Protein AF-A0A5J4UDX6-F1 (afdb_monomer_lite)

Structure (mmCIF, N/CA/C/O backbone):
data_AF-A0A5J4UDX6-F1
#
_entry.id   AF-A0A5J4UDX6-F1
#
loop_
_atom_site.group_PDB
_atom_site.id
_atom_site.type_symbol
_atom_site.label_atom_id
_atom_site.label_alt_id
_atom_site.label_comp_id
_atom_site.label_asym_id
_atom_site.label_entity_id
_atom_site.label_seq_id
_atom_site.pdbx_PDB_ins_code
_atom_site.Cartn_x
_atom_site.Cartn_y
_atom_site.Cartn_z
_atom_site.occupancy
_atom_site.B_iso_or_equiv
_atom_site.auth_seq_id
_atom_site.auth_comp_id
_atom_site.auth_asym_id
_atom_site.auth_atom_id
_atom_site.pdbx_PDB_model_num
ATOM 1 N N . SER A 1 1 ? 0.722 13.253 57.649 1.00 30.95 1 SER A N 1
ATOM 2 C CA . SER A 1 1 ? 0.733 14.591 57.036 1.00 30.95 1 SER A CA 1
ATOM 3 C C . SER A 1 1 ? 1.938 14.651 56.117 1.00 30.95 1 SER A C 1
ATOM 5 O O . SER A 1 1 ? 3.048 14.552 56.618 1.00 30.95 1 SER A O 1
ATOM 7 N N . ASP A 1 2 ? 1.862 14.641 54.793 1.00 27.86 2 ASP A N 1
ATOM 8 C CA . ASP A 1 2 ? 0.784 14.858 53.820 1.00 27.86 2 ASP A CA 1
ATOM 9 C C . ASP A 1 2 ? 1.162 14.003 52.591 1.00 27.86 2 ASP A C 1
ATOM 11 O O . ASP A 1 2 ? 2.300 14.060 52.141 1.00 27.86 2 ASP A O 1
ATOM 15 N N . ILE A 1 3 ? 0.403 12.975 52.206 1.00 35.31 3 ILE A N 1
ATOM 16 C CA . ILE A 1 3 ? -0.616 12.990 51.138 1.00 35.31 3 ILE A CA 1
ATOM 17 C C . ILE A 1 3 ? -0.289 13.964 49.989 1.00 35.31 3 ILE A C 1
ATOM 19 O O . ILE A 1 3 ? -0.804 15.075 49.951 1.00 35.31 3 ILE A O 1
ATOM 23 N N . ASN A 1 4 ? 0.556 13.529 49.049 1.00 35.53 4 ASN A N 1
ATOM 24 C CA . ASN A 1 4 ? 0.612 14.047 47.673 1.00 35.53 4 ASN A CA 1
ATOM 25 C C . ASN A 1 4 ? 1.270 13.020 46.721 1.00 35.53 4 ASN A C 1
ATOM 27 O O . ASN A 1 4 ? 2.147 13.346 45.925 1.00 35.53 4 ASN A O 1
ATOM 31 N N . ASP A 1 5 ? 0.825 11.762 46.780 1.00 40.34 5 ASP A N 1
ATOM 32 C CA . ASP A 1 5 ? 1.154 10.743 45.774 1.00 40.34 5 ASP A CA 1
ATOM 33 C C . ASP A 1 5 ? 0.172 10.848 44.598 1.00 40.34 5 ASP A C 1
ATOM 35 O O . ASP A 1 5 ? -0.843 10.158 44.574 1.00 40.34 5 ASP A O 1
ATOM 39 N N . ASN A 1 6 ? 0.427 11.780 43.668 1.00 40.16 6 ASN A N 1
ATOM 40 C CA . ASN A 1 6 ? -0.018 11.695 42.259 1.00 40.16 6 ASN A CA 1
ATOM 41 C C . ASN A 1 6 ? 0.480 12.843 41.353 1.00 40.16 6 ASN A C 1
ATOM 43 O O . ASN A 1 6 ? -0.152 13.178 40.349 1.00 40.16 6 ASN A O 1
ATOM 47 N N . GLN A 1 7 ? 1.632 13.456 41.640 1.00 36.44 7 GLN A N 1
ATOM 48 C CA . GLN A 1 7 ? 2.321 14.217 40.597 1.00 36.44 7 GLN A CA 1
ATOM 49 C C . GLN A 1 7 ? 3.174 13.245 39.790 1.00 36.44 7 GLN A C 1
ATOM 51 O O . GLN A 1 7 ? 4.202 12.776 40.269 1.00 36.44 7 GLN A O 1
ATOM 56 N N . ALA A 1 8 ? 2.757 12.944 38.558 1.00 36.88 8 ALA A N 1
ATOM 57 C CA . ALA A 1 8 ? 3.660 12.367 37.572 1.00 36.88 8 ALA A CA 1
ATOM 58 C C . ALA A 1 8 ? 4.901 13.274 37.497 1.00 36.88 8 ALA A C 1
ATOM 60 O O . ALA A 1 8 ? 4.829 14.400 37.001 1.00 36.88 8 ALA A O 1
ATOM 61 N N . ILE A 1 9 ? 6.023 12.819 38.061 1.00 34.59 9 ILE A N 1
ATOM 62 C CA . ILE A 1 9 ? 7.297 13.528 37.983 1.00 34.59 9 ILE A CA 1
ATOM 63 C C . ILE A 1 9 ? 7.759 13.394 36.535 1.00 34.59 9 ILE A C 1
ATOM 65 O O . ILE A 1 9 ? 8.355 12.398 36.128 1.00 34.59 9 ILE A O 1
ATOM 69 N N . TYR A 1 10 ? 7.439 14.395 35.721 1.00 35.41 10 TYR A N 1
ATOM 70 C CA . TYR A 1 10 ? 7.990 14.500 34.381 1.00 35.41 10 TYR A CA 1
ATOM 71 C C . TYR A 1 10 ? 9.465 14.874 34.511 1.00 35.41 10 TYR A C 1
ATOM 73 O O . TYR A 1 10 ? 9.818 16.035 34.722 1.00 35.41 10 TYR A O 1
ATOM 81 N N . HIS A 1 11 ? 10.345 13.886 34.373 1.00 37.16 11 HIS A N 1
ATOM 82 C CA . HIS A 1 11 ? 11.764 14.139 34.166 1.00 37.16 11 HIS A CA 1
ATOM 83 C C . HIS A 1 11 ? 11.954 14.733 32.767 1.00 37.16 11 HIS A C 1
ATOM 85 O O . HIS A 1 11 ? 12.168 14.026 31.784 1.00 37.16 11 HIS A O 1
ATOM 91 N N . VAL A 1 12 ? 11.843 16.058 32.660 1.00 35.66 12 VAL A N 1
ATOM 92 C CA . VAL A 1 12 ? 12.173 16.773 31.427 1.00 35.66 12 VAL A CA 1
ATOM 93 C C . VAL A 1 12 ? 13.693 16.845 31.325 1.00 35.66 12 VAL A C 1
ATOM 95 O O . VAL A 1 12 ? 14.338 17.748 31.858 1.00 35.66 12 VAL A O 1
ATOM 98 N N . PHE A 1 13 ? 14.285 15.870 30.638 1.00 46.19 13 PHE A N 1
ATOM 99 C CA . PHE A 1 13 ? 15.690 15.933 30.257 1.00 46.19 13 PHE A CA 1
ATOM 100 C C . PHE A 1 13 ? 15.874 17.025 29.202 1.00 46.19 13 PHE A C 1
ATOM 102 O O . PHE A 1 13 ? 15.577 16.845 28.021 1.00 46.19 13 PHE A O 1
ATOM 109 N N . ARG A 1 14 ? 16.388 18.183 29.622 1.00 48.28 14 ARG A N 1
ATOM 110 C CA . ARG A 1 14 ? 16.876 19.197 28.688 1.00 48.28 14 ARG A CA 1
ATOM 111 C C . ARG A 1 14 ? 18.218 18.732 28.135 1.00 48.28 14 ARG A C 1
ATOM 113 O O . ARG A 1 14 ? 19.246 18.862 28.793 1.00 48.28 14 ARG A O 1
ATOM 120 N N . VAL A 1 15 ? 18.214 18.216 26.911 1.00 62.53 15 VAL A N 1
ATOM 121 C CA . VAL A 1 15 ? 19.449 17.907 26.182 1.00 62.53 15 VAL A CA 1
ATOM 122 C C . VAL A 1 15 ? 20.157 19.226 25.857 1.00 62.53 15 VAL A C 1
ATOM 124 O O . VAL A 1 15 ? 19.723 19.979 24.990 1.00 62.53 15 VAL A O 1
ATOM 127 N N . THR A 1 16 ? 21.226 19.543 26.590 1.00 73.69 16 THR A N 1
ATOM 128 C CA . THR A 1 16 ? 22.029 20.767 26.391 1.00 73.69 16 THR A CA 1
ATOM 129 C C . THR A 1 16 ? 23.062 20.618 25.278 1.00 73.69 16 THR A C 1
ATOM 131 O O . THR A 1 16 ? 23.489 21.615 24.702 1.00 73.69 16 THR A O 1
ATOM 134 N N . ASN A 1 17 ? 23.441 19.380 24.961 1.00 78.50 17 ASN A N 1
ATOM 135 C CA . ASN A 1 17 ? 24.375 19.042 23.898 1.00 78.50 17 ASN A CA 1
ATOM 136 C C . ASN A 1 17 ? 23.808 17.898 23.047 1.00 78.50 17 ASN A C 1
ATOM 138 O O . ASN A 1 17 ? 24.145 16.728 23.235 1.00 78.50 17 ASN A O 1
ATOM 142 N N . THR A 1 18 ? 22.909 18.245 22.125 1.00 76.19 18 THR A N 1
ATOM 143 C CA . THR A 1 18 ? 22.302 17.312 21.164 1.00 76.19 18 THR A CA 1
ATOM 144 C C . THR A 1 18 ? 23.355 16.627 20.301 1.00 76.19 18 THR A C 1
ATOM 146 O O . THR A 1 18 ? 23.240 15.425 20.053 1.00 76.19 18 THR A O 1
ATOM 149 N N . ASP A 1 19 ? 24.409 17.352 19.917 1.00 81.62 19 ASP A N 1
ATOM 150 C CA . ASP A 1 19 ? 25.507 16.797 19.126 1.00 81.62 19 ASP A CA 1
ATOM 151 C C . ASP A 1 19 ? 26.238 15.685 19.893 1.00 81.62 19 ASP A C 1
ATOM 153 O O . ASP A 1 19 ? 26.459 14.590 19.379 1.00 81.62 19 ASP A O 1
ATOM 157 N N . GLY A 1 20 ? 26.573 15.941 21.160 1.00 78.00 20 GLY A N 1
ATOM 158 C CA . GLY A 1 20 ? 27.258 14.981 22.026 1.00 78.00 20 GLY A CA 1
ATOM 159 C C . GLY A 1 20 ? 26.408 13.753 22.353 1.00 78.00 20 GLY A C 1
ATOM 160 O O . GLY A 1 20 ? 26.927 12.638 22.356 1.00 78.00 20 GLY A O 1
ATOM 161 N N . LEU A 1 21 ? 25.104 13.943 22.583 1.00 79.69 21 LEU A N 1
ATOM 162 C CA . LEU A 1 21 ? 24.178 12.850 22.891 1.00 79.69 21 LEU A CA 1
ATOM 163 C C . LEU A 1 21 ? 24.000 11.899 21.704 1.00 79.69 21 LEU A C 1
ATOM 165 O O . LEU A 1 21 ? 24.041 10.682 21.855 1.00 79.69 21 LEU A O 1
ATOM 169 N N . THR A 1 22 ? 23.794 12.463 20.518 1.00 81.25 22 THR A N 1
ATOM 170 C CA . THR A 1 22 ? 23.487 11.689 19.306 1.00 81.25 22 THR A CA 1
ATOM 171 C C . THR A 1 22 ? 24.738 11.252 18.551 1.00 81.25 22 THR A C 1
ATOM 173 O O . THR A 1 22 ? 24.652 10.398 17.672 1.00 81.25 22 THR A O 1
ATOM 176 N N . ARG A 1 23 ? 25.899 11.837 18.883 1.00 84.19 23 ARG A N 1
ATOM 177 C CA . ARG A 1 23 ? 27.160 11.735 18.130 1.00 84.19 23 ARG A CA 1
ATOM 178 C C . ARG A 1 23 ? 27.035 12.199 16.676 1.00 84.19 23 ARG A C 1
ATOM 180 O O . ARG A 1 23 ? 27.852 11.826 15.843 1.00 84.19 23 ARG A O 1
ATOM 187 N N . GLN A 1 24 ? 26.024 13.010 16.383 1.00 89.75 24 GLN A N 1
ATOM 188 C CA . GLN A 1 24 ? 25.759 13.593 15.074 1.00 89.75 24 GLN A CA 1
ATOM 189 C C . GLN A 1 24 ? 25.969 15.105 15.151 1.00 89.75 24 GLN A C 1
ATOM 191 O O . GLN A 1 24 ? 25.684 15.711 16.177 1.00 89.75 24 GLN A O 1
ATOM 196 N N . LYS A 1 25 ? 26.434 15.749 14.081 1.00 88.56 25 LYS A N 1
ATOM 197 C CA . LYS A 1 25 ? 26.529 17.211 14.020 1.00 88.56 25 LYS A CA 1
ATOM 198 C C . LYS A 1 25 ? 25.251 17.795 13.430 1.00 88.56 25 LYS A C 1
ATOM 200 O O . LYS A 1 25 ? 24.944 17.525 12.270 1.00 88.56 25 LYS A O 1
ATOM 205 N N . TYR A 1 26 ? 24.531 18.622 14.181 1.00 86.62 26 TYR A N 1
ATOM 206 C CA . TYR A 1 26 ? 23.338 19.296 13.661 1.00 86.62 26 TYR A CA 1
ATOM 207 C C . TYR A 1 26 ? 23.670 20.630 12.987 1.00 86.62 26 TYR A C 1
ATOM 209 O O . TYR A 1 26 ? 24.561 21.369 13.410 1.00 86.62 26 TYR A O 1
ATOM 217 N N . CYS A 1 27 ? 22.918 20.966 11.936 1.00 84.69 27 CYS A N 1
ATOM 218 C CA . CYS A 1 27 ? 22.984 22.286 11.316 1.00 84.69 27 CYS A CA 1
ATOM 219 C C . CYS A 1 27 ? 22.536 23.375 12.316 1.00 84.69 27 CYS A C 1
ATOM 221 O O . CYS A 1 27 ? 21.414 23.298 12.823 1.00 84.69 27 CYS A O 1
ATOM 223 N N . PRO A 1 28 ? 23.325 24.445 12.536 1.00 87.38 28 PRO A N 1
ATOM 224 C CA . PRO A 1 28 ? 23.003 25.498 13.501 1.00 87.38 28 PRO A CA 1
ATOM 225 C C . PRO A 1 28 ? 21.911 26.470 13.026 1.00 87.38 28 PRO A C 1
ATOM 227 O O . PRO A 1 28 ? 21.557 27.386 13.758 1.00 87.38 28 PRO A O 1
ATOM 230 N N . HIS A 1 29 ? 21.413 26.329 11.793 1.00 84.81 29 HIS A N 1
ATOM 231 C CA . HIS A 1 29 ? 20.400 27.224 11.226 1.00 84.81 29 HIS A CA 1
ATOM 232 C C . HIS A 1 29 ? 19.005 26.596 11.206 1.00 84.81 29 HIS A C 1
ATOM 234 O O . HIS A 1 29 ? 18.047 27.263 11.582 1.00 84.81 29 HIS A O 1
ATOM 240 N N . CYS A 1 30 ? 18.875 25.332 10.785 1.00 80.12 30 CYS A N 1
ATOM 241 C CA . CYS A 1 30 ? 17.579 24.642 10.783 1.00 80.12 30 CYS A CA 1
ATOM 242 C C . CYS A 1 30 ? 17.349 23.755 12.012 1.00 80.12 30 CYS A C 1
ATOM 244 O O . CYS A 1 30 ? 16.201 23.421 12.286 1.00 80.12 30 CYS A O 1
ATOM 246 N N . TYR A 1 31 ? 18.410 23.330 12.714 1.00 79.69 31 TYR A N 1
ATOM 247 C CA . TYR A 1 31 ? 18.368 22.366 13.828 1.00 79.69 31 TYR A CA 1
ATOM 248 C C . TYR A 1 31 ? 17.662 21.030 13.518 1.00 79.69 31 TYR A C 1
ATOM 250 O O . TYR A 1 31 ? 17.345 20.268 14.425 1.00 79.69 31 TYR A O 1
ATOM 258 N N . GLN A 1 32 ? 17.418 20.736 12.241 1.00 73.56 32 GLN A N 1
ATOM 259 C CA . GLN A 1 32 ? 16.635 19.587 11.779 1.00 73.56 32 GLN A CA 1
ATOM 260 C C . GLN A 1 32 ? 17.472 18.588 10.974 1.00 73.56 32 GLN A C 1
ATOM 262 O O . GLN A 1 32 ? 17.182 17.397 11.000 1.00 73.56 32 GLN A O 1
ATOM 267 N N . GLN A 1 33 ? 18.512 19.051 10.274 1.00 81.38 33 GLN A N 1
ATOM 268 C CA . GLN A 1 33 ? 19.434 18.184 9.544 1.00 81.38 33 GLN A CA 1
ATOM 269 C C . GLN A 1 33 ? 20.644 17.844 10.416 1.00 81.38 33 GLN A C 1
ATOM 271 O O . GLN A 1 33 ? 21.310 18.750 10.929 1.00 81.38 33 GLN A O 1
ATOM 276 N N . SER A 1 34 ? 20.946 16.553 10.524 1.00 86.50 34 SER A N 1
ATOM 277 C CA . SER A 1 34 ? 22.150 16.028 11.159 1.00 86.50 34 SER A CA 1
ATOM 278 C C . SER A 1 34 ? 23.101 15.400 10.137 1.00 86.50 34 SER A C 1
ATOM 280 O O . SER A 1 34 ? 22.696 15.046 9.025 1.00 86.50 34 SER A O 1
ATOM 282 N N . PHE A 1 35 ? 24.373 15.305 10.516 1.00 87.94 35 PHE A N 1
ATOM 283 C CA . PHE A 1 35 ? 25.453 14.731 9.721 1.00 87.94 35 PHE A CA 1
ATOM 284 C C . PHE A 1 35 ? 26.328 13.857 10.614 1.00 87.94 35 PHE A C 1
ATOM 286 O O . PHE A 1 35 ? 26.687 14.287 11.713 1.00 87.94 35 PHE A O 1
ATOM 293 N N . ASP A 1 36 ? 26.705 12.671 10.140 1.00 89.00 36 ASP A N 1
ATOM 294 C CA . ASP A 1 36 ? 27.589 11.779 10.887 1.00 89.00 36 ASP A CA 1
ATOM 295 C C . ASP A 1 36 ? 29.038 12.259 10.727 1.00 89.00 36 ASP A C 1
ATOM 297 O O . ASP A 1 36 ? 29.551 12.240 9.607 1.00 89.00 36 ASP A O 1
ATOM 301 N N . PRO A 1 37 ? 29.733 12.674 11.803 1.00 87.25 37 PRO A N 1
ATOM 302 C CA . PRO A 1 37 ? 31.130 13.091 11.719 1.00 87.25 37 PRO A CA 1
ATOM 303 C C . PRO A 1 37 ? 32.092 11.992 11.244 1.00 87.25 37 PRO A C 1
ATOM 305 O O . PRO A 1 37 ? 33.249 12.299 10.966 1.00 87.25 37 PRO A O 1
ATOM 308 N N . LYS A 1 38 ? 31.653 10.725 11.189 1.00 86.62 38 LYS A N 1
ATOM 309 C CA . LYS A 1 38 ? 32.435 9.590 10.675 1.00 86.62 38 LYS A CA 1
ATOM 310 C C . LYS A 1 38 ? 32.331 9.392 9.162 1.00 86.62 38 LYS A C 1
ATOM 312 O O . LYS A 1 38 ? 33.071 8.568 8.636 1.00 86.62 38 LYS A O 1
ATOM 317 N N . ASP A 1 39 ? 31.417 10.079 8.480 1.00 86.75 39 ASP A N 1
ATOM 318 C CA . ASP A 1 39 ? 31.270 9.977 7.026 1.00 86.75 39 ASP A CA 1
ATOM 319 C C . ASP A 1 39 ? 32.481 10.614 6.315 1.00 86.75 39 ASP A C 1
ATOM 321 O O . ASP A 1 39 ? 32.880 11.737 6.637 1.00 86.75 39 ASP A O 1
ATOM 325 N N . ASP A 1 40 ? 33.048 9.930 5.316 1.00 88.62 40 ASP A N 1
ATOM 326 C CA . ASP A 1 40 ? 34.195 10.411 4.526 1.00 88.62 40 ASP A CA 1
ATOM 327 C C . ASP A 1 40 ? 33.913 11.753 3.818 1.00 88.62 40 ASP A C 1
ATOM 329 O O . ASP A 1 40 ? 34.823 12.521 3.487 1.00 88.62 40 ASP A O 1
ATOM 333 N N . HIS A 1 41 ? 32.639 12.059 3.577 1.00 90.00 41 HIS A N 1
ATOM 334 C CA . HIS A 1 41 ? 32.155 13.280 2.948 1.00 90.00 41 HIS A CA 1
ATOM 335 C C . HIS A 1 41 ? 31.533 14.281 3.929 1.00 90.00 41 HIS A C 1
ATOM 337 O O . HIS A 1 41 ? 31.139 15.372 3.499 1.00 90.00 41 HIS A O 1
ATOM 343 N N . TYR A 1 42 ? 31.524 13.974 5.234 1.00 88.44 42 TYR A N 1
ATOM 344 C CA . TYR A 1 42 ? 30.929 14.783 6.304 1.00 88.44 42 TYR A CA 1
ATOM 345 C C . TYR A 1 42 ? 31.191 16.280 6.138 1.00 88.44 42 TYR A C 1
ATOM 347 O O . TYR A 1 42 ? 30.261 17.079 6.078 1.00 88.44 42 TYR A O 1
ATOM 355 N N . LYS A 1 43 ? 32.468 16.666 6.041 1.00 87.50 43 LYS A N 1
ATOM 356 C CA . LYS A 1 43 ? 32.870 18.076 6.058 1.00 87.50 43 LYS A CA 1
ATOM 357 C C . LYS A 1 43 ? 32.310 18.841 4.858 1.00 87.50 43 LYS A C 1
ATOM 359 O O . LYS A 1 43 ? 31.749 19.917 5.024 1.00 87.50 43 LYS A O 1
ATOM 364 N N . ARG A 1 44 ? 32.404 18.250 3.661 1.00 93.62 44 ARG A N 1
ATOM 365 C CA . ARG A 1 44 ? 31.867 18.827 2.419 1.00 93.62 44 ARG A CA 1
ATOM 366 C C . ARG A 1 44 ? 30.354 19.012 2.518 1.00 93.62 44 ARG A C 1
ATOM 368 O O . ARG A 1 44 ? 29.847 20.085 2.195 1.00 93.62 44 ARG A O 1
ATOM 375 N N . ASP A 1 45 ? 29.650 17.970 2.948 1.00 87.06 45 ASP A N 1
ATOM 376 C CA . ASP A 1 45 ? 28.188 17.942 2.934 1.00 87.06 45 ASP A CA 1
ATOM 377 C C . ASP A 1 45 ? 27.600 18.832 4.039 1.00 87.06 45 ASP A C 1
ATOM 379 O O . ASP A 1 45 ? 26.657 19.588 3.780 1.00 87.06 45 ASP A O 1
ATOM 383 N N . TYR A 1 46 ? 28.217 18.833 5.226 1.00 90.81 46 TYR A N 1
ATOM 384 C CA . TYR A 1 46 ? 27.890 19.738 6.326 1.00 90.81 46 TYR A CA 1
ATOM 385 C C . TYR A 1 46 ? 28.106 21.202 5.924 1.00 90.81 46 TYR A C 1
ATOM 387 O O . TYR A 1 46 ? 27.165 21.993 5.990 1.00 90.81 46 TYR A O 1
ATOM 395 N N . ASP A 1 47 ? 29.297 21.571 5.437 1.00 91.56 47 ASP A N 1
ATOM 396 C CA . ASP A 1 47 ? 29.610 22.961 5.077 1.00 91.56 47 ASP A CA 1
ATOM 397 C C . ASP A 1 47 ? 28.714 23.462 3.931 1.00 91.56 47 ASP A C 1
ATOM 399 O O . ASP A 1 47 ? 28.184 24.580 3.985 1.00 91.56 47 ASP A O 1
ATOM 403 N N . SER A 1 48 ? 28.473 22.617 2.919 1.00 88.88 48 SER A N 1
ATOM 404 C CA . SER A 1 48 ? 27.562 22.924 1.811 1.00 88.88 48 SER A CA 1
ATOM 405 C C . SER A 1 48 ? 26.134 23.160 2.306 1.00 88.88 48 SER A C 1
ATOM 407 O O . SER A 1 48 ? 25.484 24.130 1.900 1.00 88.88 48 SER A O 1
ATOM 409 N N . HIS A 1 49 ? 25.628 22.296 3.189 1.00 86.31 49 HIS A N 1
ATOM 410 C CA . HIS A 1 49 ? 24.295 22.452 3.755 1.00 86.31 49 HIS A CA 1
ATOM 411 C C . HIS A 1 49 ? 24.191 23.701 4.628 1.00 86.31 49 HIS A C 1
ATOM 413 O O . HIS A 1 49 ? 23.258 24.476 4.443 1.00 86.31 49 HIS A O 1
ATOM 419 N N . VAL A 1 50 ? 25.124 23.929 5.558 1.00 88.69 50 VAL A N 1
ATOM 420 C CA . VAL A 1 50 ? 25.101 25.084 6.471 1.00 88.69 50 VAL A CA 1
ATOM 421 C C . VAL A 1 50 ? 25.122 26.393 5.689 1.00 88.69 50 VAL A C 1
ATOM 423 O O . VAL A 1 50 ? 24.309 27.276 5.963 1.00 88.69 50 VAL A O 1
ATOM 426 N N . SER A 1 51 ? 25.975 26.493 4.668 1.00 88.62 51 SER A N 1
ATOM 427 C CA . SER A 1 51 ? 26.059 27.669 3.795 1.00 88.62 51 SER A CA 1
ATOM 428 C C . SER A 1 51 ? 24.730 27.947 3.093 1.00 88.62 51 SER A C 1
ATOM 430 O O . SER A 1 51 ? 24.222 29.069 3.125 1.00 88.62 51 SER A O 1
ATOM 432 N N . GLN A 1 52 ? 24.120 26.910 2.510 1.00 82.25 52 GLN A N 1
ATOM 433 C CA . GLN A 1 52 ? 22.825 27.030 1.845 1.00 82.25 52 GLN A CA 1
ATOM 434 C C . GLN A 1 52 ? 21.699 27.343 2.844 1.00 82.25 52 GLN A C 1
ATOM 436 O O . GLN A 1 52 ? 20.878 28.219 2.597 1.00 82.25 52 GLN A O 1
ATOM 441 N N . CYS A 1 53 ? 21.678 26.678 3.996 1.00 81.94 53 CYS A N 1
ATOM 442 C CA . CYS A 1 53 ? 20.664 26.852 5.030 1.00 81.94 53 CYS A CA 1
ATOM 443 C C . CYS A 1 53 ? 20.717 28.251 5.665 1.00 81.94 53 CYS A C 1
ATOM 445 O O . CYS A 1 53 ? 19.674 28.803 6.017 1.00 81.94 53 CYS A O 1
ATOM 447 N N . LYS A 1 54 ? 21.912 28.849 5.768 1.00 87.06 54 LYS A N 1
ATOM 448 C CA . LYS A 1 54 ? 22.110 30.234 6.212 1.00 87.06 54 LYS A CA 1
ATOM 449 C C . LYS A 1 54 ? 21.470 31.232 5.250 1.00 87.06 54 LYS A C 1
ATOM 451 O O . LYS A 1 54 ? 20.748 32.119 5.692 1.00 87.06 54 LYS A O 1
ATOM 456 N N . ILE A 1 55 ? 21.703 31.066 3.944 1.00 85.38 55 ILE A N 1
ATOM 457 C CA . ILE A 1 55 ? 21.107 31.914 2.893 1.00 85.38 55 ILE A CA 1
ATOM 458 C C . ILE A 1 55 ? 19.575 31.846 2.944 1.00 85.38 55 ILE A C 1
ATOM 460 O O . ILE A 1 55 ? 18.895 32.839 2.713 1.00 85.38 55 ILE A O 1
ATOM 464 N N . LEU A 1 56 ? 19.034 30.679 3.293 1.00 77.62 56 LEU A N 1
ATOM 465 C CA . LEU A 1 56 ? 17.599 30.419 3.383 1.00 77.62 56 LEU A CA 1
ATOM 466 C C . LEU A 1 56 ? 16.981 30.792 4.741 1.00 77.62 56 LEU A C 1
ATOM 468 O O . LEU A 1 56 ? 15.821 30.471 4.991 1.00 77.62 56 LEU A O 1
ATOM 472 N N . GLY A 1 57 ? 17.738 31.429 5.643 1.00 81.19 57 GLY A N 1
ATOM 473 C CA . GLY A 1 57 ? 17.236 31.850 6.954 1.00 81.19 57 GLY A CA 1
ATOM 474 C C . GLY A 1 57 ? 16.785 30.689 7.848 1.00 81.19 57 GLY A C 1
ATOM 475 O O . GLY A 1 57 ? 15.827 30.833 8.599 1.00 81.19 57 GLY A O 1
ATOM 476 N N . GLY A 1 58 ? 17.423 29.519 7.732 1.00 75.44 58 GLY A N 1
ATOM 477 C CA . GLY A 1 58 ? 17.044 28.316 8.481 1.00 75.44 58 GLY A CA 1
ATOM 478 C C . GLY A 1 58 ? 15.861 27.540 7.890 1.00 75.44 58 GLY A C 1
ATOM 479 O O . GLY A 1 58 ? 15.514 26.481 8.410 1.00 75.44 58 GLY A O 1
ATOM 480 N N . GLN A 1 59 ? 15.258 28.012 6.792 1.00 70.31 59 GLN A N 1
ATOM 481 C CA . GLN A 1 59 ? 14.165 27.301 6.133 1.00 70.31 59 GLN A CA 1
ATOM 482 C C . GLN A 1 59 ? 14.690 26.119 5.311 1.00 70.31 59 GLN A C 1
ATOM 484 O O . GLN A 1 59 ? 15.509 26.277 4.401 1.00 70.31 59 GLN A O 1
ATOM 489 N N . ILE A 1 60 ? 14.169 24.920 5.583 1.00 61.91 60 ILE A N 1
ATOM 490 C CA . ILE A 1 60 ? 14.422 23.755 4.735 1.00 61.91 60 ILE A CA 1
ATOM 491 C C . ILE A 1 60 ? 13.602 23.891 3.454 1.00 61.91 60 ILE A C 1
ATOM 493 O O . ILE A 1 60 ? 12.387 23.685 3.446 1.00 61.91 60 ILE A O 1
ATOM 497 N N . ILE A 1 61 ? 14.276 24.158 2.336 1.00 61.78 61 ILE A N 1
ATOM 498 C CA . ILE A 1 61 ? 13.678 23.930 1.022 1.00 61.78 61 ILE A CA 1
ATOM 499 C C . ILE A 1 61 ? 13.667 22.422 0.786 1.00 61.78 61 ILE A C 1
ATOM 501 O O . ILE A 1 61 ? 14.704 21.818 0.504 1.00 61.78 61 ILE A O 1
ATOM 505 N N . LYS A 1 62 ? 12.482 21.808 0.869 1.00 59.66 62 LYS A N 1
ATOM 506 C CA . LYS A 1 62 ? 12.270 20.443 0.376 1.00 59.66 62 LYS A CA 1
ATOM 507 C C . LYS A 1 62 ? 12.560 20.433 -1.126 1.00 59.66 62 LYS A C 1
ATOM 509 O O . LYS A 1 62 ? 11.745 20.893 -1.925 1.00 59.66 62 LYS A O 1
ATOM 514 N N . LYS A 1 63 ? 13.744 19.953 -1.512 1.00 63.25 63 LYS A N 1
ATOM 515 C CA . LYS A 1 63 ? 14.084 19.731 -2.919 1.00 63.25 63 LYS A CA 1
ATOM 516 C C . LYS A 1 63 ? 13.350 18.483 -3.387 1.00 63.25 63 LYS A C 1
ATOM 518 O O . LYS A 1 63 ? 13.355 17.458 -2.711 1.00 63.25 63 LYS A O 1
ATOM 523 N N . VAL A 1 64 ? 12.702 18.584 -4.537 1.00 69.06 64 VAL A N 1
ATOM 524 C CA . VAL A 1 64 ? 12.051 17.434 -5.156 1.00 69.06 64 VAL A CA 1
ATOM 525 C C . VAL A 1 64 ? 13.127 16.584 -5.813 1.00 69.06 64 VAL A C 1
ATOM 527 O O . VAL A 1 64 ? 13.943 17.099 -6.575 1.00 69.06 64 VAL A O 1
ATOM 530 N N . LYS A 1 65 ? 13.142 15.291 -5.488 1.00 77.00 65 LYS A N 1
ATOM 531 C CA . LYS A 1 65 ? 13.979 14.304 -6.164 1.00 77.00 65 LYS A CA 1
ATOM 532 C C . LYS A 1 65 ? 13.164 13.721 -7.311 1.00 77.00 65 LYS A C 1
ATOM 534 O O . LYS A 1 65 ? 12.138 13.094 -7.066 1.00 77.00 65 LYS A O 1
ATOM 539 N N . LEU A 1 66 ? 13.594 13.995 -8.535 1.00 80.31 66 LEU A N 1
ATOM 540 C CA . LEU A 1 66 ? 12.999 13.426 -9.739 1.00 80.31 66 LEU A CA 1
ATOM 541 C C . LEU A 1 66 ? 13.784 12.187 -10.169 1.00 80.31 66 LEU A C 1
ATOM 543 O O . LEU A 1 66 ? 14.944 12.023 -9.782 1.00 80.31 66 LEU A O 1
ATOM 547 N N . ASP A 1 67 ? 13.145 11.332 -10.963 1.00 78.88 67 ASP A N 1
ATOM 548 C CA . ASP A 1 67 ? 13.819 10.190 -11.573 1.00 78.88 67 ASP A CA 1
ATOM 549 C C . ASP A 1 67 ? 14.893 10.661 -12.563 1.00 78.88 67 ASP A C 1
ATOM 551 O O . ASP A 1 67 ? 14.795 11.739 -13.150 1.00 78.88 67 ASP A O 1
ATOM 555 N N . GLU A 1 68 ? 15.913 9.834 -12.792 1.00 77.94 68 GLU A N 1
ATOM 556 C CA . GLU A 1 68 ? 16.940 10.115 -13.806 1.00 77.94 68 GLU A CA 1
ATOM 557 C C . GLU A 1 68 ? 16.405 9.963 -15.237 1.00 77.94 68 GLU A C 1
ATOM 559 O O . GLU A 1 68 ? 16.897 10.602 -16.167 1.00 77.94 68 GLU A O 1
ATOM 564 N N . GLN A 1 69 ? 15.405 9.095 -15.429 1.00 77.81 69 GLN A N 1
ATOM 565 C CA . GLN A 1 69 ? 14.758 8.838 -16.715 1.00 77.81 69 GLN A CA 1
ATOM 566 C C . GLN A 1 69 ? 13.238 8.751 -16.550 1.00 77.81 69 GLN A C 1
ATOM 568 O O . GLN A 1 69 ? 12.783 8.283 -15.509 1.00 77.81 69 GLN A O 1
ATOM 573 N N . PRO A 1 70 ? 12.449 9.170 -17.557 1.00 79.56 70 PRO A N 1
ATOM 574 C CA . PRO A 1 70 ? 11.001 9.029 -17.505 1.00 79.56 70 PRO A CA 1
ATOM 575 C C . PRO A 1 70 ? 10.606 7.554 -17.425 1.00 79.56 70 PRO A C 1
ATOM 577 O O . PRO A 1 70 ? 11.027 6.746 -18.264 1.00 79.56 70 PRO A O 1
ATOM 580 N N . PHE A 1 71 ? 9.774 7.215 -16.444 1.00 83.38 71 PHE A N 1
ATOM 581 C CA . PHE A 1 71 ? 9.196 5.884 -16.292 1.00 83.38 71 PHE A CA 1
ATOM 582 C C . PHE A 1 71 ? 7.696 5.912 -16.582 1.00 83.38 71 PHE A C 1
ATOM 584 O O . PHE A 1 71 ? 7.032 6.881 -16.208 1.00 83.38 71 PHE A O 1
ATOM 591 N N . PRO A 1 72 ? 7.133 4.860 -17.208 1.00 87.00 72 PRO A N 1
ATOM 592 C CA . PRO A 1 72 ? 5.685 4.685 -17.280 1.00 87.00 72 PRO A CA 1
ATOM 593 C C . PRO A 1 72 ? 5.088 4.791 -15.887 1.00 87.00 72 PRO A C 1
ATOM 595 O O . PRO A 1 72 ? 5.637 4.211 -14.956 1.00 87.00 72 PRO A O 1
ATOM 598 N N . TYR A 1 73 ? 3.982 5.503 -15.728 1.00 84.50 73 TYR A N 1
ATOM 599 C CA . TYR A 1 73 ? 3.305 5.544 -14.439 1.00 84.50 73 TYR A CA 1
ATOM 600 C C . TYR A 1 73 ? 2.205 4.474 -14.402 1.00 84.50 73 TYR A C 1
ATOM 602 O O . TYR A 1 73 ? 1.105 4.696 -14.897 1.00 84.50 73 TYR A O 1
ATOM 610 N N . VAL A 1 74 ? 2.513 3.297 -13.844 1.00 87.06 74 VAL A N 1
ATOM 611 C CA . VAL A 1 74 ? 1.601 2.133 -13.754 1.00 87.06 74 VAL A CA 1
ATOM 612 C C . VAL A 1 74 ? 1.650 1.525 -12.351 1.00 87.06 74 VAL A C 1
ATOM 614 O O . VAL A 1 74 ? 2.261 0.475 -12.140 1.00 87.06 74 VAL A O 1
ATOM 617 N N . PRO A 1 75 ? 1.035 2.185 -11.353 1.00 86.00 75 PRO A N 1
ATOM 618 C CA . PRO A 1 75 ? 1.244 1.845 -9.948 1.00 86.00 75 PRO A CA 1
ATOM 619 C C . PRO A 1 75 ? 0.754 0.443 -9.568 1.00 86.00 75 PRO A C 1
ATOM 621 O O . PRO A 1 75 ? 1.400 -0.181 -8.734 1.00 86.00 75 PRO A O 1
ATOM 624 N N . HIS A 1 76 ? -0.308 -0.082 -10.194 1.00 85.94 76 HIS A N 1
ATOM 625 C CA . HIS A 1 76 ? -0.798 -1.441 -9.914 1.00 85.94 76 HIS A CA 1
ATOM 626 C C . HIS A 1 76 ? 0.226 -2.536 -10.275 1.00 85.94 76 HIS A C 1
ATOM 628 O O . HIS A 1 76 ? 0.230 -3.584 -9.645 1.00 85.94 76 HIS A O 1
ATOM 634 N N . ILE A 1 77 ? 1.138 -2.273 -11.224 1.00 92.00 77 ILE A N 1
ATOM 635 C CA . ILE A 1 77 ? 2.253 -3.172 -11.569 1.00 92.00 77 ILE A CA 1
ATOM 636 C C . ILE A 1 77 ? 3.511 -2.783 -10.787 1.00 92.00 77 ILE A C 1
ATOM 638 O O . ILE A 1 77 ? 4.135 -3.607 -10.134 1.00 92.00 77 ILE A O 1
ATOM 642 N N . GLN A 1 78 ? 3.901 -1.507 -10.818 1.00 89.12 78 GLN A N 1
ATOM 643 C CA . GLN A 1 78 ? 5.173 -1.045 -10.245 1.00 89.12 78 GLN A CA 1
ATOM 644 C C . GLN A 1 78 ? 5.252 -1.142 -8.724 1.00 89.12 78 GLN A C 1
ATOM 646 O O . GLN A 1 78 ? 6.349 -1.256 -8.184 1.00 89.12 78 GLN A O 1
ATOM 651 N N . ARG A 1 79 ? 4.114 -1.032 -8.032 1.00 87.94 79 ARG A N 1
ATOM 652 C CA . ARG A 1 79 ? 4.057 -1.050 -6.565 1.00 87.94 79 ARG A CA 1
ATOM 653 C C . ARG A 1 79 ? 3.604 -2.393 -6.005 1.00 87.94 79 ARG A C 1
ATOM 655 O O . ARG A 1 79 ? 3.474 -2.502 -4.795 1.00 87.94 79 ARG A O 1
ATOM 662 N N . ASN A 1 80 ? 3.353 -3.388 -6.853 1.00 91.75 80 ASN A N 1
ATOM 663 C CA . ASN A 1 80 ? 2.981 -4.732 -6.432 1.00 91.75 80 ASN A CA 1
ATOM 664 C C . ASN A 1 80 ? 3.929 -5.737 -7.097 1.00 91.75 80 ASN A C 1
ATOM 666 O O . ASN A 1 80 ? 3.741 -6.125 -8.250 1.00 91.75 80 ASN A O 1
ATOM 670 N N . GLU A 1 81 ? 4.980 -6.131 -6.372 1.00 92.69 81 GLU A N 1
ATOM 671 C CA . GLU A 1 81 ? 5.993 -7.057 -6.895 1.00 92.69 81 GLU A CA 1
ATOM 672 C C . GLU A 1 81 ? 5.406 -8.429 -7.250 1.00 92.69 81 GLU A C 1
ATOM 674 O O . GLU A 1 81 ? 5.823 -9.023 -8.243 1.00 92.69 81 GLU A O 1
ATOM 679 N N . THR A 1 82 ? 4.402 -8.891 -6.499 1.00 94.56 82 THR A N 1
ATOM 680 C CA . THR A 1 82 ? 3.673 -10.136 -6.757 1.00 94.56 82 THR A CA 1
ATOM 681 C C . THR A 1 82 ? 2.971 -10.065 -8.107 1.00 94.56 82 THR A C 1
ATOM 683 O O . THR A 1 82 ? 3.181 -10.919 -8.966 1.00 94.56 82 THR A O 1
ATOM 686 N N . TYR A 1 83 ? 2.187 -9.009 -8.338 1.00 94.50 83 TYR A N 1
ATOM 687 C CA . TYR A 1 83 ? 1.464 -8.835 -9.595 1.00 94.50 83 TYR A CA 1
ATOM 688 C C . TYR A 1 83 ? 2.418 -8.661 -10.783 1.00 94.50 83 TYR A C 1
ATOM 690 O O . TYR A 1 83 ? 2.222 -9.281 -11.827 1.00 94.50 83 TYR A O 1
ATOM 698 N N . ALA A 1 84 ? 3.495 -7.883 -10.623 1.00 95.00 84 ALA A N 1
ATOM 699 C CA . ALA A 1 84 ? 4.522 -7.738 -11.654 1.00 95.00 84 ALA A CA 1
ATOM 700 C C . ALA A 1 84 ? 5.193 -9.077 -11.997 1.00 95.00 84 ALA A C 1
ATOM 702 O O . ALA A 1 84 ? 5.391 -9.379 -13.173 1.00 95.00 84 ALA A O 1
ATOM 703 N N . TYR A 1 85 ? 5.515 -9.893 -10.991 1.00 95.88 85 TYR A N 1
ATOM 704 C CA . TYR A 1 85 ? 6.083 -11.223 -11.192 1.00 95.88 85 TYR A CA 1
ATOM 705 C C . TYR A 1 85 ? 5.116 -12.148 -11.938 1.00 95.88 85 TYR A C 1
ATOM 707 O O . TYR A 1 85 ? 5.506 -12.782 -12.920 1.00 95.88 85 TYR A O 1
ATOM 715 N N . LEU A 1 86 ? 3.851 -12.197 -11.516 1.00 96.06 86 LEU A N 1
ATOM 716 C CA . LEU A 1 86 ? 2.831 -13.025 -12.159 1.00 96.06 86 LEU A CA 1
ATOM 717 C C . LEU A 1 86 ? 2.585 -12.589 -13.608 1.00 96.06 86 LEU A C 1
ATOM 719 O O . LEU A 1 86 ? 2.553 -13.433 -14.501 1.00 96.06 86 LEU A O 1
ATOM 723 N N . LEU A 1 87 ? 2.500 -11.283 -13.871 1.00 95.81 87 LEU A N 1
ATOM 724 C CA . LEU A 1 87 ? 2.365 -10.741 -15.224 1.00 95.81 87 LEU A CA 1
ATOM 725 C C . LEU A 1 87 ? 3.568 -11.086 -16.104 1.00 95.81 87 LEU A C 1
ATOM 727 O O . LEU A 1 87 ? 3.396 -11.540 -17.233 1.00 95.81 87 LEU A O 1
ATOM 731 N N . ALA A 1 88 ? 4.785 -10.949 -15.578 1.00 96.00 88 ALA A N 1
ATOM 732 C CA . ALA A 1 88 ? 6.005 -11.325 -16.286 1.00 96.00 88 ALA A CA 1
ATOM 733 C C . ALA A 1 88 ? 6.076 -12.828 -16.625 1.00 96.00 88 ALA A C 1
ATOM 735 O O . ALA A 1 88 ? 6.751 -13.216 -17.579 1.00 96.00 88 ALA A O 1
ATOM 736 N N . ASN A 1 89 ? 5.381 -13.672 -15.858 1.00 95.75 89 ASN A N 1
ATOM 737 C CA . ASN A 1 89 ? 5.340 -15.121 -16.032 1.00 95.75 89 ASN A CA 1
ATOM 738 C C . ASN A 1 89 ? 4.079 -15.635 -16.752 1.00 95.75 89 ASN A C 1
ATOM 740 O O . ASN A 1 89 ? 3.905 -16.848 -16.823 1.00 95.75 89 ASN A O 1
ATOM 744 N N . ASN A 1 90 ? 3.225 -14.760 -17.307 1.00 95.00 90 ASN A N 1
ATOM 745 C CA . ASN A 1 90 ? 1.922 -15.142 -17.885 1.00 95.00 90 ASN A CA 1
ATOM 746 C C . ASN A 1 90 ? 1.045 -15.950 -16.894 1.00 95.00 90 ASN A C 1
ATOM 748 O O . ASN A 1 90 ? 0.398 -16.932 -17.258 1.00 95.00 90 ASN A O 1
ATOM 752 N N . ALA A 1 91 ? 1.065 -15.549 -15.622 1.00 95.44 91 ALA A N 1
ATOM 753 C CA . ALA A 1 91 ? 0.434 -16.242 -14.500 1.00 95.44 91 ALA A CA 1
ATOM 754 C C . ALA A 1 91 ? -0.524 -15.341 -13.692 1.00 95.44 91 ALA A C 1
ATOM 756 O O . ALA A 1 91 ? -0.798 -15.617 -12.525 1.00 95.44 91 ALA A O 1
ATOM 757 N N . THR A 1 92 ? -1.041 -14.254 -14.278 1.00 93.25 92 THR A N 1
ATOM 758 C CA . THR A 1 92 ? -1.925 -13.290 -13.587 1.00 93.25 92 THR A CA 1
ATOM 759 C C . THR A 1 92 ? -3.209 -13.911 -13.048 1.00 93.25 92 THR A C 1
ATOM 761 O O . THR A 1 92 ? -3.722 -13.441 -12.041 1.00 93.25 92 THR A O 1
ATOM 764 N N . GLN A 1 93 ? -3.687 -15.008 -13.636 1.00 93.38 93 GLN A N 1
ATOM 765 C CA . GLN A 1 93 ? -4.814 -15.799 -13.135 1.00 93.38 93 GLN A CA 1
ATOM 766 C C . GLN A 1 93 ? -4.594 -16.366 -11.724 1.00 93.38 93 GLN A C 1
ATOM 768 O O . GLN A 1 93 ? -5.553 -16.750 -11.064 1.00 93.38 93 GLN A O 1
ATOM 773 N N . GLN A 1 94 ? -3.343 -16.442 -11.258 1.00 94.69 94 GLN A N 1
ATOM 774 C CA . GLN A 1 94 ? -3.022 -16.876 -9.900 1.00 94.69 94 GLN A CA 1
ATOM 775 C C . GLN A 1 94 ? -3.115 -15.739 -8.879 1.00 94.69 94 GLN A C 1
ATOM 777 O O . GLN A 1 94 ? -3.038 -16.007 -7.684 1.00 94.69 94 GLN A O 1
ATOM 782 N N . PHE A 1 95 ? -3.252 -14.485 -9.322 1.00 94.69 95 PHE A N 1
ATOM 783 C CA . PHE A 1 95 ? -3.233 -13.322 -8.446 1.00 94.69 95 PHE A CA 1
ATOM 784 C C . PHE A 1 95 ? -4.398 -13.341 -7.450 1.00 94.69 95 PHE A C 1
ATOM 786 O O . PHE A 1 95 ? -5.568 -13.447 -7.821 1.00 94.69 95 PHE A O 1
ATOM 793 N N . LYS A 1 96 ? -4.047 -13.183 -6.177 1.00 93.44 96 LYS A N 1
ATOM 794 C CA . LYS A 1 96 ? -4.937 -13.059 -5.024 1.00 93.44 96 LYS A CA 1
ATOM 795 C C . LYS A 1 96 ? -4.597 -11.761 -4.282 1.00 93.44 96 LYS A C 1
ATOM 797 O O . LYS A 1 96 ? -3.406 -11.491 -4.082 1.00 93.44 96 LYS A O 1
ATOM 802 N N . PRO A 1 97 ? -5.599 -10.965 -3.876 1.00 94.31 97 PRO A N 1
ATOM 803 C CA . PRO A 1 97 ? -5.366 -9.769 -3.081 1.00 94.31 97 PRO A CA 1
ATOM 804 C C . PRO A 1 97 ? -5.081 -10.158 -1.626 1.00 94.31 97 PRO A C 1
ATOM 806 O O . PRO A 1 97 ? -5.513 -11.219 -1.166 1.00 94.31 97 PRO A O 1
ATOM 809 N N . THR A 1 98 ? -4.425 -9.278 -0.877 1.00 95.62 98 THR A N 1
ATOM 810 C CA . THR A 1 98 ? -4.377 -9.378 0.585 1.00 95.62 98 THR A CA 1
ATOM 811 C C . THR A 1 98 ? -5.789 -9.253 1.155 1.00 95.62 98 THR A C 1
ATOM 813 O O . THR A 1 98 ? -6.447 -8.230 0.968 1.00 95.62 98 THR A O 1
ATOM 816 N N . HIS A 1 99 ? -6.266 -10.292 1.844 1.00 95.62 99 HIS A N 1
ATOM 817 C CA . HIS A 1 99 ? -7.636 -10.346 2.381 1.00 95.62 99 HIS A CA 1
ATOM 818 C C . HIS A 1 99 ? -7.741 -10.968 3.779 1.00 95.62 99 HIS A C 1
ATOM 820 O O . HIS A 1 99 ? -8.844 -11.071 4.319 1.00 95.62 99 HIS A O 1
ATOM 826 N N . TYR A 1 100 ? -6.611 -11.335 4.387 1.00 98.12 100 TYR A N 1
ATOM 827 C CA . TYR A 1 100 ? -6.510 -11.624 5.817 1.00 98.12 100 TYR A CA 1
ATOM 828 C C . TYR A 1 100 ? -5.808 -10.465 6.524 1.00 98.12 100 TYR A C 1
ATOM 830 O O . TYR A 1 100 ? -4.763 -9.986 6.075 1.00 98.12 100 TYR A O 1
ATOM 838 N N . TYR A 1 101 ? -6.400 -9.990 7.614 1.00 98.50 101 TYR A N 1
ATOM 839 C CA . TYR A 1 101 ? -5.994 -8.788 8.343 1.00 98.50 101 TYR A CA 1
ATOM 840 C C . TYR A 1 101 ? -6.552 -8.830 9.770 1.00 98.50 101 TYR A C 1
ATOM 842 O O . TYR A 1 101 ? -7.329 -9.720 10.125 1.00 98.50 101 TYR A O 1
ATOM 850 N N . ILE A 1 102 ? -6.149 -7.866 10.594 1.00 98.75 102 ILE A N 1
ATOM 851 C CA . ILE A 1 102 ? -6.644 -7.700 11.963 1.00 98.75 102 ILE A CA 1
ATOM 852 C C . ILE A 1 102 ? -7.356 -6.359 12.036 1.00 98.75 102 ILE A C 1
ATOM 854 O O . ILE A 1 102 ? -6.792 -5.355 11.609 1.00 98.75 102 ILE A O 1
ATOM 858 N N . THR A 1 103 ? -8.572 -6.321 12.566 1.00 98.44 103 THR A N 1
ATOM 859 C CA . THR A 1 103 ? -9.254 -5.069 12.909 1.00 98.44 103 THR A CA 1
ATOM 860 C C . THR A 1 103 ? -9.129 -4.788 14.399 1.00 98.44 103 THR A C 1
ATOM 862 O O . THR A 1 103 ? -9.017 -5.729 15.180 1.00 98.44 103 THR A O 1
ATOM 865 N N . TYR A 1 104 ? -9.129 -3.521 14.811 1.00 98.12 104 TYR A N 1
ATOM 866 C CA . TYR A 1 104 ? -9.055 -3.150 16.225 1.00 98.12 104 TYR A CA 1
ATOM 867 C C . TYR A 1 104 ? -9.863 -1.894 16.538 1.00 98.12 104 TYR A C 1
ATOM 869 O O . TYR A 1 104 ? -10.113 -1.078 15.651 1.00 98.12 104 TYR A O 1
ATOM 877 N N . ASP A 1 105 ? -10.236 -1.752 17.805 1.00 96.56 105 ASP A N 1
ATOM 878 C CA . ASP A 1 105 ? -10.979 -0.607 18.322 1.00 96.56 105 ASP A CA 1
ATOM 879 C C . ASP A 1 105 ? -10.652 -0.395 19.807 1.00 96.56 105 ASP A C 1
ATOM 881 O O . ASP A 1 105 ? -10.511 -1.369 20.556 1.00 96.56 105 ASP A O 1
ATOM 885 N N . PHE A 1 106 ? -10.495 0.863 20.221 1.00 95.50 106 PHE A N 1
ATOM 886 C CA . PHE A 1 106 ? -10.203 1.243 21.604 1.00 95.50 106 PHE A CA 1
ATOM 887 C C . PHE A 1 106 ? -11.404 1.932 22.233 1.00 95.50 106 PHE A C 1
ATOM 889 O O . PHE A 1 106 ? -11.914 2.913 21.699 1.00 95.50 106 PHE A O 1
ATOM 896 N N . GLU A 1 107 ? -11.728 1.531 23.455 1.00 94.06 107 GLU A N 1
ATOM 897 C CA . GLU A 1 107 ? -12.645 2.290 24.294 1.00 94.06 107 GLU A CA 1
ATOM 898 C C . GLU A 1 107 ? -11.866 3.136 25.293 1.00 94.06 107 GLU A C 1
ATOM 900 O O . GLU A 1 107 ? -10.827 2.731 25.826 1.00 94.06 107 GLU A O 1
ATOM 905 N N . THR A 1 108 ? -12.344 4.357 25.529 1.00 92.50 108 THR A N 1
ATOM 906 C CA . THR A 1 108 ? -11.647 5.353 26.350 1.00 92.50 108 THR A CA 1
ATOM 907 C C . THR A 1 108 ? -12.599 6.043 27.311 1.00 92.50 108 THR A C 1
ATOM 909 O O . THR A 1 108 ? -13.803 6.118 27.077 1.00 92.50 108 THR A O 1
ATOM 912 N N . VAL A 1 109 ? -12.045 6.587 28.391 1.00 91.31 109 VAL A N 1
ATOM 913 C CA . VAL A 1 109 ? -12.776 7.434 29.337 1.00 91.31 109 VAL A CA 1
ATOM 914 C C . VAL A 1 109 ? -12.158 8.822 29.393 1.00 91.31 109 VAL A C 1
ATOM 916 O O . VAL A 1 109 ? -10.936 8.989 29.357 1.00 91.31 109 VAL A O 1
ATOM 919 N N . GLU A 1 110 ? -13.008 9.842 29.493 1.00 87.12 110 GLU A N 1
ATOM 920 C CA . GLU A 1 110 ? -12.545 11.219 29.626 1.00 87.12 110 GLU A CA 1
ATOM 921 C C . GLU A 1 110 ? -12.085 11.495 31.064 1.00 87.12 110 GLU A C 1
ATOM 923 O O . GLU A 1 110 ? -12.841 11.343 32.031 1.00 87.12 110 GLU A O 1
ATOM 928 N N . ARG A 1 111 ? -10.846 11.976 31.196 1.00 87.94 111 ARG A N 1
ATOM 929 C CA . ARG A 1 111 ? -10.311 12.578 32.415 1.00 87.94 111 ARG A CA 1
ATOM 930 C C . ARG A 1 111 ? -10.199 14.085 32.227 1.00 87.94 111 ARG A C 1
ATOM 932 O O . ARG A 1 111 ? -9.411 14.564 31.412 1.00 87.94 111 ARG A O 1
ATOM 939 N N . LYS A 1 112 ? -10.971 14.858 32.989 1.00 84.31 112 LYS A N 1
ATOM 940 C CA . LYS A 1 112 ? -10.909 16.328 32.952 1.00 84.31 112 LYS A CA 1
ATOM 941 C C . LYS A 1 112 ? -9.652 16.804 33.676 1.00 84.31 112 LYS A C 1
ATOM 943 O O . LYS A 1 112 ? -9.425 16.438 34.824 1.00 84.31 112 LYS A O 1
ATOM 948 N N . VAL A 1 113 ? -8.833 17.609 33.002 1.00 83.56 113 VAL A N 1
ATOM 949 C CA . VAL A 1 113 ? -7.539 18.088 33.523 1.00 83.56 113 VAL A CA 1
ATOM 950 C C . VAL A 1 113 ? -7.532 19.606 33.708 1.00 83.56 113 VAL A C 1
ATOM 952 O O . VAL A 1 113 ? -6.959 20.084 34.681 1.00 83.56 113 VAL A O 1
ATOM 955 N N . ASN A 1 114 ? -8.217 20.362 32.841 1.00 80.00 114 ASN A N 1
ATOM 956 C CA . ASN A 1 114 ? -8.381 21.820 32.933 1.00 80.00 114 ASN A CA 1
ATOM 957 C C . ASN A 1 114 ? -7.083 22.593 33.261 1.00 80.00 114 ASN A C 1
ATOM 959 O O . ASN A 1 114 ? -7.078 23.487 34.107 1.00 80.00 114 ASN A O 1
ATOM 963 N N . THR A 1 115 ? -5.977 22.267 32.591 1.00 79.69 115 THR A N 1
ATOM 964 C CA . THR A 1 115 ? -4.668 22.903 32.806 1.00 79.69 115 THR A CA 1
ATOM 965 C C . THR A 1 115 ? -4.383 23.982 31.769 1.00 79.69 115 THR A C 1
ATOM 967 O O . THR A 1 115 ? -4.641 23.812 30.582 1.00 79.69 115 THR A O 1
ATOM 970 N N . TYR A 1 116 ? -3.819 25.111 32.197 1.00 79.56 116 TYR A N 1
ATOM 971 C CA . TYR A 1 116 ? -3.390 26.181 31.294 1.00 79.56 116 TYR A CA 1
ATOM 972 C C . TYR A 1 116 ? -1.908 26.035 30.945 1.00 79.56 116 TYR A C 1
ATOM 974 O O . TYR A 1 116 ? -1.098 25.648 31.786 1.00 79.56 116 TYR A O 1
ATOM 982 N N . PHE A 1 117 ? -1.545 26.349 29.703 1.00 75.44 117 PHE A N 1
ATOM 983 C CA . PHE A 1 117 ? -0.162 26.325 29.233 1.00 75.44 117 PHE A CA 1
ATOM 984 C C . PHE A 1 117 ? 0.091 27.396 28.166 1.00 75.44 117 PHE A C 1
ATOM 986 O O . PHE A 1 117 ? -0.830 27.929 27.547 1.00 75.44 117 PHE A O 1
ATOM 993 N N . GLY A 1 118 ? 1.362 27.723 27.938 1.00 74.88 118 GLY A N 1
ATOM 994 C CA . GLY A 1 118 ? 1.766 28.744 26.973 1.00 74.88 118 GLY A CA 1
ATOM 995 C C . GLY A 1 118 ? 2.037 30.100 27.620 1.00 74.88 118 GLY A C 1
ATOM 996 O O . GLY A 1 118 ? 2.527 30.176 28.744 1.00 74.88 118 GLY A O 1
ATOM 997 N N . LYS A 1 119 ? 1.801 31.186 26.878 1.00 77.31 119 LYS A N 1
ATOM 998 C CA . LYS A 1 119 ? 2.103 32.537 27.366 1.00 77.31 119 LYS A CA 1
ATOM 999 C C . LYS A 1 119 ? 1.001 33.004 28.320 1.00 77.31 119 LYS A C 1
ATOM 1001 O O . LYS A 1 119 ? -0.168 32.907 27.940 1.00 77.31 119 LYS A O 1
ATOM 1006 N N . PRO A 1 120 ? 1.348 33.558 29.496 1.00 79.12 120 PRO A N 1
ATOM 1007 C CA . PRO A 1 120 ? 0.383 34.233 30.353 1.00 79.12 120 PRO A CA 1
ATOM 1008 C C . PRO A 1 120 ? -0.347 35.322 29.566 1.00 79.12 120 PRO A C 1
ATOM 1010 O O . PRO A 1 120 ? 0.285 36.083 28.829 1.00 79.12 120 PRO A O 1
ATOM 1013 N N . ILE A 1 121 ? -1.671 35.392 29.705 1.00 80.94 121 ILE A N 1
ATOM 1014 C CA . ILE A 1 121 ? -2.482 36.411 29.014 1.00 80.94 121 ILE A CA 1
ATOM 1015 C C . ILE A 1 121 ? -2.214 37.807 29.607 1.00 80.94 121 ILE A C 1
ATOM 1017 O O . ILE A 1 121 ? -2.324 38.817 28.916 1.00 80.94 121 ILE A O 1
ATOM 1021 N N . ALA A 1 122 ? -1.782 37.859 30.868 1.00 80.06 122 ALA A N 1
ATOM 1022 C CA . ALA A 1 122 ? -1.294 39.053 31.545 1.00 80.06 122 ALA A CA 1
ATOM 1023 C C . ALA A 1 122 ? -0.054 38.714 32.385 1.00 80.06 122 ALA A C 1
ATOM 1025 O O . ALA A 1 122 ? 0.143 37.551 32.754 1.00 80.06 122 ALA A O 1
ATOM 1026 N N . LYS A 1 123 ? 0.770 39.726 32.704 1.00 64.44 123 LYS A N 1
ATOM 1027 C CA . LYS A 1 123 ? 1.821 39.580 33.726 1.00 64.44 123 LYS A CA 1
ATOM 1028 C C . LYS A 1 123 ? 1.165 39.045 35.004 1.00 64.44 123 LYS A C 1
ATOM 1030 O O . LYS A 1 123 ? 0.148 39.581 35.429 1.00 64.44 123 LYS A O 1
ATOM 1035 N N . ASP A 1 124 ? 1.728 37.966 35.537 1.00 64.06 124 ASP A N 1
ATOM 1036 C CA . ASP A 1 124 ? 1.308 37.307 36.781 1.00 64.06 124 ASP A CA 1
ATOM 1037 C C . ASP A 1 124 ? -0.036 36.542 36.738 1.00 64.06 124 ASP A C 1
ATOM 1039 O O . ASP A 1 124 ? -0.565 36.161 37.780 1.00 64.06 124 ASP A O 1
ATOM 1043 N N . SER A 1 125 ? -0.583 36.243 35.549 1.00 69.44 125 SER A N 1
ATOM 1044 C CA . SER A 1 125 ? -1.772 35.379 35.423 1.00 69.44 125 SER A CA 1
ATOM 1045 C C . SER A 1 125 ? -1.424 33.885 35.369 1.00 69.44 125 SER A C 1
ATOM 1047 O O . SER A 1 125 ? -0.563 33.470 34.594 1.00 69.44 125 SER A O 1
ATOM 1049 N N . VAL A 1 126 ? -2.167 33.065 36.126 1.00 71.69 126 VAL A N 1
ATOM 1050 C CA . VAL A 1 126 ? -2.173 31.588 36.007 1.00 71.69 126 VAL A CA 1
ATOM 1051 C C . VAL A 1 126 ? -2.873 31.141 34.712 1.00 71.69 126 VAL A C 1
ATOM 1053 O O . VAL A 1 126 ? -2.661 30.031 34.230 1.00 71.69 126 VAL A O 1
ATOM 1056 N N . ILE A 1 127 ? -3.689 32.017 34.114 1.00 72.88 127 ILE A N 1
ATOM 1057 C CA . ILE A 1 127 ? -4.383 31.761 32.853 1.00 72.88 127 ILE A CA 1
ATOM 1058 C C . ILE A 1 127 ? -3.432 32.078 31.697 1.00 72.88 127 ILE A C 1
ATOM 1060 O O . ILE A 1 127 ? -2.988 33.215 31.491 1.00 72.88 127 ILE A O 1
ATOM 1064 N N . CYS A 1 128 ? -3.127 31.047 30.920 1.00 76.50 128 CYS A N 1
ATOM 1065 C CA . CYS A 1 128 ? -2.322 31.144 29.712 1.00 76.50 128 CYS A CA 1
ATOM 1066 C C . CYS A 1 128 ? -3.199 31.136 28.457 1.00 76.50 128 CYS A C 1
ATOM 1068 O O . CYS A 1 128 ? -4.371 30.769 28.489 1.00 76.50 128 CYS A O 1
ATOM 1070 N N . ASN A 1 129 ? -2.611 31.527 27.328 1.00 80.44 129 ASN A N 1
ATOM 1071 C CA . ASN A 1 129 ? -3.282 31.589 26.031 1.00 80.44 129 ASN A CA 1
ATOM 1072 C C . ASN A 1 129 ? -3.705 30.222 25.457 1.00 80.44 129 ASN A C 1
ATOM 1074 O O . ASN A 1 129 ? -4.341 30.192 24.407 1.00 80.44 129 ASN A O 1
ATOM 1078 N N . SER A 1 130 ? -3.329 29.113 26.099 1.00 73.50 130 SER A N 1
ATOM 1079 C CA . SER A 1 130 ? -3.760 27.764 25.732 1.00 73.50 130 SER A CA 1
ATOM 1080 C C . SER A 1 130 ? -4.285 27.026 26.961 1.00 73.50 130 SER A C 1
ATOM 1082 O O . SER A 1 130 ? -3.769 27.190 28.069 1.00 73.50 130 SER A O 1
ATOM 1084 N N . GLN A 1 131 ? -5.309 26.201 26.756 1.00 80.00 131 GLN A N 1
ATOM 1085 C CA . GLN A 1 131 ? -5.946 25.401 27.795 1.00 80.00 131 GLN A CA 1
ATOM 1086 C C . GLN A 1 131 ? -6.071 23.954 27.320 1.00 80.00 131 GLN A C 1
ATOM 1088 O O . GLN A 1 131 ? -6.507 23.686 26.202 1.00 80.00 131 GLN A O 1
ATOM 1093 N N . TRP A 1 132 ? -5.692 23.024 28.185 1.00 73.50 132 TRP A N 1
ATOM 1094 C CA . TRP A 1 132 ? -5.881 21.595 28.029 1.00 73.50 132 TRP A CA 1
ATOM 1095 C C . TRP A 1 132 ? -7.059 21.166 28.903 1.00 73.50 132 TRP A C 1
ATOM 1097 O O . TRP A 1 132 ? -6.985 21.180 30.129 1.00 73.50 132 TRP A O 1
ATOM 1107 N N . ILE A 1 133 ? -8.177 20.836 28.263 1.00 79.38 133 ILE A N 1
ATOM 1108 C CA . ILE A 1 133 ? -9.451 20.600 28.953 1.00 79.38 133 ILE A CA 1
ATOM 1109 C C . ILE A 1 133 ? -9.516 19.168 29.500 1.00 79.38 133 ILE A C 1
ATOM 1111 O O . ILE A 1 133 ? -9.818 18.971 30.678 1.00 79.38 133 ILE A O 1
ATOM 1115 N N . SER A 1 134 ? -9.166 18.173 28.686 1.00 81.25 134 SER A N 1
ATOM 1116 C CA . SER A 1 134 ? -9.256 16.763 29.062 1.00 81.25 134 SER A CA 1
ATOM 1117 C C . SER A 1 134 ? -8.240 15.867 28.355 1.00 81.25 134 SER A C 1
ATOM 1119 O O . SER A 1 134 ? -7.625 16.240 27.352 1.00 81.25 134 SER A O 1
ATOM 1121 N N . VAL A 1 135 ? -8.047 14.680 28.925 1.00 83.50 135 VAL A N 1
ATOM 1122 C CA . VAL A 1 135 ? -7.226 13.582 28.411 1.00 83.50 135 VAL A CA 1
ATOM 1123 C C . VAL A 1 135 ? -8.127 12.367 28.235 1.00 83.50 135 VAL A C 1
ATOM 1125 O O . VAL A 1 135 ? -8.952 12.089 29.103 1.00 83.50 135 VAL A O 1
ATOM 1128 N N . LEU A 1 136 ? -7.971 11.656 27.121 1.00 87.12 136 LEU A N 1
ATOM 1129 C CA . LEU A 1 136 ? -8.598 10.352 26.926 1.00 87.12 136 LEU A CA 1
ATOM 1130 C C . LEU A 1 136 ? -7.675 9.283 27.500 1.00 87.12 136 LEU A C 1
ATOM 1132 O O . LEU A 1 136 ? -6.524 9.170 27.077 1.00 87.12 136 LEU A O 1
ATOM 1136 N N . GLU A 1 137 ? -8.179 8.531 28.471 1.00 89.94 137 GLU A N 1
ATOM 1137 C CA . GLU A 1 137 ? -7.466 7.406 29.068 1.00 89.94 137 GLU A CA 1
ATOM 1138 C C . GLU A 1 137 ? -8.011 6.103 28.465 1.00 89.94 137 GLU A C 1
ATOM 1140 O O . GLU A 1 137 ? -9.232 5.920 28.424 1.00 89.94 137 GLU A O 1
ATOM 1145 N N . PRO A 1 138 ? -7.144 5.210 27.964 1.00 93.38 138 PRO A N 1
ATOM 1146 C CA . PRO A 1 138 ? -7.570 3.957 27.358 1.00 93.38 138 PRO A CA 1
ATOM 1147 C C . PRO A 1 138 ? -8.139 3.015 28.425 1.00 93.38 138 PRO A C 1
ATOM 1149 O O . PRO A 1 138 ? -7.506 2.769 29.452 1.00 93.38 138 PRO A O 1
ATOM 1152 N N . LEU A 1 139 ? -9.341 2.503 28.171 1.00 94.44 139 LEU A N 1
ATOM 1153 C CA . LEU A 1 139 ? -10.097 1.629 29.065 1.00 94.44 139 LEU A CA 1
ATOM 1154 C C . LEU A 1 139 ? -9.986 0.163 28.633 1.00 94.44 139 LEU A C 1
ATOM 1156 O O . LEU A 1 139 ? -9.714 -0.702 29.468 1.00 94.44 139 LEU A O 1
ATOM 1160 N N . SER A 1 140 ? -10.171 -0.098 27.339 1.00 96.19 140 SER A N 1
ATOM 1161 C CA . SER A 1 140 ? -10.046 -1.421 26.728 1.00 96.19 140 SER A CA 1
ATOM 1162 C C . SER A 1 140 ? -9.638 -1.332 25.261 1.00 96.19 140 SER A C 1
ATOM 1164 O O . SER A 1 140 ? -9.690 -0.267 24.644 1.00 96.19 140 SER A O 1
ATOM 1166 N N . VAL A 1 141 ? -9.218 -2.467 24.712 1.00 97.69 141 VAL A N 1
ATOM 1167 C CA . VAL A 1 141 ? -8.991 -2.672 23.285 1.00 97.69 141 VAL A CA 1
ATOM 1168 C C . VAL A 1 141 ? -9.484 -4.054 22.885 1.00 97.69 141 VAL A C 1
ATOM 1170 O O . VAL A 1 141 ? -9.130 -5.059 23.506 1.00 97.69 141 VAL A O 1
ATOM 1173 N N . ALA A 1 142 ? -10.260 -4.107 21.811 1.00 98.06 142 ALA A N 1
ATOM 1174 C CA . ALA A 1 142 ? -10.626 -5.345 21.148 1.00 98.06 142 ALA A CA 1
ATOM 1175 C C . ALA A 1 142 ? -9.892 -5.456 19.813 1.00 98.06 142 ALA A C 1
ATOM 1177 O O . ALA A 1 142 ? -9.506 -4.462 19.187 1.00 98.06 142 ALA A O 1
ATOM 1178 N N . SER A 1 143 ? -9.690 -6.681 19.343 1.00 98.62 143 SER A N 1
ATOM 1179 C CA . SER A 1 143 ? -9.270 -6.926 17.969 1.00 98.62 143 SER A CA 1
ATOM 1180 C C . SER A 1 143 ? -9.903 -8.184 17.409 1.00 98.62 143 SER A C 1
ATOM 1182 O O . SER A 1 143 ? -9.955 -9.209 18.086 1.00 98.62 143 SER A O 1
ATOM 1184 N N . THR A 1 144 ? -10.332 -8.122 16.151 1.00 98.50 144 THR A N 1
ATOM 1185 C CA . THR A 1 144 ? -10.824 -9.281 15.407 1.00 98.50 144 THR A CA 1
ATOM 1186 C C . THR A 1 144 ? -9.817 -9.655 14.328 1.00 98.50 144 THR A C 1
ATOM 1188 O O . THR A 1 144 ? -9.507 -8.881 13.426 1.00 98.50 144 THR A O 1
ATOM 1191 N N . ILE A 1 145 ? -9.294 -10.869 14.432 1.00 98.69 145 ILE A N 1
ATOM 1192 C CA . ILE A 1 145 ? -8.342 -11.471 13.512 1.00 98.69 145 ILE A CA 1
ATOM 1193 C C . ILE A 1 145 ? -9.136 -12.259 12.474 1.00 98.69 145 ILE A C 1
ATOM 1195 O O . ILE A 1 145 ? -9.856 -13.199 12.821 1.00 98.69 145 ILE A O 1
ATOM 1199 N N . LYS A 1 146 ? -8.979 -11.895 11.201 1.00 98.25 146 LYS A N 1
ATOM 1200 C CA . LYS A 1 146 ? -9.539 -12.637 10.073 1.00 98.25 146 LYS A CA 1
ATOM 1201 C C . LYS A 1 146 ? -8.492 -13.599 9.516 1.00 98.25 146 LYS A C 1
ATOM 1203 O O . LYS A 1 146 ? -7.428 -13.167 9.078 1.00 98.25 146 LYS A O 1
ATOM 1208 N N . LEU A 1 147 ? -8.811 -14.889 9.514 1.00 97.75 147 LEU A N 1
ATOM 1209 C CA . LEU A 1 147 ? -7.913 -15.990 9.160 1.00 97.75 147 LEU A CA 1
ATOM 1210 C C . LEU A 1 147 ? -8.532 -16.900 8.101 1.00 97.75 147 LEU A C 1
ATOM 1212 O O . LEU A 1 147 ? -9.752 -16.950 7.938 1.00 97.75 147 LEU A O 1
ATOM 1216 N N . LYS A 1 148 ? -7.691 -17.691 7.437 1.00 96.25 148 LYS A N 1
ATOM 1217 C CA . LYS A 1 148 ? -8.141 -18.774 6.560 1.00 96.25 148 LYS A CA 1
ATOM 1218 C C . LYS A 1 148 ? -8.786 -19.874 7.396 1.00 96.25 148 LYS A C 1
ATOM 1220 O O . LYS A 1 148 ? -8.206 -20.314 8.391 1.00 96.25 148 LYS A O 1
ATOM 1225 N N . TRP A 1 149 ? -9.958 -20.363 6.985 1.00 96.44 149 TRP A N 1
ATOM 1226 C CA . TRP A 1 149 ? -10.592 -21.484 7.681 1.00 96.44 149 TRP A CA 1
ATOM 1227 C C . TRP A 1 149 ? -9.727 -22.750 7.622 1.00 96.44 149 TRP A C 1
ATOM 1229 O O . TRP A 1 149 ? -9.163 -23.100 6.582 1.00 96.44 149 TRP A O 1
ATOM 1239 N N . ARG A 1 150 ? -9.656 -23.465 8.747 1.00 94.62 150 ARG A N 1
ATOM 1240 C CA . ARG A 1 150 ? -9.012 -24.774 8.884 1.00 94.62 150 ARG A CA 1
ATOM 1241 C C . ARG A 1 150 ? -9.945 -25.689 9.662 1.00 94.62 150 ARG A C 1
ATOM 1243 O O . ARG A 1 150 ? -10.529 -25.260 10.649 1.00 94.62 150 ARG A O 1
ATOM 1250 N N . GLU A 1 151 ? -10.020 -26.960 9.280 1.00 92.50 151 GLU A N 1
ATOM 1251 C CA . GLU A 1 151 ? -10.891 -27.940 9.953 1.00 92.50 151 GLU A CA 1
ATOM 1252 C C . GLU A 1 151 ? -10.581 -28.091 11.451 1.00 92.50 151 GLU A C 1
ATOM 1254 O O . GLU A 1 151 ? -11.482 -28.306 12.255 1.00 92.50 151 GLU A O 1
ATOM 1259 N N . GLN A 1 152 ? -9.328 -27.864 11.862 1.00 92.62 152 GLN A N 1
ATOM 1260 C CA . GLN A 1 152 ? -8.938 -27.857 13.277 1.00 92.62 152 GLN A CA 1
ATOM 1261 C C . GLN A 1 152 ? -9.665 -26.793 14.125 1.00 92.62 152 GLN A C 1
ATOM 1263 O O . GLN A 1 152 ? -9.685 -26.911 15.344 1.00 92.62 152 GLN A O 1
ATOM 1268 N N . TYR A 1 153 ? -10.251 -25.763 13.504 1.00 93.12 153 TYR A N 1
ATOM 1269 C CA . TYR A 1 153 ? -11.015 -24.720 14.194 1.00 93.12 153 TYR A CA 1
ATOM 1270 C C . TYR A 1 153 ? -12.469 -25.118 14.470 1.00 93.12 153 TYR A C 1
ATOM 1272 O O . TYR A 1 153 ? -13.148 -24.428 15.217 1.00 93.12 153 TYR A O 1
ATOM 1280 N N . GLN A 1 154 ? -12.967 -26.215 13.889 1.00 89.62 154 GLN A N 1
ATOM 1281 C CA . GLN A 1 154 ? -14.390 -26.563 13.932 1.00 89.62 154 GLN A CA 1
ATOM 1282 C C . GLN A 1 154 ? -14.953 -26.743 15.351 1.00 89.62 154 GLN A C 1
ATOM 1284 O O . GLN A 1 154 ? -16.121 -26.442 15.571 1.00 89.62 154 GLN A O 1
ATOM 1289 N N . ASN A 1 155 ? -14.131 -27.214 16.291 1.00 90.12 155 ASN A N 1
ATOM 1290 C CA . ASN A 1 155 ? -14.527 -27.484 17.678 1.00 90.12 155 ASN A CA 1
ATOM 1291 C C . ASN A 1 155 ? -13.822 -26.552 18.680 1.00 90.12 155 ASN A C 1
ATOM 1293 O O . ASN A 1 155 ? -13.676 -26.905 19.848 1.00 90.12 155 ASN A O 1
ATOM 1297 N N . ASP A 1 156 ? -13.309 -25.413 18.213 1.00 93.12 156 ASP A N 1
ATOM 1298 C CA . ASP A 1 156 ? -12.652 -24.419 19.054 1.00 93.12 156 ASP A CA 1
ATOM 1299 C C . ASP A 1 156 ? -13.504 -23.149 19.074 1.00 93.12 156 ASP A C 1
ATOM 1301 O O . ASP A 1 156 ? -13.523 -22.387 18.108 1.00 93.12 156 ASP A O 1
ATOM 1305 N N . ASP A 1 157 ? -14.195 -22.929 20.194 1.00 91.12 157 ASP A N 1
ATOM 1306 C CA . ASP A 1 157 ? -15.168 -21.844 20.387 1.00 91.12 157 ASP A CA 1
ATOM 1307 C C . ASP A 1 157 ? -14.567 -20.438 20.212 1.00 91.12 157 ASP A C 1
ATOM 1309 O O . ASP A 1 157 ? -15.295 -19.453 20.091 1.00 91.12 157 ASP A O 1
ATOM 1313 N N . ARG A 1 158 ? -13.232 -20.322 20.158 1.00 92.38 158 ARG A N 1
ATOM 1314 C CA . ARG A 1 158 ? -12.535 -19.064 19.853 1.00 92.38 158 ARG A CA 1
ATOM 1315 C C . ARG A 1 158 ? -12.651 -18.659 18.387 1.00 92.38 158 ARG A C 1
ATOM 1317 O O . ARG A 1 158 ? -12.351 -17.509 18.066 1.00 92.38 158 ARG A O 1
ATOM 1324 N N . TYR A 1 159 ? -13.015 -19.585 17.500 1.00 95.69 159 TYR A N 1
ATOM 1325 C CA . TYR A 1 159 ? -13.095 -19.351 16.065 1.00 95.69 159 TYR A CA 1
ATOM 1326 C C . TYR A 1 159 ? -14.539 -19.401 15.579 1.00 95.69 159 TYR A C 1
ATOM 1328 O O . TYR A 1 159 ? -15.231 -20.412 15.667 1.00 95.69 159 TYR A O 1
ATOM 1336 N N . LYS A 1 160 ? -14.976 -18.313 14.954 1.00 94.75 160 LYS A N 1
ATOM 1337 C CA . LYS A 1 160 ? -16.275 -18.209 14.296 1.00 94.75 160 LYS A CA 1
ATOM 1338 C C . LYS A 1 160 ? -16.104 -18.371 12.791 1.00 94.75 160 LYS A C 1
ATOM 1340 O O . LYS A 1 160 ? -15.429 -17.569 12.146 1.00 94.75 160 LYS A O 1
ATOM 1345 N N . LYS A 1 161 ? -16.738 -19.395 12.221 1.00 95.25 161 LYS A N 1
ATOM 1346 C CA . LYS A 1 161 ? -16.766 -19.624 10.770 1.00 95.25 161 LYS A CA 1
ATOM 1347 C C . LYS A 1 161 ? -17.623 -18.564 10.080 1.00 95.25 161 LYS A C 1
ATOM 1349 O O . LYS A 1 161 ? -18.768 -18.350 10.475 1.00 95.25 161 LYS A O 1
ATOM 1354 N N . ILE A 1 162 ? -17.096 -17.942 9.031 1.00 93.31 162 ILE A N 1
ATOM 1355 C CA . ILE A 1 162 ? -17.822 -16.979 8.196 1.00 93.31 162 ILE A CA 1
ATOM 1356 C C . ILE A 1 162 ? -17.630 -17.293 6.710 1.00 93.31 162 ILE A C 1
ATOM 1358 O O . ILE A 1 162 ? -16.701 -18.000 6.319 1.00 93.31 162 ILE A O 1
ATOM 1362 N N . THR A 1 163 ? -18.519 -16.761 5.874 1.00 92.12 163 THR A N 1
ATOM 1363 C CA . THR A 1 163 ? -18.362 -16.779 4.413 1.00 92.12 163 THR A CA 1
ATOM 1364 C C . THR A 1 163 ? -18.051 -15.368 3.938 1.00 92.12 163 THR A C 1
ATOM 1366 O O . THR A 1 163 ? -18.786 -14.437 4.266 1.00 92.12 163 THR A O 1
ATOM 1369 N N . SER A 1 164 ? -16.978 -15.222 3.169 1.00 91.56 164 SER A N 1
ATOM 1370 C CA . SER A 1 164 ? -16.562 -13.981 2.520 1.00 91.56 164 SER A CA 1
ATOM 1371 C C . SER A 1 164 ? -16.599 -14.145 0.993 1.00 91.56 164 SER A C 1
ATOM 1373 O O . SER A 1 164 ? -16.743 -15.267 0.493 1.00 91.56 164 SER A O 1
ATOM 1375 N N . PRO A 1 165 ? -16.427 -13.061 0.213 1.00 91.50 165 PRO A N 1
ATOM 1376 C CA . PRO A 1 165 ? -16.238 -13.155 -1.236 1.00 91.50 165 PRO A CA 1
ATOM 1377 C C . PRO A 1 165 ? -15.056 -14.046 -1.661 1.00 91.50 165 PRO A C 1
ATOM 1379 O O . PRO A 1 165 ? -15.015 -14.493 -2.804 1.00 91.50 165 PRO A O 1
ATOM 1382 N N . PHE A 1 166 ? -14.110 -14.318 -0.754 1.00 91.94 166 PHE A N 1
ATOM 1383 C CA . PHE A 1 166 ? -12.900 -15.107 -1.010 1.00 91.94 166 PHE A CA 1
ATOM 1384 C C . PHE A 1 166 ? -13.012 -16.569 -0.554 1.00 91.94 166 PHE A C 1
ATOM 1386 O O . PHE A 1 166 ? -12.083 -17.351 -0.756 1.00 91.94 166 PHE A O 1
ATOM 1393 N N . GLY A 1 167 ? -14.155 -16.963 0.017 1.00 92.06 167 GLY A N 1
ATOM 1394 C CA . GLY A 1 167 ? -14.430 -18.328 0.449 1.00 92.06 167 GLY A CA 1
ATOM 1395 C C . GLY A 1 167 ? -14.817 -18.410 1.921 1.00 92.06 167 GLY A C 1
ATOM 1396 O O . GLY A 1 167 ? -15.575 -17.594 2.437 1.00 92.06 167 GLY A O 1
ATOM 1397 N N . THR A 1 168 ? -14.358 -19.466 2.587 1.00 95.38 168 THR A N 1
ATOM 1398 C CA . THR A 1 168 ? -14.644 -19.699 4.005 1.00 95.38 168 THR A CA 1
ATOM 1399 C C . THR A 1 168 ? -13.486 -19.208 4.859 1.00 95.38 168 THR A C 1
ATOM 1401 O O . THR A 1 168 ? -12.365 -19.700 4.723 1.00 95.38 168 THR A O 1
ATOM 1404 N N . ASP A 1 169 ? -13.791 -18.311 5.789 1.00 96.25 169 ASP A N 1
ATOM 1405 C CA . ASP A 1 169 ? -12.819 -17.693 6.685 1.00 96.25 169 ASP A CA 1
ATOM 1406 C C . ASP A 1 169 ? -13.179 -17.972 8.155 1.00 96.25 169 ASP A C 1
ATOM 1408 O O . ASP A 1 169 ? -14.284 -18.420 8.483 1.00 96.25 169 ASP A O 1
ATOM 1412 N N . ALA A 1 170 ? -12.226 -17.728 9.049 1.00 97.31 170 ALA A N 1
ATOM 1413 C CA . ALA A 1 170 ? -12.394 -17.810 10.492 1.00 97.31 170 ALA A CA 1
ATOM 1414 C C . ALA A 1 170 ? -12.177 -16.431 11.122 1.00 97.31 170 ALA A C 1
ATOM 1416 O O . ALA A 1 170 ? -11.217 -15.738 10.787 1.00 97.31 170 ALA A O 1
ATOM 1417 N N . LEU A 1 171 ? -13.043 -16.053 12.059 1.00 97.44 171 LEU A N 1
ATOM 1418 C CA . LEU A 1 171 ? -12.845 -14.900 12.929 1.00 97.44 171 LEU A CA 1
ATOM 1419 C C . LEU A 1 171 ? -12.435 -15.369 14.313 1.00 97.44 171 LEU A C 1
ATOM 1421 O O . LEU A 1 171 ? -13.095 -16.229 14.889 1.00 97.44 171 LEU A O 1
ATOM 1425 N N . LYS A 1 172 ? -11.378 -14.773 14.847 1.00 97.69 172 LYS A N 1
ATOM 1426 C CA . LYS A 1 172 ? -10.957 -14.928 16.236 1.00 97.69 172 LYS A CA 1
ATOM 1427 C C . LYS A 1 172 ? -10.894 -13.552 16.868 1.00 97.69 172 LYS A C 1
ATOM 1429 O O . LYS A 1 172 ? -10.367 -12.633 16.251 1.00 97.69 172 LYS A O 1
ATOM 1434 N N . THR A 1 173 ? -11.386 -13.413 18.088 1.00 97.31 173 THR A N 1
ATOM 1435 C CA . THR A 1 173 ? -11.377 -12.131 18.793 1.00 97.31 173 THR A CA 1
ATOM 1436 C C . THR A 1 173 ? -10.456 -12.201 20.007 1.00 97.31 173 THR A C 1
ATOM 1438 O O . THR A 1 173 ? -10.379 -13.225 20.685 1.00 97.31 173 THR A O 1
ATOM 1441 N N . ILE A 1 174 ? -9.710 -11.124 20.240 1.00 97.94 174 ILE A N 1
ATOM 1442 C CA . ILE A 1 174 ? -8.894 -10.910 21.438 1.00 97.94 174 ILE A CA 1
ATOM 1443 C C . ILE A 1 174 ? -9.335 -9.604 22.094 1.00 97.94 174 ILE A C 1
ATOM 1445 O O . ILE A 1 174 ? -9.697 -8.653 21.401 1.00 97.94 174 ILE A O 1
ATOM 1449 N N . TYR A 1 175 ? -9.288 -9.557 23.420 1.00 97.94 175 TYR A N 1
ATOM 1450 C CA . TYR A 1 175 ? -9.731 -8.409 24.198 1.00 97.94 175 TYR A CA 1
ATOM 1451 C C . TYR A 1 175 ? -8.794 -8.184 25.380 1.00 97.94 175 TYR A C 1
ATOM 1453 O O . TYR A 1 175 ? -8.408 -9.138 26.066 1.00 97.94 175 TYR A O 1
ATOM 1461 N N . PHE A 1 176 ? -8.438 -6.920 25.599 1.00 98.06 176 PHE A N 1
ATOM 1462 C CA . PHE A 1 176 ? -7.641 -6.490 26.734 1.00 98.06 176 PHE A CA 1
ATOM 1463 C C . PHE A 1 176 ? -8.254 -5.265 27.404 1.00 98.06 176 PHE A C 1
ATOM 1465 O O . PHE A 1 176 ? -8.763 -4.376 26.725 1.00 98.06 176 PHE A O 1
ATOM 1472 N N . ASP A 1 177 ? -8.163 -5.181 28.729 1.00 96.44 177 ASP A N 1
ATOM 1473 C CA . ASP A 1 177 ? -8.632 -4.015 29.476 1.00 96.44 177 ASP A CA 1
ATOM 1474 C C . ASP A 1 177 ? -7.776 -3.692 30.698 1.00 96.44 177 ASP A C 1
ATOM 1476 O O . ASP A 1 177 ? -6.877 -4.436 31.096 1.00 96.44 177 ASP A O 1
ATOM 1480 N N . ILE A 1 178 ? -8.072 -2.548 31.311 1.00 94.56 178 ILE A N 1
ATOM 1481 C CA . ILE A 1 178 ? -7.332 -2.024 32.459 1.00 94.56 178 ILE A CA 1
ATOM 1482 C C . ILE A 1 178 ? -7.303 -2.967 33.679 1.00 94.56 178 ILE A C 1
ATOM 1484 O O . ILE A 1 178 ? -6.416 -2.838 34.526 1.00 94.56 178 ILE A O 1
ATOM 1488 N N . ARG A 1 179 ? -8.225 -3.939 33.792 1.00 94.06 179 ARG A N 1
ATOM 1489 C CA . ARG A 1 179 ? -8.242 -4.922 34.894 1.00 94.06 179 ARG A CA 1
ATOM 1490 C C . ARG A 1 179 ? -7.090 -5.924 34.780 1.00 94.06 179 ARG A C 1
ATOM 1492 O O . ARG A 1 179 ? -6.749 -6.560 35.774 1.00 94.06 179 ARG A O 1
ATOM 1499 N N . GLN A 1 180 ? -6.472 -6.041 33.604 1.00 94.06 180 GLN A N 1
ATOM 1500 C CA . GLN A 1 180 ? -5.329 -6.923 33.342 1.00 94.06 180 GLN A CA 1
ATOM 1501 C C . GLN A 1 180 ? -3.963 -6.270 33.620 1.00 94.06 180 GLN A C 1
ATOM 1503 O O . GLN A 1 180 ? -2.932 -6.919 33.452 1.00 94.06 180 GLN A O 1
ATOM 1508 N N . GLY A 1 181 ? -3.939 -5.010 34.067 1.00 91.12 181 GLY A N 1
ATOM 1509 C CA . GLY A 1 181 ? -2.718 -4.278 34.407 1.00 91.12 181 GLY A CA 1
ATOM 1510 C C . GLY A 1 181 ? -2.550 -2.986 33.611 1.00 91.12 181 GLY A C 1
ATOM 1511 O O . GLY A 1 181 ? -3.199 -2.759 32.594 1.00 91.12 181 GLY A O 1
ATOM 1512 N N . THR A 1 182 ? -1.658 -2.107 34.070 1.00 85.38 182 THR A N 1
ATOM 1513 C CA . THR A 1 182 ? -1.394 -0.807 33.420 1.00 85.38 182 THR A CA 1
ATOM 1514 C C . THR A 1 182 ? -0.622 -0.928 32.103 1.00 85.38 182 THR A C 1
ATOM 1516 O O . THR A 1 182 ? -0.527 0.039 31.347 1.00 85.38 182 THR A O 1
ATOM 1519 N N . ASP A 1 183 ? -0.077 -2.108 31.812 1.00 92.56 183 ASP A N 1
ATOM 1520 C CA . ASP A 1 183 ? 0.669 -2.449 30.605 1.00 92.56 183 ASP A CA 1
ATOM 1521 C C . ASP A 1 183 ? -0.166 -3.231 29.574 1.00 92.56 183 ASP A C 1
ATOM 1523 O O . ASP A 1 183 ? 0.397 -3.712 28.591 1.00 92.56 183 ASP A O 1
ATOM 1527 N N . PHE A 1 184 ? -1.495 -3.317 29.739 1.00 96.12 184 PHE A N 1
ATOM 1528 C CA . PHE A 1 184 ? -2.384 -4.077 28.847 1.00 96.12 184 PHE A CA 1
ATOM 1529 C C . PHE A 1 184 ? -2.239 -3.706 27.359 1.00 96.12 184 PHE A C 1
ATOM 1531 O O . PHE A 1 184 ? -2.395 -4.561 26.496 1.00 96.12 184 PHE A O 1
ATOM 1538 N N . ILE A 1 185 ? -1.870 -2.460 27.032 1.00 96.06 185 ILE A N 1
ATOM 1539 C CA . ILE A 1 185 ? -1.590 -2.031 25.648 1.00 96.06 185 ILE A CA 1
ATOM 1540 C C . ILE A 1 185 ? -0.344 -2.727 25.090 1.00 96.06 185 ILE A C 1
ATOM 1542 O O . ILE A 1 185 ? -0.330 -3.140 23.933 1.00 96.06 185 ILE A O 1
ATOM 1546 N N . THR A 1 186 ? 0.707 -2.875 25.899 1.00 95.88 186 THR A N 1
ATOM 1547 C CA . THR A 1 186 ? 1.911 -3.623 25.511 1.00 95.88 186 THR A CA 1
ATOM 1548 C C . THR A 1 186 ? 1.574 -5.101 25.337 1.00 95.88 186 THR A C 1
ATOM 1550 O O . THR A 1 186 ? 1.976 -5.689 24.336 1.00 95.88 186 THR A O 1
ATOM 1553 N N . GLN A 1 187 ? 0.787 -5.678 26.255 1.00 97.06 187 GLN A N 1
ATOM 1554 C CA . GLN A 1 187 ? 0.311 -7.064 26.153 1.00 97.06 187 GLN A CA 1
ATOM 1555 C C . GLN A 1 187 ? -0.523 -7.282 24.876 1.00 97.06 187 GLN A C 1
ATOM 1557 O O . GLN A 1 187 ? -0.312 -8.255 24.152 1.00 97.06 187 GLN A O 1
ATOM 1562 N N . TRP A 1 188 ? -1.405 -6.336 24.538 1.00 98.12 188 TRP A N 1
ATOM 1563 C CA . TRP A 1 188 ? -2.169 -6.343 23.291 1.00 98.12 188 TRP A CA 1
ATOM 1564 C C . TRP A 1 188 ? -1.262 -6.289 22.055 1.00 98.12 188 TRP A C 1
ATOM 1566 O O . TRP A 1 188 ? -1.436 -7.101 21.150 1.00 98.12 188 TRP A O 1
ATOM 1576 N N . ILE A 1 189 ? -0.260 -5.399 22.014 1.00 98.00 189 ILE A N 1
ATOM 1577 C CA . ILE A 1 189 ? 0.692 -5.324 20.887 1.00 98.00 189 ILE A CA 1
ATOM 1578 C C . ILE A 1 189 ? 1.466 -6.644 20.732 1.00 98.00 189 ILE A C 1
ATOM 1580 O O . ILE A 1 189 ? 1.667 -7.104 19.606 1.00 98.00 189 ILE A O 1
ATOM 1584 N N . GLU A 1 190 ? 1.871 -7.279 21.837 1.00 97.38 190 GLU A N 1
ATOM 1585 C CA . GLU A 1 190 ? 2.508 -8.605 21.813 1.00 97.38 190 GLU A CA 1
ATOM 1586 C C . GLU A 1 190 ? 1.594 -9.654 21.190 1.00 97.38 190 GLU A C 1
ATOM 1588 O O . GLU A 1 190 ? 2.017 -10.374 20.282 1.00 97.38 190 GLU A O 1
ATOM 1593 N N . GLN A 1 191 ? 0.328 -9.690 21.612 1.00 98.12 191 GLN A N 1
ATOM 1594 C CA . GLN A 1 191 ? -0.651 -10.609 21.045 1.00 98.12 191 GLN A CA 1
ATOM 1595 C C . GLN A 1 191 ? -0.898 -10.323 19.558 1.00 98.12 191 GLN A C 1
ATOM 1597 O O . GLN A 1 191 ? -0.933 -11.256 18.762 1.00 98.12 191 GLN A O 1
ATOM 1602 N N . VAL A 1 192 ? -0.997 -9.055 19.147 1.00 98.38 192 VAL A N 1
ATOM 1603 C CA . VAL A 1 192 ? -1.142 -8.665 17.734 1.00 98.38 192 VAL A CA 1
ATOM 1604 C C . VAL A 1 192 ? 0.029 -9.177 16.893 1.00 98.38 192 VAL A C 1
ATOM 1606 O O . VAL A 1 192 ? -0.197 -9.690 15.797 1.00 98.38 192 VAL A O 1
ATOM 1609 N N . PHE A 1 193 ? 1.269 -9.095 17.387 1.00 98.25 193 PHE A N 1
ATOM 1610 C CA . PHE A 1 193 ? 2.423 -9.670 16.690 1.00 98.25 193 PHE A CA 1
ATOM 1611 C C . PHE A 1 193 ? 2.356 -11.197 16.583 1.00 98.25 193 PHE A C 1
ATOM 1613 O O . PHE A 1 193 ? 2.783 -11.741 15.563 1.00 98.25 193 PHE A O 1
ATOM 1620 N N . GLU A 1 194 ? 1.833 -11.887 17.599 1.00 97.75 194 GLU A N 1
ATOM 1621 C CA . GLU A 1 194 ? 1.656 -13.341 17.554 1.00 97.75 194 GLU A CA 1
ATOM 1622 C C . GLU A 1 194 ? 0.618 -13.742 16.500 1.00 97.75 194 GLU A C 1
ATOM 1624 O O . GLU A 1 194 ? 0.909 -14.551 15.619 1.00 97.75 194 GLU A O 1
ATOM 1629 N N . GLU A 1 195 ? -0.558 -13.112 16.517 1.00 98.06 195 GLU A N 1
ATOM 1630 C CA . GLU A 1 195 ? -1.615 -13.374 15.533 1.00 98.06 195 GLU A CA 1
ATOM 1631 C C . GLU A 1 195 ? -1.181 -12.987 14.110 1.00 98.06 195 GLU A C 1
ATOM 1633 O O . GLU A 1 195 ? -1.498 -13.683 13.139 1.00 98.06 195 GLU A O 1
ATOM 1638 N N . ALA A 1 196 ? -0.391 -11.917 13.970 1.00 98.12 196 ALA A N 1
ATOM 1639 C CA . ALA A 1 196 ? 0.129 -11.468 12.684 1.00 98.12 196 ALA A CA 1
ATOM 1640 C C . ALA A 1 196 ? 0.990 -12.530 11.985 1.00 98.12 196 ALA A C 1
ATOM 1642 O O . ALA A 1 196 ? 1.005 -12.573 10.757 1.00 98.12 196 ALA A O 1
ATOM 1643 N N . LYS A 1 197 ? 1.661 -13.431 12.717 1.00 96.75 197 LYS A N 1
ATOM 1644 C CA . LYS A 1 197 ? 2.403 -14.543 12.095 1.00 96.75 197 LYS A CA 1
ATOM 1645 C C . LYS A 1 197 ? 1.470 -15.432 11.276 1.00 96.75 197 LYS A C 1
ATOM 1647 O O . LYS A 1 197 ? 1.784 -15.763 10.134 1.00 96.75 197 LYS A O 1
ATOM 1652 N N . GLN A 1 198 ? 0.311 -15.786 11.836 1.00 96.31 198 GLN A N 1
ATOM 1653 C CA . GLN A 1 198 ? -0.658 -16.629 11.143 1.00 96.31 198 GLN A CA 1
ATOM 1654 C C . GLN A 1 198 ? -1.336 -15.879 9.994 1.00 96.31 198 GLN A C 1
ATOM 1656 O O . GLN A 1 198 ? -1.469 -16.437 8.909 1.00 96.31 198 GLN A O 1
ATOM 1661 N N . VAL A 1 199 ? -1.676 -14.600 10.182 1.00 97.88 199 VAL A N 1
ATOM 1662 C CA . VAL A 1 199 ? -2.231 -13.750 9.112 1.00 97.88 199 VAL A CA 1
ATOM 1663 C C . VAL A 1 199 ? -1.246 -13.596 7.945 1.00 97.88 199 VAL A C 1
ATOM 1665 O O . VAL A 1 199 ? -1.641 -13.621 6.778 1.00 97.88 199 VAL A O 1
ATOM 1668 N N . ALA A 1 200 ? 0.052 -13.462 8.233 1.00 96.00 200 ALA A N 1
ATOM 1669 C CA . ALA A 1 200 ? 1.089 -13.401 7.208 1.00 96.00 200 ALA A CA 1
ATOM 1670 C C . ALA A 1 200 ? 1.181 -14.715 6.422 1.00 96.00 200 ALA A C 1
ATOM 1672 O O . ALA A 1 200 ? 1.304 -14.682 5.201 1.00 96.00 200 ALA A O 1
ATOM 1673 N N . LEU A 1 201 ? 1.102 -15.863 7.104 1.00 94.75 201 LEU A N 1
ATOM 1674 C CA . LEU A 1 201 ? 1.076 -17.177 6.457 1.00 94.75 201 LEU A CA 1
ATOM 1675 C C . LEU A 1 201 ? -0.180 -17.373 5.602 1.00 94.75 201 LEU A C 1
ATOM 1677 O O . LEU A 1 201 ? -0.073 -17.885 4.494 1.00 94.75 201 LEU A O 1
ATOM 1681 N N . ASP A 1 202 ? -1.344 -16.937 6.081 1.00 95.69 202 ASP A N 1
ATOM 1682 C CA . ASP A 1 202 ? -2.621 -17.119 5.381 1.00 95.69 202 ASP A CA 1
ATOM 1683 C C . ASP A 1 202 ? -2.701 -16.307 4.080 1.00 95.69 202 ASP A C 1
ATOM 1685 O O . ASP A 1 202 ? -3.364 -16.732 3.136 1.00 95.69 202 ASP A O 1
ATOM 1689 N N . ASN A 1 203 ? -1.994 -15.173 4.001 1.00 95.75 203 ASN A N 1
ATOM 1690 C CA . ASN A 1 203 ? -1.893 -14.381 2.773 1.00 95.75 203 ASN A CA 1
ATOM 1691 C C . ASN A 1 203 ? -0.771 -14.835 1.815 1.00 95.75 203 ASN A C 1
ATOM 1693 O O . ASN A 1 203 ? -0.724 -14.365 0.676 1.00 95.75 203 ASN A O 1
ATOM 1697 N N . LYS A 1 204 ? 0.161 -15.698 2.244 1.00 92.94 204 LYS A N 1
ATOM 1698 C CA . LYS A 1 204 ? 1.235 -16.176 1.361 1.00 92.94 204 LYS A CA 1
ATOM 1699 C C . LYS A 1 204 ? 0.682 -17.077 0.258 1.00 92.94 204 LYS A C 1
ATOM 1701 O O . LYS A 1 204 ? -0.325 -17.763 0.417 1.00 92.94 204 LYS A O 1
ATOM 1706 N N . TYR A 1 205 ? 1.385 -17.080 -0.868 1.00 93.38 205 TYR A N 1
ATOM 1707 C CA . TYR A 1 205 ? 1.128 -18.003 -1.964 1.00 93.38 205 TYR A CA 1
ATOM 1708 C C . TYR A 1 205 ? 1.719 -19.376 -1.630 1.00 93.38 205 TYR A C 1
ATOM 1710 O O . TYR A 1 205 ? 2.766 -19.454 -0.990 1.00 93.38 205 TYR A O 1
ATOM 1718 N N . ASP A 1 206 ? 1.054 -20.444 -2.082 1.00 91.62 206 ASP A N 1
ATOM 1719 C CA . ASP A 1 206 ? 1.528 -21.820 -1.878 1.00 91.62 206 ASP A CA 1
ATOM 1720 C C . ASP A 1 206 ? 2.839 -22.091 -2.647 1.00 91.62 206 ASP A C 1
ATOM 1722 O O . ASP A 1 206 ? 3.665 -22.887 -2.208 1.00 91.62 206 ASP A O 1
ATOM 1726 N N . ASP A 1 207 ? 3.042 -21.415 -3.784 1.00 92.88 207 ASP A N 1
ATOM 1727 C CA . ASP A 1 207 ? 4.300 -21.437 -4.533 1.00 92.88 207 ASP A CA 1
ATOM 1728 C C . ASP A 1 207 ? 5.280 -20.398 -3.965 1.00 92.88 207 ASP A C 1
ATOM 1730 O O . ASP A 1 207 ? 5.100 -19.188 -4.135 1.00 92.88 207 ASP A O 1
ATOM 1734 N N . GLU A 1 208 ? 6.346 -20.881 -3.322 1.00 90.56 208 GLU A N 1
ATOM 1735 C CA . GLU A 1 208 ? 7.403 -20.055 -2.725 1.00 90.56 208 GLU A CA 1
ATOM 1736 C C . GLU A 1 208 ? 8.178 -19.206 -3.749 1.00 90.56 208 GLU A C 1
ATOM 1738 O O . GLU A 1 208 ? 8.853 -18.248 -3.364 1.00 90.56 208 GLU A O 1
ATOM 1743 N N . ALA A 1 209 ? 8.094 -19.522 -5.048 1.00 90.44 209 ALA A N 1
ATOM 1744 C CA . ALA A 1 209 ? 8.709 -18.717 -6.099 1.00 90.44 209 ALA A CA 1
ATOM 1745 C C . ALA A 1 209 ? 7.973 -17.387 -6.337 1.00 90.44 209 ALA A C 1
ATOM 1747 O O . ALA A 1 209 ? 8.572 -16.449 -6.873 1.00 90.44 209 ALA A O 1
ATOM 1748 N N . ILE A 1 210 ? 6.697 -17.288 -5.942 1.00 94.06 210 ILE A N 1
ATOM 1749 C CA . ILE A 1 210 ? 5.903 -16.066 -6.071 1.00 94.06 210 ILE A CA 1
ATOM 1750 C C . ILE A 1 210 ? 6.281 -15.113 -4.925 1.00 94.06 210 ILE A C 1
ATOM 1752 O O . ILE A 1 210 ? 6.008 -15.403 -3.757 1.00 94.06 210 ILE A O 1
ATOM 1756 N N . PRO A 1 211 ? 6.883 -13.944 -5.214 1.00 92.50 211 PRO A N 1
ATOM 1757 C CA . PRO A 1 211 ? 7.278 -13.012 -4.169 1.00 92.50 211 PRO A CA 1
ATOM 1758 C C . PRO A 1 211 ? 6.042 -12.409 -3.498 1.00 92.50 211 PRO A C 1
ATOM 1760 O O . PRO A 1 211 ? 5.129 -11.944 -4.179 1.00 92.50 211 PRO A O 1
ATOM 1763 N N . TYR A 1 212 ? 6.033 -12.372 -2.166 1.00 91.44 212 TYR A N 1
ATOM 1764 C CA . TYR A 1 212 ? 5.001 -11.713 -1.367 1.00 91.44 212 TYR A CA 1
ATOM 1765 C C . TYR A 1 212 ? 5.628 -11.078 -0.118 1.00 91.44 212 TYR A C 1
ATOM 1767 O O . TYR A 1 212 ? 6.043 -11.779 0.806 1.00 91.44 212 TYR A O 1
ATOM 1775 N N . LYS A 1 213 ? 5.717 -9.743 -0.099 1.00 85.31 213 LYS A N 1
ATOM 1776 C CA . LYS A 1 213 ? 6.332 -8.952 0.988 1.00 85.31 213 LYS A CA 1
ATOM 1777 C C . LYS A 1 213 ? 5.387 -7.914 1.593 1.00 85.31 213 LYS A C 1
ATOM 1779 O O . LYS A 1 213 ? 5.825 -6.841 2.001 1.00 85.31 213 LYS A O 1
ATOM 1784 N N . GLN A 1 214 ? 4.086 -8.186 1.614 1.00 86.75 214 GLN A N 1
ATOM 1785 C CA . GLN A 1 214 ? 3.155 -7.256 2.246 1.00 86.75 214 GLN A CA 1
ATOM 1786 C C . GLN A 1 214 ? 3.181 -7.388 3.769 1.00 86.75 214 GLN A C 1
ATOM 1788 O O . GLN A 1 214 ? 3.268 -8.487 4.321 1.00 86.75 214 GLN A O 1
ATOM 1793 N N . ASN A 1 215 ? 3.069 -6.242 4.436 1.00 94.06 215 ASN A N 1
ATOM 1794 C CA . ASN A 1 215 ? 2.934 -6.166 5.883 1.00 94.06 215 ASN A CA 1
ATOM 1795 C C . ASN A 1 215 ? 1.534 -6.613 6.293 1.00 94.06 215 ASN A C 1
ATOM 1797 O O . ASN A 1 215 ? 0.558 -6.367 5.581 1.00 94.06 215 ASN A O 1
ATOM 1801 N N . VAL A 1 216 ? 1.418 -7.205 7.479 1.00 97.50 216 VAL A N 1
ATOM 1802 C CA . VAL A 1 216 ? 0.103 -7.539 8.029 1.00 97.50 216 VAL A CA 1
ATOM 1803 C C . VAL A 1 216 ? -0.623 -6.249 8.390 1.00 97.50 216 VAL A C 1
ATOM 1805 O O . VAL A 1 216 ? -0.110 -5.435 9.160 1.00 97.50 216 VAL A O 1
ATOM 1808 N N . SER A 1 217 ? -1.807 -6.056 7.813 1.00 97.62 217 SER A N 1
ATOM 1809 C CA . SER A 1 217 ? -2.613 -4.856 8.029 1.00 97.62 217 SER A CA 1
ATOM 1810 C C . SER A 1 217 ? -3.377 -4.944 9.347 1.00 97.62 217 SER A C 1
ATOM 1812 O O . SER A 1 217 ? -4.128 -5.896 9.566 1.00 97.62 217 SER A O 1
ATOM 1814 N N . ILE A 1 218 ? -3.180 -3.938 10.199 1.00 98.00 218 ILE A N 1
ATOM 1815 C CA . ILE A 1 218 ? -3.885 -3.738 11.467 1.00 98.00 218 ILE A CA 1
ATOM 1816 C C . ILE A 1 218 ? -4.778 -2.505 11.300 1.00 98.00 218 ILE A C 1
ATOM 1818 O O . ILE A 1 218 ? -4.284 -1.383 11.185 1.00 98.00 218 ILE A O 1
ATOM 1822 N N . ILE A 1 219 ? -6.085 -2.717 11.193 1.00 97.56 219 ILE A N 1
ATOM 1823 C CA . ILE A 1 219 ? -7.038 -1.749 10.647 1.00 97.56 219 ILE A CA 1
ATOM 1824 C C . ILE A 1 219 ? -7.967 -1.255 11.756 1.00 97.56 219 ILE A C 1
ATOM 1826 O O . ILE A 1 219 ? -8.770 -2.019 12.280 1.00 97.56 219 ILE A O 1
ATOM 1830 N N . GLY A 1 220 ? -7.874 0.026 12.097 1.00 95.88 220 GLY A N 1
ATOM 1831 C CA . GLY A 1 220 ? -8.858 0.684 12.964 1.00 95.88 220 GLY A CA 1
ATOM 1832 C C . GLY A 1 220 ? -9.831 1.534 12.149 1.00 95.88 220 GLY A C 1
ATOM 1833 O O . GLY A 1 220 ? -9.601 1.764 10.959 1.00 95.88 220 GLY A O 1
ATOM 1834 N N . PHE A 1 221 ? -10.894 2.036 12.773 1.00 93.56 221 PHE A N 1
ATOM 1835 C CA . PHE A 1 221 ? -11.858 2.925 12.119 1.00 93.56 221 PHE A CA 1
ATOM 1836 C C . PHE A 1 221 ? -11.779 4.332 12.705 1.00 93.56 221 PHE A C 1
ATOM 1838 O O . PHE A 1 221 ? -12.003 4.510 13.895 1.00 93.56 221 PHE A O 1
ATOM 1845 N N . ASN A 1 222 ? -11.469 5.345 11.885 1.00 89.94 222 ASN A N 1
ATOM 1846 C CA . ASN A 1 222 ? -11.172 6.704 12.369 1.00 89.94 222 ASN A CA 1
ATOM 1847 C C . ASN A 1 222 ? -9.991 6.735 13.362 1.00 89.94 222 ASN A C 1
ATOM 1849 O O . ASN A 1 222 ? -9.835 7.659 14.167 1.00 89.94 222 ASN A O 1
ATOM 1853 N N . SER A 1 223 ? -9.142 5.711 13.307 1.00 89.81 223 SER A N 1
ATOM 1854 C CA . SER A 1 223 ? -8.104 5.453 14.296 1.00 89.81 223 SER A CA 1
ATOM 1855 C C . SER A 1 223 ? -6.875 6.336 14.112 1.00 89.81 223 SER A C 1
ATOM 1857 O O . SER A 1 223 ? -6.144 6.593 15.069 1.00 89.81 223 SER A O 1
ATOM 1859 N N . SER A 1 224 ? -6.651 6.854 12.898 1.00 84.88 224 SER A N 1
ATOM 1860 C CA . SER A 1 224 ? -5.476 7.668 12.550 1.00 84.88 224 SER A CA 1
ATOM 1861 C C . SER A 1 224 ? -5.323 8.916 13.414 1.00 84.88 224 SER A C 1
ATOM 1863 O O . SER A 1 224 ? -4.202 9.373 13.652 1.00 84.88 224 SER A O 1
ATOM 1865 N N . ARG A 1 225 ? -6.448 9.477 13.872 1.00 77.56 225 ARG A N 1
ATOM 1866 C CA . ARG A 1 225 ? -6.503 10.679 14.709 1.00 77.56 225 ARG A CA 1
ATOM 1867 C C . ARG A 1 225 ? -6.651 10.370 16.197 1.00 77.56 225 ARG A C 1
ATOM 1869 O O . ARG A 1 225 ? -6.149 11.144 17.009 1.00 77.56 225 ARG A O 1
ATOM 1876 N N . PHE A 1 226 ? -7.374 9.306 16.539 1.00 82.12 226 PHE A N 1
ATOM 1877 C CA . PHE A 1 226 ? -7.781 9.013 17.913 1.00 82.12 226 PHE A CA 1
ATOM 1878 C C . PHE A 1 226 ? -6.969 7.850 18.484 1.00 82.12 226 PHE A C 1
ATOM 1880 O O . PHE A 1 226 ? -6.027 8.089 19.239 1.00 82.12 226 PHE A O 1
ATOM 1887 N N . ASP A 1 227 ? -7.253 6.616 18.073 1.00 87.06 227 ASP A N 1
ATOM 1888 C CA . ASP A 1 227 ? -6.691 5.429 18.730 1.00 87.06 227 ASP A CA 1
ATOM 1889 C C . ASP A 1 227 ? -5.176 5.336 18.591 1.00 87.06 227 ASP A C 1
ATOM 1891 O O . ASP A 1 227 ? -4.477 5.022 19.552 1.00 87.06 227 ASP A O 1
ATOM 1895 N N . GLN A 1 228 ? -4.637 5.662 17.412 1.00 89.56 228 GLN A N 1
ATOM 1896 C CA . GLN A 1 228 ? -3.193 5.610 17.187 1.00 89.56 228 GLN A CA 1
ATOM 1897 C C . GLN A 1 228 ? -2.438 6.521 18.161 1.00 89.56 228 GLN A C 1
ATOM 1899 O O . GLN A 1 228 ? -1.347 6.161 18.608 1.00 89.56 228 GLN A O 1
ATOM 1904 N N . ALA A 1 229 ? -3.011 7.658 18.568 1.00 85.56 229 ALA A N 1
ATOM 1905 C CA . ALA A 1 229 ? -2.385 8.531 19.560 1.00 85.56 229 ALA A CA 1
ATOM 1906 C C . ALA A 1 229 ? -2.281 7.875 20.951 1.00 85.56 229 ALA A C 1
ATOM 1908 O O . ALA A 1 229 ? -1.348 8.189 21.695 1.00 85.56 229 ALA A O 1
ATOM 1909 N N . LEU A 1 230 ? -3.177 6.938 21.285 1.00 88.94 230 LEU A N 1
ATOM 1910 C CA . LEU A 1 230 ? -3.185 6.230 22.569 1.00 88.94 230 LEU A CA 1
ATOM 1911 C C . LEU A 1 230 ? -2.000 5.268 22.684 1.00 88.94 230 LEU A C 1
ATOM 1913 O O . LEU A 1 230 ? -1.345 5.216 23.730 1.00 88.94 230 LEU A O 1
ATOM 1917 N N . PHE A 1 231 ? -1.694 4.535 21.605 1.00 90.75 231 PHE A N 1
ATOM 1918 C CA . PHE A 1 231 ? -0.704 3.459 21.650 1.00 90.75 231 PHE A CA 1
ATOM 1919 C C . PHE A 1 231 ? 0.634 3.757 20.951 1.00 90.75 231 PHE A C 1
ATOM 1921 O O . PHE A 1 231 ? 1.598 3.025 21.170 1.00 90.75 231 PHE A O 1
ATOM 1928 N N . THR A 1 232 ? 0.763 4.835 20.163 1.00 88.69 232 THR A N 1
ATOM 1929 C CA . THR A 1 232 ? 2.004 5.130 19.403 1.00 88.69 232 THR A CA 1
ATOM 1930 C C . THR A 1 232 ? 3.250 5.180 20.293 1.00 88.69 232 THR A C 1
ATOM 1932 O O . THR A 1 232 ? 4.315 4.711 19.892 1.00 88.69 232 THR A O 1
ATOM 1935 N N . LYS A 1 233 ? 3.126 5.679 21.532 1.00 87.00 233 LYS A N 1
ATOM 1936 C CA . LYS A 1 233 ? 4.240 5.729 22.499 1.00 87.00 233 LYS A CA 1
ATOM 1937 C C . LYS A 1 233 ? 4.784 4.346 22.894 1.00 87.00 233 LYS A C 1
ATOM 1939 O O . LYS A 1 233 ? 5.922 4.263 23.340 1.00 87.00 233 LYS A O 1
ATOM 1944 N N . TYR A 1 234 ? 4.005 3.279 22.707 1.00 91.69 234 TYR A N 1
ATOM 1945 C CA . TYR A 1 234 ? 4.400 1.898 22.999 1.00 91.69 234 TYR A CA 1
ATOM 1946 C C . TYR A 1 234 ? 4.995 1.175 21.778 1.00 91.69 234 TYR A C 1
ATOM 1948 O O . TYR A 1 234 ? 5.506 0.069 21.917 1.00 91.69 234 TYR A O 1
ATOM 1956 N N . LEU A 1 235 ? 4.988 1.782 20.582 1.00 92.75 235 LEU A N 1
ATOM 1957 C CA . LEU A 1 235 ? 5.474 1.163 19.335 1.00 92.75 235 LEU A CA 1
ATOM 1958 C C . LEU A 1 235 ? 7.003 1.220 19.155 1.00 92.75 235 LEU A C 1
ATOM 1960 O O . LEU A 1 235 ? 7.525 0.857 18.099 1.00 92.75 235 LEU A O 1
ATOM 1964 N N . HIS A 1 236 ? 7.743 1.665 20.169 1.00 89.25 236 HIS A N 1
ATOM 1965 C CA . HIS A 1 236 ? 9.202 1.661 20.158 1.00 89.25 236 HIS A CA 1
ATOM 1966 C C . HIS A 1 236 ? 9.745 1.216 21.517 1.00 89.25 236 HIS A C 1
ATOM 1968 O O . HIS A 1 236 ? 9.678 1.957 22.495 1.00 89.25 236 HIS A O 1
ATOM 1974 N N . ASN A 1 237 ? 10.285 -0.001 21.576 1.00 91.25 237 ASN A N 1
ATOM 1975 C CA . ASN A 1 237 ? 10.862 -0.586 22.786 1.00 91.25 237 ASN A CA 1
ATOM 1976 C C . ASN A 1 237 ? 11.952 -1.615 22.429 1.00 91.25 237 ASN A C 1
ATOM 1978 O O . ASN A 1 237 ? 12.476 -1.621 21.316 1.00 91.25 237 ASN A O 1
ATOM 1982 N N . GLU A 1 238 ? 12.352 -2.479 23.361 1.00 93.31 238 GLU A N 1
ATOM 1983 C CA . GLU A 1 238 ? 13.372 -3.511 23.123 1.00 93.31 238 GLU A CA 1
ATOM 1984 C C . GLU A 1 238 ? 12.932 -4.642 22.173 1.00 93.31 238 GLU A C 1
ATOM 1986 O O . GLU A 1 238 ? 13.791 -5.241 21.527 1.00 93.31 238 GLU A O 1
ATOM 1991 N N . LYS A 1 239 ? 11.623 -4.896 22.033 1.00 94.75 239 LYS A N 1
ATOM 1992 C CA . LYS A 1 239 ? 11.045 -5.978 21.219 1.00 94.75 239 LYS A CA 1
ATOM 1993 C C . LYS A 1 239 ? 10.713 -5.537 19.792 1.00 94.75 239 LYS A C 1
ATOM 1995 O O . LYS A 1 239 ? 10.935 -6.304 18.858 1.00 94.75 239 LYS A O 1
ATOM 2000 N N . TRP A 1 240 ? 10.248 -4.305 19.587 1.00 96.81 240 TRP A N 1
ATOM 2001 C CA . TRP A 1 240 ? 9.872 -3.784 18.265 1.00 96.81 240 TRP A CA 1
ATOM 2002 C C . TRP A 1 240 ? 10.246 -2.314 18.061 1.00 96.81 240 TRP A C 1
ATOM 2004 O O . TRP A 1 240 ? 10.565 -1.580 18.999 1.00 96.81 240 TRP A O 1
ATOM 2014 N N . THR A 1 241 ? 10.254 -1.879 16.802 1.00 95.88 241 THR A N 1
ATOM 2015 C CA . THR A 1 241 ? 10.567 -0.499 16.417 1.00 95.88 241 THR A CA 1
ATOM 2016 C C . THR A 1 241 ? 9.710 -0.022 15.255 1.00 95.88 241 THR A C 1
ATOM 2018 O O . THR A 1 241 ? 9.421 -0.776 14.328 1.00 95.88 241 THR A O 1
ATOM 2021 N N . ILE A 1 242 ? 9.363 1.263 15.269 1.00 94.12 242 ILE A N 1
ATOM 2022 C CA . ILE A 1 242 ? 8.786 1.952 14.114 1.00 94.12 242 ILE A CA 1
ATOM 2023 C C . ILE A 1 242 ? 9.839 1.993 12.998 1.00 94.12 242 ILE A C 1
ATOM 2025 O O . ILE A 1 242 ? 10.933 2.521 13.200 1.00 94.12 242 ILE A O 1
ATOM 2029 N N . GLN A 1 243 ? 9.501 1.438 11.835 1.00 93.94 243 GLN A N 1
ATOM 2030 C CA . GLN A 1 243 ? 10.324 1.471 10.621 1.00 93.94 243 GLN A CA 1
ATOM 2031 C C . GLN A 1 243 ? 9.945 2.645 9.718 1.00 93.94 243 GLN A C 1
ATOM 2033 O O . GLN A 1 243 ? 10.798 3.265 9.085 1.00 93.94 243 GLN A O 1
ATOM 2038 N N . SER A 1 244 ? 8.653 2.972 9.653 1.00 90.88 244 SER A N 1
ATOM 2039 C CA . SER A 1 244 ? 8.183 4.117 8.880 1.00 90.88 244 SER A CA 1
ATOM 2040 C C . SER A 1 244 ? 6.896 4.700 9.454 1.00 90.88 244 SER A C 1
ATOM 2042 O O . SER A 1 244 ? 6.086 3.997 10.058 1.00 90.88 244 SER A O 1
ATOM 2044 N N . PHE A 1 245 ? 6.724 6.004 9.258 1.00 86.88 245 PHE A N 1
ATOM 2045 C CA . PHE A 1 245 ? 5.536 6.752 9.645 1.00 86.88 245 PHE A CA 1
ATOM 2046 C C . PHE A 1 245 ? 5.135 7.655 8.480 1.00 86.88 245 PHE A C 1
ATOM 2048 O O . PHE A 1 245 ? 5.934 8.474 8.015 1.00 86.88 245 PHE A O 1
ATOM 2055 N N . LEU A 1 246 ? 3.899 7.522 8.006 1.00 83.50 246 LEU A N 1
ATOM 2056 C CA . LEU A 1 246 ? 3.326 8.390 6.984 1.00 83.50 246 LEU A CA 1
ATOM 2057 C C . LEU A 1 246 ? 2.126 9.125 7.565 1.00 83.50 246 LEU A C 1
ATOM 2059 O O . LEU A 1 246 ? 1.184 8.513 8.055 1.00 83.50 246 LEU A O 1
ATOM 2063 N N . GLY A 1 247 ? 2.133 10.449 7.456 1.00 78.56 247 GLY A N 1
ATOM 2064 C CA . GLY A 1 247 ? 1.091 11.299 8.021 1.00 78.56 247 GLY A CA 1
ATOM 2065 C C . GLY A 1 247 ? 1.673 12.523 8.709 1.00 78.56 247 GLY A C 1
ATOM 2066 O O . GLY A 1 247 ? 2.836 12.876 8.508 1.00 78.56 247 GLY A O 1
ATOM 2067 N N . THR A 1 248 ? 0.845 13.184 9.508 1.00 69.00 248 THR A N 1
ATOM 2068 C CA . THR A 1 248 ? 1.299 14.222 10.441 1.00 69.00 248 THR A CA 1
ATOM 2069 C C . THR A 1 248 ? 1.290 13.657 11.855 1.00 69.00 248 THR A C 1
ATOM 2071 O O . THR A 1 248 ? 0.641 12.649 12.109 1.00 69.00 248 THR A O 1
ATOM 2074 N N . MET A 1 249 ? 1.965 14.316 12.799 1.00 59.22 249 MET A N 1
ATOM 2075 C CA . MET A 1 249 ? 2.004 13.861 14.198 1.00 59.22 249 MET A CA 1
ATOM 2076 C C . MET A 1 249 ? 0.615 13.747 14.855 1.00 59.22 249 MET A C 1
ATOM 2078 O O . MET A 1 249 ? 0.488 13.061 15.858 1.00 59.22 249 MET A O 1
ATOM 2082 N N . GLY A 1 250 ? -0.416 14.410 14.312 1.00 61.03 250 GLY A N 1
ATOM 2083 C CA . GLY A 1 250 ? -1.799 14.299 14.796 1.00 61.03 250 GLY A CA 1
ATOM 2084 C C . GLY A 1 250 ? -2.706 13.388 13.962 1.00 61.03 250 GLY A C 1
ATOM 2085 O O . GLY A 1 250 ? -3.864 13.217 14.327 1.00 61.03 250 GLY A O 1
ATOM 2086 N N . GLN A 1 251 ? -2.223 12.869 12.826 1.00 71.88 251 GLN A N 1
ATOM 2087 C CA . GLN A 1 251 ? -2.959 11.967 11.933 1.00 71.88 251 GLN A CA 1
ATOM 2088 C C . GLN A 1 251 ? -1.980 11.011 11.240 1.00 71.88 251 GLN A C 1
ATOM 2090 O O . GLN A 1 251 ? -1.425 11.337 10.179 1.00 71.88 251 GLN A O 1
ATOM 2095 N N . GLY A 1 252 ? -1.764 9.843 11.848 1.00 73.81 252 GLY A N 1
ATOM 2096 C CA . GLY A 1 252 ? -0.966 8.760 11.276 1.00 73.81 252 GLY A CA 1
ATOM 2097 C C . GLY A 1 252 ? -1.759 8.038 10.190 1.00 73.81 252 GLY A C 1
ATOM 2098 O O . GLY A 1 252 ? -2.655 7.251 10.474 1.00 73.81 252 GLY A O 1
ATOM 2099 N N . LYS A 1 253 ? -1.460 8.301 8.914 1.00 84.06 253 LYS A N 1
ATOM 2100 C CA . LYS A 1 253 ? -2.093 7.562 7.807 1.00 84.06 253 LYS A CA 1
ATOM 2101 C C . LYS A 1 253 ? -1.623 6.114 7.765 1.00 84.06 253 LYS A C 1
ATOM 2103 O O . LYS A 1 253 ? -2.383 5.248 7.342 1.00 84.06 253 LYS A O 1
ATOM 2108 N N . GLN A 1 254 ? -0.366 5.889 8.139 1.00 91.38 254 GLN A N 1
ATOM 2109 C CA . GLN A 1 254 ? 0.266 4.581 8.161 1.00 91.38 254 GLN A CA 1
ATOM 2110 C C . GLN A 1 254 ? 1.414 4.566 9.179 1.00 91.38 254 GLN A C 1
ATOM 2112 O O . GLN A 1 254 ? 2.250 5.476 9.163 1.00 91.38 254 GLN A O 1
ATOM 2117 N N . ILE A 1 255 ? 1.484 3.529 10.018 1.00 93.25 255 ILE A N 1
ATOM 2118 C CA . ILE A 1 255 ? 2.605 3.291 10.940 1.00 93.25 255 ILE A CA 1
ATOM 2119 C C . ILE A 1 255 ? 3.092 1.852 10.765 1.00 93.25 255 ILE A C 1
ATOM 2121 O O . ILE A 1 255 ? 2.403 0.908 11.148 1.00 93.25 255 ILE A O 1
ATOM 2125 N N . VAL A 1 256 ? 4.293 1.685 10.208 1.00 95.38 256 VAL A N 1
ATOM 2126 C CA . VAL A 1 256 ? 4.917 0.365 10.034 1.00 95.38 256 VAL A CA 1
ATOM 2127 C C . VAL A 1 256 ? 5.822 0.077 11.219 1.00 95.38 256 VAL A C 1
ATOM 2129 O O . VAL A 1 256 ? 6.743 0.849 11.504 1.00 95.38 256 VAL A O 1
ATOM 2132 N N . VAL A 1 257 ? 5.582 -1.054 11.874 1.00 97.12 257 VAL A N 1
ATOM 2133 C CA . VAL A 1 257 ? 6.313 -1.503 13.059 1.00 97.12 257 VAL A CA 1
ATOM 2134 C C . VAL A 1 257 ? 6.893 -2.883 12.788 1.00 97.12 257 VAL A C 1
ATOM 2136 O O . VAL A 1 257 ? 6.211 -3.766 12.273 1.00 97.12 257 VAL A O 1
ATOM 2139 N N . GLU A 1 258 ? 8.160 -3.068 13.137 1.00 97.62 258 GLU A N 1
ATOM 2140 C CA . GLU A 1 258 ? 8.880 -4.324 12.957 1.00 97.62 258 GLU A CA 1
ATOM 2141 C C . GLU A 1 258 ? 9.284 -4.914 14.302 1.00 97.62 258 GLU A C 1
ATOM 2143 O O . GLU A 1 258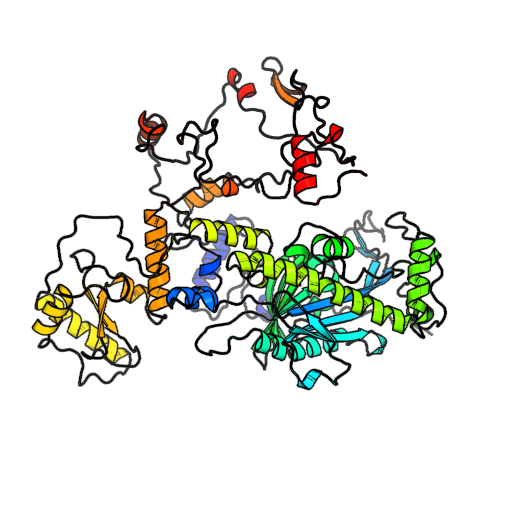 ? 9.881 -4.234 15.143 1.00 97.62 258 GLU A O 1
ATOM 2148 N N . HIS A 1 259 ? 9.005 -6.202 14.482 1.00 97.25 259 HIS A N 1
ATOM 2149 C CA . HIS A 1 259 ? 9.523 -6.973 15.600 1.00 97.25 259 HIS A CA 1
ATOM 2150 C C . HIS A 1 259 ? 11.007 -7.293 15.375 1.00 97.25 259 HIS A C 1
ATOM 2152 O O . HIS A 1 259 ? 11.377 -7.955 14.410 1.00 97.25 259 HIS A O 1
ATOM 2158 N N . LYS A 1 260 ? 11.876 -6.882 16.301 1.00 95.88 260 LYS A N 1
ATOM 2159 C CA . LYS A 1 260 ? 13.339 -6.895 16.134 1.00 95.88 260 LYS A CA 1
ATOM 2160 C C . LYS A 1 260 ? 13.945 -8.294 16.001 1.00 95.88 260 LYS A C 1
ATOM 2162 O O . LYS A 1 260 ? 14.964 -8.438 15.340 1.00 95.88 260 LYS A O 1
ATOM 2167 N N . GLN A 1 261 ? 13.347 -9.307 16.637 1.00 94.75 261 GLN A N 1
ATOM 2168 C CA . GLN A 1 261 ? 13.850 -10.692 16.581 1.00 94.75 261 GLN A CA 1
ATOM 2169 C C . GLN A 1 261 ? 13.292 -11.500 15.400 1.00 94.75 261 GLN A C 1
ATOM 2171 O O . GLN A 1 261 ? 14.043 -12.166 14.700 1.00 94.75 261 GLN A O 1
ATOM 2176 N N . THR A 1 262 ? 11.973 -11.476 15.185 1.00 94.12 262 THR A N 1
ATOM 2177 C CA . THR A 1 262 ? 11.310 -12.259 14.131 1.00 94.12 262 THR A CA 1
ATOM 2178 C C . THR A 1 262 ? 11.314 -11.564 12.771 1.00 94.12 262 THR A C 1
ATOM 2180 O O . THR A 1 262 ? 10.985 -12.202 11.776 1.00 94.12 262 THR A O 1
ATOM 2183 N N . HIS A 1 263 ? 11.636 -10.266 12.722 1.00 95.00 263 HIS A N 1
ATOM 2184 C CA . HIS A 1 263 ? 11.498 -9.395 11.551 1.00 95.00 263 HIS A CA 1
ATOM 2185 C C . HIS A 1 263 ? 10.071 -9.331 10.977 1.00 95.00 263 HIS A C 1
ATOM 2187 O O . HIS A 1 263 ? 9.871 -8.864 9.857 1.00 95.00 263 HIS A O 1
ATOM 2193 N N . GLN A 1 264 ? 9.059 -9.768 11.739 1.00 95.56 264 GLN A N 1
ATOM 2194 C CA . GLN A 1 264 ? 7.662 -9.625 11.341 1.00 95.56 264 GLN A CA 1
ATOM 2195 C C . GLN A 1 264 ? 7.301 -8.140 11.305 1.00 95.56 264 GLN A C 1
ATOM 2197 O O . GLN A 1 264 ? 7.490 -7.424 12.292 1.00 95.56 264 GLN A O 1
ATOM 2202 N N . GLN A 1 265 ? 6.744 -7.698 10.179 1.00 97.12 265 GLN A N 1
ATOM 2203 C CA . GLN A 1 265 ? 6.253 -6.337 10.001 1.00 97.12 265 GLN A CA 1
ATOM 2204 C C . GLN A 1 265 ? 4.724 -6.312 10.069 1.00 97.12 265 GLN A C 1
ATOM 2206 O O . GLN A 1 265 ? 4.039 -7.097 9.402 1.00 97.12 265 GLN A O 1
ATOM 2211 N N . ILE A 1 266 ? 4.203 -5.398 10.882 1.00 97.56 266 ILE A N 1
ATOM 2212 C CA . ILE A 1 266 ? 2.785 -5.045 10.952 1.00 97.56 266 ILE A CA 1
ATOM 2213 C C . ILE A 1 266 ? 2.620 -3.583 10.555 1.00 97.56 266 ILE A C 1
ATOM 2215 O O . ILE A 1 266 ? 3.544 -2.773 10.678 1.00 97.56 266 ILE A O 1
ATOM 2219 N N . ASN A 1 267 ? 1.442 -3.245 10.058 1.00 95.50 267 ASN A N 1
ATOM 2220 C CA . ASN A 1 267 ? 1.155 -1.920 9.555 1.00 95.50 267 ASN A CA 1
ATOM 2221 C C . ASN A 1 267 ? -0.201 -1.422 10.058 1.00 95.50 267 ASN A C 1
ATOM 2223 O O . ASN A 1 267 ? -1.239 -1.927 9.631 1.00 95.50 267 ASN A O 1
ATOM 2227 N N . PHE A 1 268 ? -0.179 -0.412 10.928 1.00 95.88 268 PHE A N 1
ATOM 2228 C CA . PHE A 1 268 ? -1.385 0.246 11.419 1.00 95.88 268 PHE A CA 1
ATOM 2229 C C . PHE A 1 268 ? -1.918 1.227 10.378 1.00 95.88 268 PHE A C 1
ATOM 2231 O O . PHE A 1 268 ? -1.219 2.163 9.976 1.00 95.88 268 PHE A O 1
ATOM 2238 N N . ILE A 1 269 ? -3.161 1.012 9.958 1.00 94.62 269 ILE A N 1
ATOM 2239 C CA . ILE A 1 269 ? -3.877 1.830 8.979 1.00 94.62 269 ILE A CA 1
ATOM 2240 C C . ILE A 1 269 ? -5.306 2.109 9.448 1.00 94.62 269 ILE A C 1
ATOM 2242 O O . ILE A 1 269 ? -5.839 1.453 10.341 1.00 94.62 269 ILE A O 1
ATOM 2246 N N . ASP A 1 270 ? -5.920 3.113 8.834 1.00 93.12 270 ASP A N 1
ATOM 2247 C CA . ASP A 1 270 ? -7.293 3.528 9.104 1.00 93.12 270 ASP A CA 1
ATOM 2248 C C . ASP A 1 270 ? -8.194 3.106 7.939 1.00 93.12 270 ASP A C 1
ATOM 2250 O O . ASP A 1 270 ? -7.893 3.420 6.783 1.00 93.12 270 ASP A O 1
ATOM 2254 N N . ALA A 1 271 ? -9.301 2.421 8.224 1.00 92.69 271 ALA A N 1
ATOM 2255 C CA . ALA A 1 271 ? -10.308 2.051 7.233 1.00 92.69 271 ALA A CA 1
ATOM 2256 C C . ALA A 1 271 ? -10.840 3.283 6.475 1.00 92.69 271 ALA A C 1
ATOM 2258 O O . ALA A 1 271 ? -11.075 3.213 5.267 1.00 92.69 271 ALA A O 1
ATOM 2259 N N . MET A 1 272 ? -10.926 4.445 7.138 1.00 88.88 272 MET A N 1
ATOM 2260 C CA . MET A 1 272 ? -11.352 5.705 6.516 1.00 88.88 272 MET A CA 1
ATOM 2261 C C . MET A 1 272 ? -10.376 6.225 5.456 1.00 88.88 272 MET A C 1
ATOM 2263 O O . MET A 1 272 ? -10.736 7.098 4.668 1.00 88.88 272 MET A O 1
ATOM 2267 N N . ASN A 1 273 ? -9.155 5.687 5.364 1.00 87.81 273 ASN A N 1
ATOM 2268 C CA . ASN A 1 273 ? -8.281 5.987 4.231 1.00 87.81 273 ASN A CA 1
ATOM 2269 C C . ASN A 1 273 ? -8.872 5.482 2.901 1.00 87.81 273 ASN A C 1
ATOM 2271 O O . ASN A 1 273 ? -8.502 6.000 1.842 1.00 87.81 273 ASN A O 1
ATOM 2275 N N . TYR A 1 274 ? -9.761 4.484 2.944 1.00 86.06 274 TYR A N 1
ATOM 2276 C CA . TYR A 1 274 ? -10.357 3.817 1.783 1.00 86.06 274 TYR A CA 1
ATOM 2277 C C . TYR A 1 274 ? -11.796 4.252 1.491 1.00 86.06 274 TYR A C 1
ATOM 2279 O O . TYR A 1 274 ? -12.366 3.817 0.493 1.00 86.06 274 TYR A O 1
ATOM 2287 N N . THR A 1 275 ? -12.364 5.145 2.299 1.00 80.06 275 THR A N 1
ATOM 2288 C CA . THR A 1 275 ? -13.736 5.635 2.138 1.00 80.06 275 THR A CA 1
ATOM 2289 C C . THR A 1 275 ? -13.793 7.155 2.208 1.00 80.06 275 THR A C 1
ATOM 2291 O O . THR A 1 275 ? -12.802 7.838 2.469 1.00 80.06 275 THR A O 1
ATOM 2294 N N . GLN A 1 276 ? -14.974 7.719 1.964 1.00 74.56 276 GLN A N 1
ATOM 2295 C CA . GLN A 1 276 ? -15.240 9.090 2.385 1.00 74.56 276 GLN A CA 1
ATOM 2296 C C . GLN A 1 276 ? -15.405 9.165 3.910 1.00 74.56 276 GLN A C 1
ATOM 2298 O O . GLN A 1 276 ? -15.728 8.145 4.529 1.00 74.56 276 GLN A O 1
ATOM 2303 N N . PRO A 1 277 ? -15.199 10.350 4.522 1.00 77.69 277 PRO A N 1
ATOM 2304 C CA . PRO A 1 277 ? -15.453 10.534 5.941 1.00 77.69 277 PRO A CA 1
ATOM 2305 C C . PRO A 1 277 ? -16.886 10.137 6.306 1.00 77.69 277 PRO A C 1
ATOM 2307 O O . PRO A 1 277 ? -17.840 10.744 5.828 1.00 77.69 277 PRO A O 1
ATOM 2310 N N . THR A 1 278 ? -17.024 9.112 7.141 1.00 83.00 278 THR A N 1
ATOM 2311 C CA . THR A 1 278 ? -18.304 8.556 7.584 1.00 83.00 278 THR A CA 1
ATOM 2312 C C . THR A 1 278 ? -18.144 7.959 8.984 1.00 83.00 278 THR A C 1
ATOM 2314 O O . THR A 1 278 ? -17.023 7.849 9.485 1.00 83.00 278 THR A O 1
ATOM 2317 N N . ASP A 1 279 ? -19.249 7.608 9.635 1.00 86.44 279 ASP A N 1
ATOM 2318 C CA . ASP A 1 279 ? -19.223 6.849 10.887 1.00 86.44 279 ASP A CA 1
ATOM 2319 C C . ASP A 1 279 ? -19.272 5.334 10.626 1.00 86.44 279 ASP A C 1
ATOM 2321 O O . ASP A 1 279 ? -19.609 4.881 9.531 1.00 86.44 279 ASP A O 1
ATOM 2325 N N . LEU A 1 280 ? -18.920 4.543 11.642 1.00 89.56 280 LEU A N 1
ATOM 2326 C CA . LEU A 1 280 ? -18.826 3.087 11.520 1.00 89.56 280 LEU A CA 1
ATOM 2327 C C . LEU A 1 280 ? -20.167 2.438 11.140 1.00 89.56 280 LEU A C 1
ATOM 2329 O O . LEU A 1 280 ? -20.188 1.469 10.386 1.00 89.56 280 LEU A O 1
ATOM 2333 N N . ALA A 1 281 ? -21.289 2.981 11.621 1.00 87.00 281 ALA A N 1
ATOM 2334 C CA . ALA A 1 281 ? -22.613 2.437 11.331 1.00 87.00 281 ALA A CA 1
ATOM 2335 C C . ALA A 1 281 ? -22.993 2.641 9.856 1.00 87.00 281 ALA A C 1
ATOM 2337 O O . ALA A 1 281 ? -23.477 1.716 9.205 1.00 87.00 281 ALA A O 1
ATOM 2338 N N . ASN A 1 282 ? -22.730 3.828 9.307 1.00 86.75 282 ASN A N 1
ATOM 2339 C CA . ASN A 1 282 ? -22.923 4.109 7.889 1.00 86.75 282 ASN A CA 1
ATOM 2340 C C . ASN A 1 282 ? -21.928 3.327 7.026 1.00 86.75 282 ASN A C 1
ATOM 2342 O O . ASN A 1 282 ? -22.335 2.757 6.024 1.00 86.75 282 ASN A O 1
ATOM 2346 N N . PHE A 1 283 ? -20.666 3.182 7.441 1.00 87.31 283 PHE A N 1
ATOM 2347 C CA . PHE A 1 283 ? -19.706 2.309 6.753 1.00 87.31 283 PHE A CA 1
ATOM 2348 C C . PHE A 1 283 ? -20.206 0.859 6.652 1.00 87.31 283 PHE A C 1
ATOM 2350 O O . PHE A 1 283 ? -20.212 0.270 5.571 1.00 87.31 283 PHE A O 1
ATOM 2357 N N . ALA A 1 284 ? -20.685 0.309 7.769 1.00 88.69 284 ALA A N 1
ATOM 2358 C CA . ALA A 1 284 ? -21.239 -1.036 7.840 1.00 88.69 284 ALA A CA 1
ATOM 2359 C C . ALA A 1 284 ? -22.478 -1.225 6.962 1.00 88.69 284 ALA A C 1
ATOM 2361 O O . ALA A 1 284 ? -22.674 -2.298 6.395 1.00 88.69 284 ALA A O 1
ATOM 2362 N N . LYS A 1 285 ? -23.306 -0.187 6.854 1.00 85.50 285 LYS A N 1
ATOM 2363 C CA . LYS A 1 285 ? -24.533 -0.183 6.061 1.00 85.50 285 LYS A CA 1
ATOM 2364 C C . LYS A 1 285 ? -24.269 -0.008 4.566 1.00 85.50 285 LYS A C 1
ATOM 2366 O O . LYS A 1 285 ? -24.892 -0.697 3.766 1.00 85.50 285 LYS A O 1
ATOM 2371 N N . ASP A 1 286 ? -23.384 0.913 4.203 1.00 83.50 286 ASP A N 1
ATOM 2372 C CA . ASP A 1 286 ? -23.153 1.318 2.815 1.00 83.50 286 ASP A CA 1
ATOM 2373 C C . ASP A 1 286 ? -22.261 0.314 2.075 1.00 83.50 286 ASP A C 1
ATOM 2375 O O . ASP A 1 286 ? -22.444 0.091 0.880 1.00 83.50 286 ASP A O 1
ATOM 2379 N N . PHE A 1 287 ? -21.317 -0.318 2.783 1.00 85.56 287 PHE A N 1
ATOM 2380 C CA . PHE A 1 287 ? -20.377 -1.282 2.199 1.00 85.56 287 PHE A CA 1
ATOM 2381 C C . PHE A 1 287 ? -20.581 -2.719 2.688 1.00 85.56 287 PHE A C 1
ATOM 2383 O O . PHE A 1 287 ? -19.984 -3.633 2.124 1.00 85.56 287 PHE A O 1
ATOM 2390 N N . GLY A 1 288 ? -21.396 -2.951 3.720 1.00 82.88 288 GLY A N 1
ATOM 2391 C CA . GLY A 1 288 ? -21.757 -4.296 4.174 1.00 82.88 288 GLY A CA 1
ATOM 2392 C C . GLY A 1 288 ? -22.940 -4.889 3.404 1.00 82.88 288 GLY A C 1
ATOM 2393 O O . GLY A 1 288 ? -23.229 -4.519 2.270 1.00 82.88 288 GLY A O 1
ATOM 2394 N N . SER A 1 289 ? -23.628 -5.848 4.020 1.00 73.19 289 SER A N 1
ATOM 2395 C CA . SER A 1 289 ? -24.847 -6.468 3.482 1.00 73.19 289 SER A CA 1
ATOM 2396 C C . SER A 1 289 ? -26.031 -6.303 4.440 1.00 73.19 289 SER A C 1
ATOM 2398 O O . SER A 1 289 ? -25.854 -5.906 5.589 1.00 73.19 289 SER A O 1
ATOM 2400 N N . ILE A 1 290 ? -27.238 -6.688 4.010 1.00 62.94 290 ILE A N 1
ATOM 2401 C CA . ILE A 1 290 ? -28.421 -6.745 4.891 1.00 62.94 290 ILE A CA 1
ATOM 2402 C C . ILE A 1 290 ? -28.248 -7.689 6.093 1.00 62.94 290 ILE A C 1
ATOM 2404 O O . ILE A 1 290 ? -28.987 -7.567 7.063 1.00 62.94 290 ILE A O 1
ATOM 2408 N N . THR A 1 291 ? -27.295 -8.626 6.033 1.00 62.66 291 THR A N 1
ATOM 2409 C CA . THR A 1 291 ? -26.971 -9.547 7.131 1.00 62.66 291 THR A CA 1
ATOM 2410 C C . THR A 1 291 ? -25.777 -9.077 7.960 1.00 62.66 291 THR A C 1
ATOM 2412 O O . THR A 1 291 ? -25.319 -9.829 8.820 1.00 62.66 291 THR A O 1
ATOM 2415 N N . ASN A 1 292 ? -25.225 -7.888 7.686 1.00 72.19 292 ASN A N 1
ATOM 2416 C CA . ASN A 1 292 ? -24.134 -7.353 8.491 1.00 72.19 292 ASN A CA 1
ATOM 2417 C C . ASN A 1 292 ? -24.633 -7.078 9.912 1.00 72.19 292 ASN A C 1
ATOM 2419 O O . ASN A 1 292 ? -25.792 -6.711 10.115 1.00 72.19 292 ASN A O 1
ATOM 2423 N N . GLN A 1 293 ? -23.753 -7.243 10.894 1.00 71.88 293 GLN A N 1
ATOM 2424 C CA . GLN A 1 293 ? -24.088 -6.879 12.266 1.00 71.88 293 GLN A CA 1
ATOM 2425 C C . GLN A 1 293 ? -24.362 -5.369 12.348 1.00 71.88 293 GLN A C 1
ATOM 2427 O O . GLN A 1 293 ? -23.770 -4.578 11.616 1.00 71.88 293 GLN A O 1
ATOM 2432 N N . SER A 1 294 ? -25.290 -4.959 13.211 1.00 73.44 294 SER A N 1
ATOM 2433 C CA . SER A 1 294 ? -25.523 -3.544 13.504 1.00 73.44 294 SER A CA 1
ATOM 2434 C C . SER A 1 294 ? -24.542 -3.058 14.564 1.00 73.44 294 SER A C 1
ATOM 2436 O O . SER A 1 294 ? -24.186 -3.817 15.463 1.00 73.44 294 SER A O 1
ATOM 2438 N N . LYS A 1 295 ? -24.150 -1.782 14.495 1.00 81.12 295 LYS A N 1
ATOM 2439 C CA . LYS A 1 295 ? -23.343 -1.157 15.547 1.00 81.12 295 LYS A CA 1
ATOM 2440 C C . LYS A 1 295 ? -24.106 -1.200 16.879 1.00 81.12 295 LYS A C 1
ATOM 2442 O O . LYS A 1 295 ? -25.299 -0.893 16.901 1.00 81.12 295 LYS A O 1
ATOM 2447 N N . GLY A 1 296 ? -23.424 -1.580 17.958 1.00 81.88 296 GLY A N 1
ATOM 2448 C CA . GLY A 1 296 ? -24.004 -1.613 19.302 1.00 81.88 296 GLY A CA 1
ATOM 2449 C C . GLY A 1 296 ? -24.240 -0.214 19.886 1.00 81.88 296 GLY A C 1
ATOM 2450 O O . GLY A 1 296 ? -23.884 0.804 19.288 1.00 81.88 296 GLY A O 1
ATOM 2451 N N . LEU A 1 297 ? -24.818 -0.150 21.087 1.00 87.81 297 LEU A N 1
ATOM 2452 C CA . LEU A 1 297 ? -25.061 1.109 21.801 1.00 87.81 297 LEU A CA 1
ATOM 2453 C C . LEU A 1 297 ? -24.238 1.166 23.090 1.00 87.81 297 LEU A C 1
ATOM 2455 O O . LEU A 1 297 ? -24.392 0.304 23.954 1.00 87.81 297 LEU A O 1
ATOM 2459 N N . PHE A 1 298 ? -23.429 2.212 23.271 1.00 90.00 298 PHE A N 1
ATOM 2460 C CA . PHE A 1 298 ? -22.620 2.395 24.481 1.00 90.00 298 PHE A CA 1
ATOM 2461 C C . PHE A 1 298 ? -22.676 3.842 25.018 1.00 90.00 298 PHE A C 1
ATOM 2463 O O . PHE A 1 298 ? -22.661 4.793 24.228 1.00 90.00 298 PHE A O 1
ATOM 2470 N N . PRO A 1 299 ? -22.776 4.050 26.349 1.00 88.19 299 PRO A N 1
ATOM 2471 C CA . PRO A 1 299 ? -22.951 5.377 26.942 1.00 88.19 299 PRO A CA 1
ATOM 2472 C C . PRO A 1 299 ? -21.614 6.106 27.168 1.00 88.19 299 PRO A C 1
ATOM 2474 O O . PRO A 1 299 ? -21.097 6.158 28.283 1.00 88.19 299 PRO A O 1
ATOM 2477 N N . TYR A 1 300 ? -21.086 6.734 26.116 1.00 81.75 300 TYR A N 1
ATOM 2478 C CA . TYR A 1 300 ? -19.791 7.434 26.142 1.00 81.75 300 TYR A CA 1
ATOM 2479 C C . TYR A 1 300 ? -19.677 8.582 27.165 1.00 81.75 300 TYR A C 1
ATOM 2481 O O . TYR A 1 300 ? -18.612 8.784 27.734 1.00 81.75 300 TYR A O 1
ATOM 2489 N N . GLU A 1 301 ? -20.750 9.345 27.413 1.00 83.81 301 GLU A N 1
ATOM 2490 C CA . GLU A 1 301 ? -20.731 10.473 28.371 1.00 83.81 301 GLU A CA 1
ATOM 2491 C C . GLU A 1 301 ? -21.174 10.064 29.790 1.00 83.81 301 GLU A C 1
ATOM 2493 O O . GLU A 1 301 ? -20.983 10.816 30.747 1.00 83.81 301 GLU A O 1
ATOM 2498 N N . GLY A 1 302 ? -21.759 8.871 29.947 1.00 82.75 302 GLY A N 1
ATOM 2499 C CA . GLY A 1 302 ? -22.214 8.349 31.239 1.00 82.75 302 GLY A CA 1
ATOM 2500 C C . GLY A 1 302 ? -21.088 7.788 32.114 1.00 82.75 302 GLY A C 1
ATOM 2501 O O . GLY A 1 302 ? -21.294 7.567 33.311 1.00 82.75 302 GLY A O 1
ATOM 2502 N N . ILE A 1 303 ? -19.909 7.570 31.526 1.00 89.19 303 ILE A N 1
ATOM 2503 C CA . ILE A 1 303 ? -18.740 6.965 32.160 1.00 89.19 303 ILE A CA 1
ATOM 2504 C C . ILE A 1 303 ? -17.570 7.949 32.089 1.00 89.19 303 ILE A C 1
ATOM 2506 O O . ILE A 1 303 ? -17.232 8.468 31.030 1.00 89.19 303 ILE A O 1
ATOM 2510 N N . THR A 1 304 ? -16.940 8.208 33.229 1.00 88.62 304 THR A N 1
ATOM 2511 C CA . THR A 1 304 ? -15.787 9.098 33.373 1.00 88.62 304 THR A CA 1
ATOM 2512 C C . THR A 1 304 ? -14.620 8.355 34.004 1.00 88.62 304 THR A C 1
ATOM 2514 O O . THR A 1 304 ? -14.781 7.287 34.601 1.00 88.62 304 THR A O 1
ATOM 2517 N N . TYR A 1 305 ? -13.433 8.956 33.936 1.00 89.75 305 TYR A N 1
ATOM 2518 C CA . TYR A 1 305 ? -12.248 8.423 34.605 1.00 89.75 305 TYR A CA 1
ATOM 2519 C C . TYR A 1 305 ? -12.449 8.171 36.112 1.00 89.75 305 TYR A C 1
ATOM 2521 O O . TYR A 1 305 ? -11.882 7.234 36.665 1.00 89.75 305 TYR A O 1
ATOM 2529 N N . ASP A 1 306 ? -13.285 8.969 36.776 1.00 90.31 306 ASP A N 1
ATOM 2530 C CA . ASP A 1 306 ? -13.479 8.867 38.225 1.00 90.31 306 ASP A CA 1
ATOM 2531 C C . ASP A 1 306 ? -14.508 7.796 38.619 1.00 90.31 306 ASP A C 1
ATOM 2533 O O . ASP A 1 306 ? -14.482 7.305 39.747 1.00 90.31 306 ASP A O 1
ATOM 2537 N N . ASN A 1 307 ? -15.427 7.428 37.716 1.00 91.94 307 ASN A N 1
ATOM 2538 C CA . ASN A 1 307 ? -16.539 6.530 38.040 1.00 91.94 307 ASN A CA 1
ATOM 2539 C C . ASN A 1 307 ? -16.531 5.196 37.279 1.00 91.94 307 ASN A C 1
ATOM 2541 O O . ASN A 1 307 ? -17.334 4.331 37.633 1.00 91.94 307 ASN A O 1
ATOM 2545 N N . TYR A 1 308 ? -15.654 5.002 36.281 1.00 93.06 308 TYR A N 1
ATOM 2546 C CA . TYR A 1 308 ? -15.751 3.855 35.368 1.00 93.06 308 TYR A CA 1
ATOM 2547 C C . TYR A 1 308 ? -15.810 2.519 36.098 1.00 93.06 308 TYR A C 1
ATOM 2549 O O . TYR A 1 308 ? -16.686 1.708 35.820 1.00 93.06 308 TYR A O 1
ATOM 2557 N N . ASN A 1 309 ? -14.944 2.310 37.091 1.00 92.38 309 ASN A N 1
ATOM 2558 C CA . ASN A 1 309 ? -14.885 1.034 37.791 1.00 92.38 309 ASN A CA 1
ATOM 2559 C C . ASN A 1 309 ? -16.162 0.792 38.613 1.00 92.38 309 ASN A C 1
ATOM 2561 O O . ASN A 1 309 ? -16.678 -0.321 38.664 1.00 92.38 309 ASN A O 1
ATOM 2565 N N . TYR A 1 310 ? -16.720 1.836 39.230 1.00 94.06 310 TYR A N 1
ATOM 2566 C CA . TYR A 1 310 ? -17.982 1.723 39.961 1.00 94.06 310 TYR A CA 1
ATOM 2567 C C . TYR A 1 310 ? -19.169 1.478 39.020 1.00 94.06 310 TYR A C 1
ATOM 2569 O O . TYR A 1 310 ? -20.019 0.634 39.301 1.00 94.06 310 TYR A O 1
ATOM 2577 N N . GLU A 1 311 ? -19.236 2.197 37.897 1.00 94.56 311 GLU A N 1
ATOM 2578 C CA . GLU A 1 311 ? -20.333 2.055 36.942 1.00 94.56 311 GLU A CA 1
ATOM 2579 C C . GLU A 1 311 ? -20.289 0.726 36.190 1.00 94.56 311 GLU A C 1
ATOM 2581 O O . GLU A 1 311 ? -21.354 0.156 35.969 1.00 94.56 311 GLU A O 1
ATOM 2586 N N . LEU A 1 312 ? -19.110 0.217 35.825 1.00 94.94 312 LEU A N 1
ATOM 2587 C CA . LEU A 1 312 ? -18.962 -1.001 35.020 1.00 94.94 312 LEU A CA 1
ATOM 2588 C C . LEU A 1 312 ? -19.115 -2.302 35.829 1.00 94.94 312 LEU A C 1
ATOM 2590 O O . LEU A 1 312 ? -19.522 -3.321 35.277 1.00 94.94 312 LEU A O 1
ATOM 2594 N N . ASN A 1 313 ? -18.887 -2.275 37.148 1.00 95.50 313 ASN A N 1
ATOM 2595 C CA . ASN A 1 313 ? -19.107 -3.437 38.027 1.00 95.50 313 ASN A CA 1
ATOM 2596 C C . ASN A 1 313 ? -20.589 -3.720 38.340 1.00 95.50 313 ASN A C 1
ATOM 2598 O O . ASN A 1 313 ? -20.908 -4.716 38.988 1.00 95.50 313 ASN A O 1
ATOM 2602 N N . LYS A 1 314 ? -21.510 -2.850 37.920 1.00 95.75 314 LYS A N 1
ATOM 2603 C CA . LYS A 1 314 ? -22.949 -3.036 38.144 1.00 95.75 314 LYS A CA 1
ATOM 2604 C C . LYS A 1 314 ? -23.512 -4.123 37.225 1.00 95.75 314 LYS A C 1
ATOM 2606 O O . LYS A 1 314 ? -23.154 -4.188 36.049 1.00 95.75 314 LYS A O 1
ATOM 2611 N N . SER A 1 315 ? -24.436 -4.922 37.759 1.00 94.75 315 SER A N 1
ATOM 2612 C CA . SER A 1 315 ? -25.175 -5.951 37.013 1.00 94.75 315 SER A CA 1
ATOM 2613 C C . SER A 1 315 ? -26.438 -5.415 36.341 1.00 94.75 315 SER A C 1
ATOM 2615 O O . SER A 1 315 ? -26.919 -5.972 35.361 1.00 94.75 315 SER A O 1
ATOM 2617 N N . GLN A 1 316 ? -26.988 -4.307 36.839 1.00 94.81 316 GLN A N 1
ATOM 2618 C CA . GLN A 1 316 ? -28.122 -3.643 36.207 1.00 94.81 316 GLN A CA 1
ATOM 2619 C C . GLN A 1 316 ? -27.713 -2.934 34.902 1.00 94.81 316 GLN A C 1
ATOM 2621 O O . GLN A 1 316 ? -26.634 -2.334 34.856 1.00 94.81 316 GLN A O 1
ATOM 2626 N N . PRO A 1 317 ? -28.584 -2.881 33.876 1.00 94.00 317 PRO A N 1
ATOM 2627 C CA . PRO A 1 317 ? -28.337 -2.100 32.665 1.00 94.00 317 PRO A CA 1
ATOM 2628 C C . PRO A 1 317 ? -28.095 -0.608 32.941 1.00 94.00 317 PRO A C 1
ATOM 2630 O O . PRO A 1 317 ? -28.405 -0.074 34.015 1.00 94.00 317 PRO A O 1
ATOM 2633 N N . PHE A 1 318 ? -27.525 0.096 31.969 1.00 94.81 318 PHE A N 1
ATOM 2634 C CA . PHE A 1 318 ? -27.396 1.547 32.008 1.00 94.81 318 PHE A CA 1
ATOM 2635 C C . PHE A 1 318 ? -28.781 2.213 31.950 1.00 94.81 318 PHE A C 1
ATOM 2637 O O . PHE A 1 318 ? -29.656 1.772 31.198 1.00 94.81 318 PHE A O 1
ATOM 2644 N N . PRO A 1 319 ? -29.015 3.283 32.730 1.00 93.25 319 PRO A N 1
ATOM 2645 C CA . PRO A 1 319 ? -30.237 4.066 32.598 1.00 93.25 319 PRO A CA 1
ATOM 2646 C C . PRO A 1 319 ? -30.241 4.817 31.259 1.00 93.25 319 PRO A C 1
ATOM 2648 O O . PRO A 1 319 ? -29.190 5.274 30.816 1.00 93.25 319 PRO A O 1
ATOM 2651 N N . ILE A 1 320 ? -31.419 5.044 30.663 1.00 92.62 320 ILE A N 1
ATOM 2652 C CA . ILE A 1 320 ? -31.573 5.767 29.380 1.00 92.62 320 ILE A CA 1
ATOM 2653 C C . ILE A 1 320 ? -30.802 7.098 29.333 1.00 92.62 320 ILE A C 1
ATOM 2655 O O . ILE A 1 320 ? -30.171 7.432 28.335 1.00 92.62 320 ILE A O 1
ATOM 2659 N N . LYS A 1 321 ? -30.764 7.827 30.456 1.00 90.62 321 LYS A N 1
ATOM 2660 C CA . LYS A 1 321 ? -30.070 9.118 30.578 1.00 90.62 321 LYS A CA 1
ATOM 2661 C C . LYS A 1 321 ? -28.549 9.027 30.411 1.00 90.62 321 LYS A C 1
ATOM 2663 O O . LYS A 1 321 ? -27.942 10.039 30.082 1.00 90.62 321 LYS A O 1
ATOM 2668 N N . ALA A 1 322 ? -27.941 7.858 30.630 1.00 90.06 322 ALA A N 1
ATOM 2669 C CA . ALA A 1 322 ? -26.499 7.662 30.457 1.00 90.06 322 ALA A CA 1
ATOM 2670 C C . ALA A 1 322 ? -26.059 7.774 28.986 1.00 90.06 322 ALA A C 1
ATOM 2672 O O . ALA A 1 322 ? -24.893 8.035 28.716 1.00 90.06 322 ALA A O 1
ATOM 2673 N N . PHE A 1 323 ? -26.990 7.612 28.042 1.00 90.62 323 PHE A N 1
ATOM 2674 C CA . PHE A 1 323 ? -26.733 7.694 26.603 1.00 90.62 323 PHE A CA 1
ATOM 2675 C C . PHE A 1 323 ? -26.970 9.092 26.021 1.00 90.62 323 PHE A C 1
ATOM 2677 O O . PHE A 1 323 ? -26.815 9.298 24.817 1.00 90.62 323 PHE A O 1
ATOM 2684 N N . ASN A 1 324 ? -27.362 10.062 26.849 1.00 85.88 324 ASN A N 1
ATOM 2685 C CA . ASN A 1 324 ? -27.497 11.438 26.397 1.00 85.88 324 ASN A CA 1
ATOM 2686 C C . ASN A 1 324 ? -26.120 11.984 26.013 1.00 85.88 324 ASN A C 1
ATOM 2688 O O . ASN A 1 324 ? -25.185 11.902 26.803 1.00 85.88 324 ASN A O 1
ATOM 2692 N N . SER A 1 325 ? -26.019 12.570 24.819 1.00 83.38 325 SER A N 1
ATOM 2693 C CA . SER A 1 325 ? -24.814 13.260 24.375 1.00 83.38 325 SER A CA 1
ATOM 2694 C C . SER A 1 325 ? -25.029 14.766 24.378 1.00 83.38 325 SER A C 1
ATOM 2696 O O . SER A 1 325 ? -25.751 15.302 23.530 1.00 83.38 325 SER A O 1
ATOM 2698 N N . MET A 1 326 ? -24.363 15.460 25.302 1.00 80.25 326 MET A N 1
ATOM 2699 C CA . MET A 1 326 ? -24.299 16.919 25.325 1.00 80.25 326 MET A CA 1
ATOM 2700 C C . MET A 1 326 ? -23.545 17.448 24.105 1.00 80.25 326 MET A C 1
ATOM 2702 O O . MET A 1 326 ? -23.952 18.453 23.526 1.00 80.25 326 MET A O 1
ATOM 2706 N N . LEU A 1 327 ? -22.496 16.746 23.660 1.00 74.25 327 LEU A N 1
ATOM 2707 C CA . LEU A 1 327 ? -21.681 17.176 22.521 1.00 74.25 327 LEU A CA 1
ATOM 2708 C C . LEU A 1 327 ? -22.465 17.169 21.202 1.00 74.25 327 LEU A C 1
ATOM 2710 O O . LEU A 1 327 ? -22.312 18.071 20.379 1.00 74.25 327 LEU A O 1
ATOM 2714 N N . LYS A 1 328 ? -23.319 16.161 20.995 1.00 76.62 328 LYS A N 1
ATOM 2715 C CA . LYS A 1 328 ? -24.174 16.062 19.801 1.00 76.62 328 LYS A CA 1
ATOM 2716 C C . LYS A 1 328 ? -25.543 16.717 19.992 1.00 76.62 328 LYS A C 1
ATOM 2718 O O . LYS A 1 328 ? -26.311 16.749 19.033 1.00 76.62 328 LYS A O 1
ATOM 2723 N N . ASN A 1 329 ? -25.844 17.205 21.198 1.00 82.88 329 ASN A N 1
ATOM 2724 C CA . ASN A 1 329 ? -27.176 17.631 21.626 1.00 82.88 329 ASN A CA 1
ATOM 2725 C C . ASN A 1 329 ? -28.258 16.600 21.240 1.00 82.88 329 ASN A C 1
ATOM 2727 O O . ASN A 1 329 ? -29.254 16.926 20.594 1.00 82.88 329 ASN A O 1
ATOM 2731 N N . LYS A 1 330 ? -28.005 15.326 21.567 1.00 84.69 330 LYS A N 1
ATOM 2732 C CA . LYS A 1 330 ? -28.873 14.187 21.236 1.00 84.69 330 LYS A CA 1
ATOM 2733 C C . LYS A 1 330 ? -29.220 13.395 22.487 1.00 84.69 330 LYS A C 1
ATOM 2735 O O . LYS A 1 330 ? -28.355 13.123 23.315 1.00 84.69 330 LYS A O 1
ATOM 2740 N N . THR A 1 331 ? -30.473 12.977 22.578 1.00 88.19 331 THR A N 1
ATOM 2741 C CA . THR A 1 331 ? -30.960 12.017 23.572 1.00 88.19 331 THR A CA 1
ATOM 2742 C C . THR A 1 331 ? -31.250 10.687 22.890 1.00 88.19 331 THR A C 1
ATOM 2744 O O . THR A 1 331 ? -31.565 10.658 21.698 1.00 88.19 331 THR A O 1
ATOM 2747 N N . MET A 1 332 ? -31.141 9.590 23.632 1.00 88.12 332 MET A N 1
ATOM 2748 C CA . MET A 1 332 ? -31.503 8.269 23.120 1.00 88.12 332 MET A CA 1
ATOM 2749 C C . MET A 1 332 ? -33.023 8.156 22.937 1.00 88.12 332 MET A C 1
ATOM 2751 O O . MET A 1 332 ? -33.776 8.699 23.746 1.00 88.12 332 MET A O 1
ATOM 2755 N N . SER A 1 333 ? -33.460 7.483 21.869 1.00 89.81 333 SER A N 1
ATOM 2756 C CA . SER A 1 333 ? -34.876 7.181 21.642 1.00 89.81 333 SER A CA 1
ATOM 2757 C C . SER A 1 333 ? -35.328 5.991 22.497 1.00 89.81 333 SER A C 1
ATOM 2759 O O . SER A 1 333 ? -34.507 5.163 22.895 1.00 89.81 333 SER A O 1
ATOM 2761 N N . ASP A 1 334 ? -36.631 5.889 22.772 1.00 91.25 334 ASP A N 1
ATOM 2762 C CA . ASP A 1 334 ? -37.173 4.750 23.522 1.00 91.25 334 ASP A CA 1
ATOM 2763 C C . ASP A 1 334 ? -36.961 3.425 22.770 1.00 91.25 334 ASP A C 1
ATOM 2765 O O . ASP A 1 334 ? -36.605 2.426 23.392 1.00 91.25 334 ASP A O 1
ATOM 2769 N N . ASP A 1 335 ? -37.093 3.430 21.439 1.00 90.50 335 ASP A N 1
ATOM 2770 C CA . ASP A 1 335 ? -36.879 2.250 20.592 1.00 90.50 335 ASP A CA 1
ATOM 2771 C C . ASP A 1 335 ? -35.419 1.767 20.647 1.00 90.50 335 ASP A C 1
ATOM 2773 O O . ASP A 1 335 ? -35.163 0.587 20.896 1.00 90.50 335 ASP A O 1
ATOM 2777 N N . ASP A 1 336 ? -34.450 2.680 20.503 1.00 88.88 336 ASP A N 1
ATOM 2778 C CA . ASP A 1 336 ? -33.022 2.351 20.630 1.00 88.88 336 ASP A CA 1
ATOM 2779 C C . ASP A 1 336 ? -32.691 1.851 22.043 1.00 88.88 336 ASP A C 1
ATOM 2781 O O . ASP A 1 336 ? -31.884 0.935 22.220 1.00 88.88 336 ASP A O 1
ATOM 2785 N N . TYR A 1 337 ? -33.343 2.404 23.071 1.00 92.88 337 TYR A N 1
ATOM 2786 C CA . TYR A 1 337 ? -33.144 1.934 24.436 1.00 92.88 337 TYR A CA 1
ATOM 2787 C C . TYR A 1 337 ? -33.661 0.511 24.646 1.00 92.88 337 TYR A C 1
ATOM 2789 O O . TYR A 1 337 ? -33.013 -0.278 25.334 1.00 92.88 337 TYR A O 1
ATOM 2797 N N . GLN A 1 338 ? -34.802 0.155 24.047 1.00 92.31 338 GLN A N 1
ATOM 2798 C CA . GLN A 1 338 ? -35.304 -1.219 24.095 1.00 92.31 338 GLN A CA 1
ATOM 2799 C C . GLN A 1 338 ? -34.352 -2.190 23.395 1.00 92.31 338 GLN A C 1
ATOM 2801 O O . GLN A 1 338 ? -34.116 -3.281 23.918 1.00 92.31 338 GLN A O 1
ATOM 2806 N N . LEU A 1 339 ? -33.753 -1.786 22.268 1.00 89.81 339 LEU A N 1
ATOM 2807 C CA . LEU A 1 339 ? -32.708 -2.573 21.607 1.00 89.81 339 LEU A CA 1
ATOM 2808 C C . LEU A 1 339 ? -31.525 -2.808 22.553 1.00 89.81 339 LEU A C 1
ATOM 2810 O O . LEU A 1 339 ? -31.148 -3.960 22.772 1.00 89.81 339 LEU A O 1
ATOM 2814 N N . TYR A 1 340 ? -31.024 -1.752 23.201 1.00 92.69 340 TYR A N 1
ATOM 2815 C CA . TYR A 1 340 ? -29.971 -1.864 24.212 1.00 92.69 340 TYR A CA 1
ATOM 2816 C C . TYR A 1 340 ? -30.347 -2.823 25.355 1.00 92.69 340 TYR A C 1
ATOM 2818 O O . TYR A 1 340 ? -29.573 -3.717 25.684 1.00 92.69 340 TYR A O 1
ATOM 2826 N N . LEU A 1 341 ? -31.533 -2.683 25.957 1.00 93.38 341 LEU A N 1
ATOM 2827 C CA . LEU A 1 341 ? -31.971 -3.548 27.062 1.00 93.38 341 LEU A CA 1
ATOM 2828 C C . LEU A 1 341 ? -32.089 -5.017 26.640 1.00 93.38 341 LEU A C 1
ATOM 2830 O O . LEU A 1 341 ? -31.782 -5.919 27.424 1.00 93.38 341 LEU A O 1
ATOM 2834 N N . SER A 1 342 ? -32.540 -5.256 25.407 1.00 91.56 342 SER A N 1
ATOM 2835 C CA . SER A 1 342 ? -32.686 -6.600 24.854 1.00 91.56 342 SER A CA 1
ATOM 2836 C C . SER A 1 342 ? -31.349 -7.315 24.669 1.00 91.56 342 SER A C 1
ATOM 2838 O O . SER A 1 342 ? -31.311 -8.539 24.791 1.00 91.56 342 SER A O 1
ATOM 2840 N N . ASP A 1 343 ? -30.280 -6.557 24.426 1.00 90.38 343 ASP A N 1
ATOM 2841 C CA . ASP A 1 343 ? -28.923 -7.068 24.274 1.00 90.38 343 ASP A CA 1
ATOM 2842 C C . ASP A 1 343 ? -28.206 -7.171 25.630 1.00 90.38 343 ASP A C 1
ATOM 2844 O O . ASP A 1 343 ? -27.714 -8.232 26.010 1.00 90.38 343 ASP A O 1
ATOM 2848 N N . ALA A 1 344 ? -28.268 -6.108 26.441 1.00 92.19 344 ALA A N 1
ATOM 2849 C CA . ALA A 1 344 ? -27.615 -6.012 27.747 1.00 92.19 344 ALA A CA 1
ATOM 2850 C C . ALA A 1 344 ? -27.996 -7.141 28.720 1.00 92.19 344 ALA A C 1
ATOM 2852 O O . ALA A 1 344 ? -27.182 -7.529 29.553 1.00 92.19 344 ALA A O 1
ATOM 2853 N N . LYS A 1 345 ? -29.209 -7.705 28.609 1.00 93.81 345 LYS A N 1
ATOM 2854 C CA . LYS A 1 345 ? -29.671 -8.827 29.450 1.00 93.81 345 LYS A CA 1
ATOM 2855 C C . LYS A 1 345 ? -28.827 -10.103 29.309 1.00 93.81 345 LYS A C 1
ATOM 2857 O O . LYS A 1 345 ? -28.929 -10.982 30.160 1.00 93.81 345 LYS A O 1
ATOM 2862 N N . ASN A 1 346 ? -28.058 -10.228 28.226 1.00 94.69 346 ASN A N 1
ATOM 2863 C CA . ASN A 1 346 ? -27.224 -11.397 27.950 1.00 94.69 346 ASN A CA 1
ATOM 2864 C C . ASN A 1 346 ? -25.882 -11.352 28.706 1.00 94.69 346 ASN A C 1
ATOM 2866 O O . ASN A 1 346 ? -25.128 -12.321 28.658 1.00 94.69 346 ASN A O 1
ATOM 2870 N N . TYR A 1 347 ? -25.592 -10.255 29.412 1.00 95.69 347 TYR A N 1
ATOM 2871 C CA . TYR A 1 347 ? -24.308 -9.992 30.055 1.00 95.69 347 TYR A CA 1
ATOM 2872 C C . TYR A 1 347 ? -24.497 -9.780 31.559 1.00 95.69 347 TYR A C 1
ATOM 2874 O O . TYR A 1 347 ? -25.410 -9.076 31.989 1.00 95.69 347 TYR A O 1
ATOM 2882 N N . ALA A 1 348 ? -23.645 -10.409 32.373 1.00 95.56 348 ALA A N 1
ATOM 2883 C CA . ALA A 1 348 ? -23.801 -10.402 33.829 1.00 95.56 348 ALA A CA 1
ATOM 2884 C C . ALA A 1 348 ? -23.453 -9.042 34.450 1.00 95.56 348 ALA A C 1
ATOM 2886 O O . ALA A 1 348 ? -24.066 -8.627 35.436 1.00 95.56 348 ALA A O 1
ATOM 2887 N N . THR A 1 349 ? -22.471 -8.352 33.875 1.00 96.25 349 THR A N 1
ATOM 2888 C CA . THR A 1 349 ? -22.029 -7.024 34.293 1.00 96.25 349 THR A CA 1
ATOM 2889 C C . THR A 1 349 ? -21.905 -6.087 33.099 1.00 96.25 349 THR A C 1
ATOM 2891 O O . THR A 1 349 ? -21.808 -6.503 31.944 1.00 96.25 349 THR A O 1
ATOM 2894 N N . ARG A 1 350 ? -21.853 -4.782 33.370 1.00 95.38 350 ARG A N 1
ATOM 2895 C CA . ARG A 1 350 ? -21.562 -3.789 32.329 1.00 95.38 350 ARG A CA 1
ATOM 2896 C C . ARG A 1 350 ? -20.130 -3.893 31.791 1.00 95.38 350 ARG A C 1
ATOM 2898 O O . ARG A 1 350 ? -19.903 -3.446 30.674 1.00 95.38 350 ARG A O 1
ATOM 2905 N N . TRP A 1 351 ? -19.194 -4.496 32.533 1.00 95.56 351 TRP A N 1
ATOM 2906 C CA . TRP A 1 351 ? -17.885 -4.898 32.003 1.00 95.56 351 TRP A CA 1
ATOM 2907 C C . TRP A 1 351 ? -18.018 -5.956 30.907 1.00 95.56 351 TRP A C 1
ATOM 2909 O O . TRP A 1 351 ? -17.414 -5.804 29.850 1.00 95.56 351 TRP A O 1
ATOM 2919 N N . ASP A 1 352 ? -18.833 -6.987 31.134 1.00 95.62 352 ASP A N 1
ATOM 2920 C CA . ASP A 1 352 ? -19.067 -8.039 30.136 1.00 95.62 352 ASP A CA 1
ATOM 2921 C C . ASP A 1 352 ? -19.761 -7.461 28.891 1.00 95.62 352 ASP A C 1
ATOM 2923 O O . ASP A 1 352 ? -19.423 -7.811 27.762 1.00 95.62 352 ASP A O 1
ATOM 2927 N N . TYR A 1 353 ? -20.677 -6.504 29.090 1.00 95.62 353 TYR A N 1
ATOM 2928 C CA . TYR A 1 353 ? -21.297 -5.762 27.990 1.00 95.62 353 TYR A CA 1
ATOM 2929 C C . TYR A 1 353 ? -20.299 -4.867 27.235 1.00 95.62 353 TYR A C 1
ATOM 2931 O O . TYR A 1 353 ? -20.339 -4.827 26.010 1.00 95.62 353 TYR A O 1
ATOM 2939 N N . LEU A 1 354 ? -19.397 -4.160 27.933 1.00 94.88 354 LEU A N 1
ATOM 2940 C CA . LEU A 1 354 ? -18.340 -3.356 27.302 1.00 94.88 354 LEU A CA 1
ATOM 2941 C C . LEU A 1 354 ? -17.438 -4.228 26.425 1.00 94.88 354 LEU A C 1
ATOM 2943 O O . LEU A 1 354 ? -17.159 -3.850 25.290 1.00 94.88 354 LEU A O 1
ATOM 2947 N N . GLN A 1 355 ? -17.018 -5.392 26.930 1.00 95.88 355 GLN A N 1
ATOM 2948 C CA . GLN A 1 355 ? -16.229 -6.333 26.144 1.00 95.88 355 GLN A CA 1
ATOM 2949 C C . GLN A 1 355 ? -16.984 -6.725 24.872 1.00 95.88 355 GLN A C 1
ATOM 2951 O O . GLN A 1 355 ? -16.469 -6.518 23.778 1.00 95.88 355 GLN A O 1
ATOM 2956 N N . HIS A 1 356 ? -18.227 -7.199 24.996 1.00 94.06 356 HIS A N 1
ATOM 2957 C CA . HIS A 1 356 ? -19.038 -7.553 23.832 1.00 94.06 356 HIS A CA 1
ATOM 2958 C C . HIS A 1 356 ? -19.178 -6.402 22.827 1.00 94.06 356 HIS A C 1
ATOM 2960 O O . HIS A 1 356 ? -19.019 -6.602 21.623 1.00 94.06 356 HIS A O 1
ATOM 2966 N N . TYR A 1 357 ? -19.458 -5.196 23.320 1.00 94.31 357 TYR A N 1
ATOM 2967 C CA . TYR A 1 357 ? -19.612 -4.000 22.502 1.00 94.31 357 TYR A CA 1
ATOM 2968 C C . TYR A 1 357 ? -18.340 -3.676 21.705 1.00 94.31 357 TYR A C 1
ATOM 2970 O O . TYR A 1 357 ? -18.401 -3.482 20.492 1.00 94.31 357 TYR A O 1
ATOM 2978 N N . ASN A 1 358 ? -17.184 -3.669 22.370 1.00 94.69 358 ASN A N 1
ATOM 2979 C CA . ASN A 1 358 ? -15.901 -3.363 21.743 1.00 94.69 358 ASN A CA 1
ATOM 2980 C C . ASN A 1 358 ? -15.518 -4.463 20.728 1.00 94.69 358 ASN A C 1
ATOM 2982 O O . ASN A 1 358 ? -15.074 -4.174 19.618 1.00 94.69 358 ASN A O 1
ATOM 2986 N N . GLU A 1 359 ? -15.781 -5.736 21.046 1.00 95.19 359 GLU A N 1
ATOM 2987 C CA . GLU A 1 359 ? -15.616 -6.850 20.106 1.00 95.19 359 GLU A CA 1
ATOM 2988 C C . GLU A 1 359 ? -16.508 -6.696 18.860 1.00 95.19 359 GLU A C 1
ATOM 2990 O O . GLU A 1 359 ? -16.028 -6.871 17.734 1.00 95.19 359 GLU A O 1
ATOM 2995 N N . LEU A 1 360 ? -17.777 -6.315 19.035 1.00 93.44 360 LEU A N 1
ATOM 2996 C CA . LEU A 1 360 ? -18.736 -6.081 17.953 1.00 93.44 360 LEU A CA 1
ATOM 2997 C C . LEU A 1 360 ? -18.275 -4.967 16.999 1.00 93.44 360 LEU A C 1
ATOM 2999 O O . LEU A 1 360 ? -18.335 -5.148 15.779 1.00 93.44 360 LEU A O 1
ATOM 3003 N N . ASP A 1 361 ? -17.749 -3.862 17.535 1.00 92.81 361 ASP A N 1
ATOM 3004 C CA . ASP A 1 361 ? -17.214 -2.744 16.744 1.00 92.81 361 ASP A CA 1
ATOM 3005 C C . ASP A 1 361 ? -15.999 -3.155 15.894 1.00 92.81 361 ASP A C 1
ATOM 3007 O O . ASP A 1 361 ? -15.791 -2.626 14.798 1.00 92.81 361 ASP A O 1
ATOM 3011 N N . THR A 1 362 ? -15.246 -4.178 16.312 1.00 95.75 362 THR A N 1
ATOM 3012 C CA . THR A 1 362 ? -14.191 -4.750 15.461 1.00 95.75 362 THR A CA 1
ATOM 3013 C C . THR A 1 362 ? -14.716 -5.724 14.404 1.00 95.75 362 THR A C 1
ATOM 3015 O O . THR A 1 362 ? -14.210 -5.730 13.276 1.00 95.75 362 THR A O 1
ATOM 3018 N N . GLN A 1 363 ? -15.734 -6.530 14.732 1.00 95.00 363 GLN A N 1
ATOM 3019 C CA . GLN A 1 363 ? -16.314 -7.530 13.823 1.00 95.00 363 GLN A CA 1
ATOM 3020 C C . GLN A 1 363 ? -17.119 -6.893 12.685 1.00 95.00 363 GLN A C 1
ATOM 3022 O O . GLN A 1 363 ? -17.047 -7.355 11.544 1.00 95.00 363 GLN A O 1
ATOM 3027 N N . ILE A 1 364 ? -17.845 -5.805 12.958 1.00 93.69 364 ILE A N 1
ATOM 3028 C CA . ILE A 1 364 ? -18.692 -5.123 11.968 1.00 93.69 364 ILE A CA 1
ATOM 3029 C C . ILE A 1 364 ? -17.895 -4.549 10.784 1.00 93.69 364 ILE A C 1
ATOM 3031 O O . ILE A 1 364 ? -18.436 -4.386 9.689 1.00 93.69 364 ILE A O 1
ATOM 3035 N N . MET A 1 365 ? -16.596 -4.283 10.977 1.00 94.69 365 MET A N 1
ATOM 3036 C CA . MET A 1 365 ? -15.689 -3.830 9.920 1.00 94.69 365 MET A CA 1
ATOM 3037 C C . MET A 1 365 ? -15.356 -4.921 8.893 1.00 94.69 365 MET A C 1
ATOM 3039 O O . MET A 1 365 ? -14.997 -4.586 7.764 1.00 94.69 365 MET A O 1
ATOM 3043 N N . ILE A 1 366 ? -15.461 -6.208 9.252 1.00 95.62 366 ILE A N 1
ATOM 3044 C CA . ILE A 1 366 ? -14.967 -7.321 8.427 1.00 95.62 366 ILE A CA 1
ATOM 3045 C C . ILE A 1 366 ? -15.655 -7.363 7.062 1.00 95.62 366 ILE A C 1
ATOM 3047 O O . ILE A 1 366 ? -14.982 -7.274 6.039 1.00 95.62 366 ILE A O 1
ATOM 3051 N N . GLN A 1 367 ? -16.984 -7.468 7.036 1.00 94.00 367 GLN A N 1
ATOM 3052 C CA . GLN A 1 367 ? -17.722 -7.628 5.783 1.00 94.00 367 GLN A CA 1
ATOM 3053 C C . GLN A 1 367 ? -17.591 -6.409 4.842 1.00 94.00 367 GLN A C 1
ATOM 3055 O O . GLN A 1 367 ? -17.320 -6.612 3.658 1.00 94.00 367 GLN A O 1
ATOM 3060 N N . PRO A 1 368 ? -17.728 -5.155 5.317 1.00 93.31 368 PRO A N 1
ATOM 3061 C CA . PRO A 1 368 ? -17.440 -3.965 4.518 1.00 93.31 368 PRO A CA 1
ATOM 3062 C C . PRO A 1 368 ? -16.042 -3.948 3.892 1.00 93.31 368 PRO A C 1
ATOM 3064 O O . PRO A 1 368 ? -15.898 -3.642 2.708 1.00 93.31 368 PRO A O 1
ATOM 3067 N N . LEU A 1 369 ? -15.010 -4.289 4.671 1.00 95.94 369 LEU A N 1
ATOM 3068 C CA . LEU A 1 369 ? -13.633 -4.341 4.182 1.00 95.94 369 LEU A CA 1
ATOM 3069 C C . LEU A 1 369 ? -13.464 -5.433 3.120 1.00 95.94 369 LEU A C 1
ATOM 3071 O O . LEU A 1 369 ? -12.879 -5.161 2.077 1.00 95.94 369 LEU A O 1
ATOM 3075 N N . ASP A 1 370 ? -14.039 -6.617 3.323 1.00 95.62 370 ASP A N 1
ATOM 3076 C CA . ASP A 1 370 ? -14.021 -7.697 2.332 1.00 95.62 370 ASP A CA 1
ATOM 3077 C C . ASP A 1 370 ? -14.693 -7.303 1.018 1.00 95.62 370 ASP A C 1
ATOM 3079 O O . ASP A 1 370 ? -14.163 -7.572 -0.063 1.00 95.62 370 ASP A O 1
ATOM 3083 N N . ASN A 1 371 ? -15.836 -6.624 1.099 1.00 92.44 371 ASN A N 1
ATOM 3084 C CA . ASN A 1 371 ? -16.541 -6.128 -0.075 1.00 92.44 371 ASN A CA 1
ATOM 3085 C C . ASN A 1 371 ? -15.713 -5.077 -0.825 1.00 92.44 371 ASN A C 1
ATOM 3087 O O . ASN A 1 371 ? -15.636 -5.126 -2.054 1.00 92.44 371 ASN A O 1
ATOM 3091 N N . LEU A 1 372 ? -15.045 -4.168 -0.108 1.00 91.88 372 LEU A N 1
ATOM 3092 C CA . LEU A 1 372 ? -14.131 -3.199 -0.712 1.00 91.88 372 LEU A CA 1
ATOM 3093 C C . LEU A 1 372 ? -12.920 -3.878 -1.363 1.00 91.88 372 LEU A C 1
ATOM 3095 O O . LEU A 1 372 ? -12.612 -3.579 -2.516 1.00 91.88 372 LEU A O 1
ATOM 3099 N N . ILE A 1 373 ? -12.263 -4.822 -0.679 1.00 95.31 373 ILE A N 1
ATOM 3100 C CA . ILE A 1 373 ? -11.130 -5.582 -1.234 1.00 95.31 373 ILE A CA 1
ATOM 3101 C C . ILE A 1 373 ? -11.570 -6.305 -2.510 1.00 95.31 373 ILE A C 1
ATOM 3103 O O . ILE A 1 373 ? -10.885 -6.216 -3.530 1.00 95.31 373 ILE A O 1
ATOM 3107 N N . ASN A 1 374 ? -12.735 -6.957 -2.489 1.00 93.94 374 ASN A N 1
ATOM 3108 C CA . ASN A 1 374 ? -13.291 -7.641 -3.653 1.00 93.94 374 ASN A CA 1
ATOM 3109 C C . ASN A 1 374 ? -13.589 -6.669 -4.806 1.00 93.94 374 ASN A C 1
ATOM 3111 O O . ASN A 1 374 ? -13.306 -6.976 -5.961 1.00 93.94 374 ASN A O 1
ATOM 3115 N N . TRP A 1 375 ? -14.101 -5.473 -4.509 1.00 89.06 375 TRP A N 1
ATOM 3116 C CA . TRP A 1 375 ? -14.371 -4.454 -5.523 1.00 89.06 375 TRP A CA 1
ATOM 3117 C C . TRP A 1 375 ? -13.098 -3.984 -6.243 1.00 89.06 375 TRP A C 1
ATOM 3119 O O . TRP A 1 375 ? -13.078 -3.914 -7.471 1.00 89.06 375 TRP A O 1
ATOM 3129 N N . PHE A 1 376 ? -12.006 -3.723 -5.516 1.00 88.94 376 PHE A N 1
ATOM 3130 C CA . PHE A 1 376 ? -10.719 -3.378 -6.138 1.00 88.94 376 PHE A CA 1
ATOM 3131 C C . PHE A 1 376 ? -10.088 -4.565 -6.877 1.00 88.94 376 PHE A C 1
ATOM 3133 O O . PHE A 1 376 ? -9.491 -4.386 -7.945 1.00 88.94 376 PHE A O 1
ATOM 3140 N N . TYR A 1 377 ? -10.267 -5.779 -6.353 1.00 91.69 377 TYR A N 1
ATOM 3141 C CA . TYR A 1 377 ? -9.742 -7.000 -6.954 1.00 91.69 377 TYR A CA 1
ATOM 3142 C C . TYR A 1 377 ? -10.291 -7.262 -8.364 1.00 91.69 377 TYR A C 1
ATOM 3144 O O . TYR A 1 377 ? -9.543 -7.736 -9.216 1.00 91.69 377 TYR A O 1
ATOM 3152 N N . GLN A 1 378 ? -11.529 -6.848 -8.667 1.00 88.56 378 GLN A N 1
ATOM 3153 C CA . GLN A 1 378 ? -12.105 -6.924 -10.023 1.00 88.56 378 GLN A CA 1
ATOM 3154 C C . GLN A 1 378 ? -11.258 -6.211 -11.095 1.00 88.56 378 GLN A C 1
ATOM 3156 O O . GLN A 1 378 ? -11.364 -6.525 -12.279 1.00 88.56 378 GLN A O 1
ATOM 3161 N N . TYR A 1 379 ? -10.395 -5.275 -10.689 1.00 86.06 379 TYR A N 1
ATOM 3162 C CA . TYR A 1 379 ? -9.471 -4.545 -11.561 1.00 86.06 379 TYR A CA 1
ATOM 3163 C C . TYR A 1 379 ? -8.014 -5.015 -11.432 1.00 86.06 379 TYR A C 1
ATOM 3165 O O . TYR A 1 379 ? -7.105 -4.312 -11.878 1.00 86.06 379 TYR A O 1
ATOM 3173 N N . ASN A 1 380 ? -7.771 -6.172 -10.807 1.00 89.06 380 ASN A N 1
ATOM 3174 C CA . ASN A 1 380 ? -6.444 -6.670 -10.433 1.00 89.06 380 ASN A CA 1
ATOM 3175 C C . ASN A 1 380 ? -5.657 -5.698 -9.533 1.00 89.06 380 ASN A C 1
ATOM 3177 O O . ASN A 1 380 ? -4.430 -5.604 -9.612 1.00 89.06 380 ASN A O 1
ATOM 3181 N N . VAL A 1 381 ? -6.360 -4.948 -8.678 1.00 90.50 381 VAL A N 1
ATOM 3182 C CA . VAL A 1 381 ? -5.754 -4.025 -7.714 1.00 90.50 381 VAL A CA 1
ATOM 3183 C C . VAL A 1 381 ? -5.889 -4.599 -6.311 1.00 90.50 381 VAL A C 1
ATOM 3185 O O . VAL A 1 381 ? -6.989 -4.871 -5.839 1.00 90.50 381 VAL A O 1
ATOM 3188 N N . ASP A 1 382 ? -4.758 -4.741 -5.624 1.00 93.50 382 ASP A N 1
ATOM 3189 C CA . ASP A 1 382 ? -4.740 -5.025 -4.192 1.00 93.50 382 ASP A CA 1
ATOM 3190 C C . ASP A 1 382 ? -5.015 -3.737 -3.405 1.00 93.50 382 ASP A C 1
ATOM 3192 O O . ASP A 1 382 ? -4.212 -2.797 -3.439 1.00 93.50 382 ASP A O 1
ATOM 3196 N N . MET A 1 383 ? -6.154 -3.699 -2.709 1.00 93.44 383 MET A N 1
ATOM 3197 C CA . MET A 1 383 ? -6.586 -2.534 -1.940 1.00 93.44 383 MET A CA 1
ATOM 3198 C C . MET A 1 383 ? -5.608 -2.178 -0.815 1.00 93.44 383 MET A C 1
ATOM 3200 O O . MET A 1 383 ? -5.306 -0.994 -0.637 1.00 93.44 383 MET A O 1
ATOM 3204 N N . LEU A 1 384 ? -5.145 -3.182 -0.062 1.00 93.81 384 LEU A N 1
ATOM 3205 C CA . LEU A 1 384 ? -4.355 -3.007 1.163 1.00 93.81 384 LEU A CA 1
ATOM 3206 C C . LEU A 1 384 ? -2.877 -2.738 0.866 1.00 93.81 384 LEU A C 1
ATOM 3208 O O . LEU A 1 384 ? -2.181 -2.135 1.683 1.00 93.81 384 LEU A O 1
ATOM 3212 N N . ASN A 1 385 ? -2.415 -3.072 -0.341 1.00 90.19 385 ASN A N 1
ATOM 3213 C CA . ASN A 1 385 ? -1.100 -2.656 -0.824 1.00 90.19 385 ASN A CA 1
ATOM 3214 C C . ASN A 1 385 ? -0.997 -1.129 -1.057 1.00 90.19 385 ASN A C 1
ATOM 3216 O O . ASN A 1 385 ? 0.099 -0.564 -1.092 1.00 90.19 385 ASN A O 1
ATOM 3220 N N . SER A 1 386 ? -2.126 -0.431 -1.219 1.00 84.38 386 SER A N 1
ATOM 3221 C CA . SER A 1 386 ? -2.168 1.030 -1.353 1.00 84.38 386 SER A CA 1
ATOM 3222 C C . SER A 1 386 ? -2.582 1.714 -0.053 1.00 84.38 386 SER A C 1
ATOM 3224 O O . SER A 1 386 ? -3.355 1.192 0.738 1.00 84.38 386 SER A O 1
ATOM 3226 N N . ILE A 1 387 ? -2.136 2.958 0.137 1.00 80.75 387 ILE A N 1
ATOM 3227 C CA . ILE A 1 387 ? -2.389 3.724 1.370 1.00 80.75 387 ILE A CA 1
ATOM 3228 C C . ILE A 1 387 ? -3.762 4.417 1.427 1.00 80.75 387 ILE A C 1
ATOM 3230 O O . ILE A 1 387 ? -4.130 4.936 2.475 1.00 80.75 387 ILE A O 1
ATOM 3234 N N . SER A 1 388 ? -4.486 4.538 0.308 1.00 84.62 388 SER A N 1
ATOM 3235 C CA . SER A 1 388 ? -5.751 5.285 0.277 1.00 84.62 388 SER A CA 1
ATOM 3236 C C . SER A 1 388 ? -6.643 4.962 -0.919 1.00 84.62 388 SER A C 1
ATOM 3238 O O . SER A 1 388 ? -6.174 4.473 -1.950 1.00 84.62 388 SER A O 1
ATOM 3240 N N . LEU A 1 389 ? -7.915 5.359 -0.821 1.00 83.31 389 LEU A N 1
ATOM 3241 C CA . LEU A 1 389 ? -8.902 5.322 -1.900 1.00 83.31 389 LEU A CA 1
ATOM 3242 C C . LEU A 1 389 ? -8.388 6.009 -3.168 1.00 83.31 389 LEU A C 1
ATOM 3244 O O . LEU A 1 389 ? -8.486 5.454 -4.256 1.00 83.31 389 LEU A O 1
ATOM 3248 N N . ALA A 1 390 ? -7.781 7.192 -3.037 1.00 79.06 390 ALA A N 1
ATOM 3249 C CA . ALA A 1 390 ? -7.236 7.923 -4.180 1.00 79.06 390 ALA A CA 1
ATOM 3250 C C . ALA A 1 390 ? -6.071 7.172 -4.847 1.00 79.06 390 ALA A C 1
ATOM 3252 O O . ALA A 1 390 ? -5.951 7.182 -6.072 1.00 79.06 390 ALA A O 1
ATOM 3253 N N . ALA A 1 391 ? -5.220 6.504 -4.061 1.00 82.19 391 ALA A N 1
ATOM 3254 C CA . ALA A 1 391 ? -4.146 5.677 -4.601 1.00 82.19 391 ALA A CA 1
ATOM 3255 C C . ALA A 1 391 ? -4.701 4.450 -5.346 1.00 82.19 391 ALA A C 1
ATOM 3257 O O . ALA A 1 391 ? -4.240 4.164 -6.452 1.00 82.19 391 ALA A O 1
ATOM 3258 N N . ASN A 1 392 ? -5.729 3.795 -4.799 1.00 84.31 392 ASN A N 1
ATOM 3259 C CA . ASN A 1 392 ? -6.397 2.665 -5.445 1.00 84.31 392 ASN A CA 1
ATOM 3260 C C . ASN A 1 392 ? -7.165 3.069 -6.712 1.00 84.31 392 ASN A C 1
ATOM 3262 O O . ASN A 1 392 ? -7.024 2.425 -7.747 1.00 84.31 392 ASN A O 1
ATOM 3266 N N . ALA A 1 393 ? -7.901 4.180 -6.687 1.00 80.56 393 ALA A N 1
ATOM 3267 C CA . ALA A 1 393 ? -8.578 4.714 -7.869 1.00 80.56 393 ALA A CA 1
ATOM 3268 C C . ALA A 1 393 ? -7.576 5.045 -8.988 1.00 80.56 393 ALA A C 1
ATOM 3270 O O . ALA A 1 393 ? -7.809 4.756 -10.162 1.00 80.56 393 ALA A O 1
ATOM 3271 N N . ASN A 1 394 ? -6.416 5.598 -8.623 1.00 79.88 394 ASN A N 1
ATOM 3272 C CA . ASN A 1 394 ? -5.330 5.840 -9.564 1.00 79.88 394 ASN A CA 1
ATOM 3273 C C . ASN A 1 394 ? -4.769 4.523 -10.136 1.00 79.88 394 ASN A C 1
ATOM 3275 O O . ASN A 1 394 ? -4.506 4.428 -11.333 1.00 79.88 394 ASN A O 1
ATOM 3279 N N . ALA A 1 395 ? -4.630 3.485 -9.309 1.00 85.31 395 ALA A N 1
ATOM 3280 C CA . ALA A 1 395 ? -4.227 2.153 -9.749 1.00 85.31 395 ALA A CA 1
ATOM 3281 C C . ALA A 1 395 ? -5.207 1.555 -10.773 1.00 85.31 395 ALA A C 1
ATOM 3283 O O . ALA A 1 395 ? -4.752 1.152 -11.845 1.00 85.31 395 ALA A O 1
ATOM 3284 N N . ILE A 1 396 ? -6.519 1.609 -10.506 1.00 82.62 396 ILE A N 1
ATOM 3285 C CA . ILE A 1 396 ? -7.576 1.168 -11.435 1.00 82.62 396 ILE A CA 1
ATOM 3286 C C . ILE A 1 396 ? -7.490 1.928 -12.757 1.00 82.62 396 ILE A C 1
ATOM 3288 O O . ILE A 1 396 ? -7.463 1.327 -13.829 1.00 82.62 396 ILE A O 1
ATOM 3292 N N . LYS A 1 397 ? -7.411 3.261 -12.698 1.00 81.38 397 LYS A N 1
ATOM 3293 C CA . LYS A 1 397 ? -7.334 4.108 -13.893 1.00 81.38 397 LYS A CA 1
ATOM 3294 C C . LYS A 1 397 ? -6.209 3.664 -14.829 1.00 81.38 397 LYS A C 1
ATOM 3296 O O . LYS A 1 397 ? -6.412 3.545 -16.036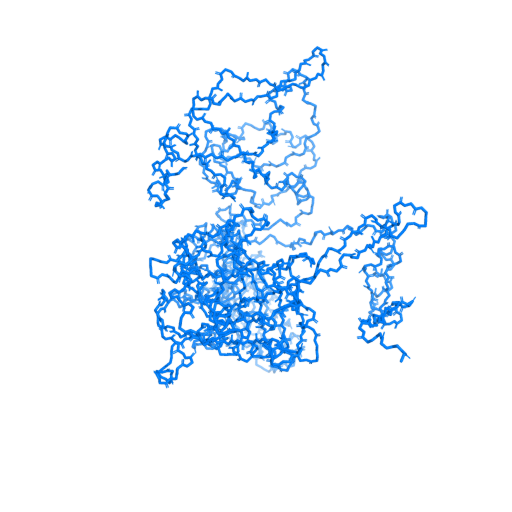 1.00 81.38 397 LYS A O 1
ATOM 3301 N N . TYR A 1 398 ? -5.022 3.417 -14.279 1.00 81.75 398 TYR A N 1
ATOM 3302 C CA . TYR A 1 398 ? -3.885 2.962 -15.073 1.00 81.75 398 TYR A CA 1
ATOM 3303 C C . TYR A 1 398 ? -3.960 1.477 -15.440 1.00 81.75 398 TYR A C 1
ATOM 3305 O O . TYR A 1 398 ? -3.394 1.106 -16.461 1.00 81.75 398 TYR A O 1
ATOM 3313 N N . ALA A 1 399 ? -4.677 0.640 -14.687 1.00 84.44 399 ALA A N 1
ATOM 3314 C CA . ALA A 1 399 ? -5.006 -0.718 -15.123 1.00 84.44 399 ALA A CA 1
ATOM 3315 C C . ALA A 1 399 ? -5.857 -0.688 -16.402 1.00 84.44 399 ALA A C 1
ATOM 3317 O O . ALA A 1 399 ? -5.529 -1.351 -17.380 1.00 84.44 399 ALA A O 1
ATOM 3318 N N . ILE A 1 400 ? -6.865 0.187 -16.455 1.00 82.94 400 ILE A N 1
ATOM 3319 C CA . ILE A 1 400 ? -7.711 0.377 -17.643 1.00 82.94 400 ILE A CA 1
ATOM 3320 C C . ILE A 1 400 ? -6.905 0.954 -18.816 1.00 82.94 400 ILE A C 1
ATOM 3322 O O . ILE A 1 400 ? -7.047 0.485 -19.943 1.00 82.94 400 ILE A O 1
ATOM 3326 N N . ALA A 1 401 ? -6.032 1.939 -18.574 1.00 80.62 401 ALA A N 1
ATOM 3327 C CA . ALA A 1 401 ? -5.201 2.535 -19.628 1.00 80.62 401 ALA A CA 1
ATOM 3328 C C . ALA A 1 401 ? -4.196 1.546 -20.257 1.00 80.62 401 ALA A C 1
ATOM 3330 O O . ALA A 1 401 ? -3.750 1.752 -21.384 1.00 80.62 401 ALA A O 1
ATOM 3331 N N . TYR A 1 402 ? -3.838 0.481 -19.534 1.00 87.69 402 TYR A N 1
ATOM 3332 C CA . TYR A 1 402 ? -2.912 -0.562 -19.980 1.00 87.69 402 TYR A CA 1
ATOM 3333 C C . TYR A 1 402 ? -3.617 -1.903 -20.240 1.00 87.69 402 TYR A C 1
ATOM 3335 O O . TYR A 1 402 ? -2.945 -2.920 -20.355 1.00 87.69 402 TYR A O 1
ATOM 3343 N N . LYS A 1 403 ? -4.950 -1.928 -20.374 1.00 87.06 403 LYS A N 1
ATOM 3344 C CA . LYS A 1 403 ? -5.718 -3.170 -20.585 1.00 87.06 403 LYS A CA 1
ATOM 3345 C C . LYS A 1 403 ? -5.311 -3.951 -21.847 1.00 87.06 403 LYS A C 1
ATOM 3347 O O . LYS A 1 403 ? -5.437 -5.167 -21.865 1.00 87.06 403 LYS A O 1
ATOM 3352 N N . ASP A 1 404 ? -4.816 -3.249 -22.870 1.00 90.50 404 ASP A N 1
ATOM 3353 C CA . ASP A 1 404 ? -4.387 -3.819 -24.155 1.00 90.50 404 ASP A CA 1
ATOM 3354 C C . ASP A 1 404 ? -2.867 -4.109 -24.187 1.00 90.50 404 ASP A C 1
ATOM 3356 O O . ASP A 1 404 ? -2.298 -4.430 -25.233 1.00 90.50 404 ASP A O 1
ATOM 3360 N N . PHE A 1 405 ? -2.181 -3.971 -23.045 1.00 93.12 405 PHE A N 1
ATOM 3361 C CA . PHE A 1 405 ? -0.783 -4.364 -22.909 1.00 93.12 405 PHE A CA 1
ATOM 3362 C C . PHE A 1 405 ? -0.655 -5.891 -22.871 1.00 93.12 405 PHE A C 1
ATOM 3364 O O . PHE A 1 405 ? -1.238 -6.555 -22.017 1.00 93.12 405 PHE A O 1
ATOM 3371 N N . ASP A 1 406 ? 0.190 -6.432 -23.742 1.00 93.56 406 ASP A N 1
ATOM 3372 C CA . ASP A 1 406 ? 0.545 -7.845 -23.804 1.00 93.56 406 ASP A CA 1
ATOM 3373 C C . ASP A 1 406 ? 2.064 -8.002 -23.687 1.00 93.56 406 ASP A C 1
ATOM 3375 O O . ASP A 1 406 ? 2.842 -7.516 -24.510 1.00 93.56 406 ASP A O 1
ATOM 3379 N N . ILE A 1 407 ? 2.494 -8.728 -22.657 1.00 93.44 407 ILE A N 1
ATOM 3380 C CA . ILE A 1 407 ? 3.905 -8.999 -22.368 1.00 93.44 407 ILE A CA 1
ATOM 3381 C C . ILE A 1 407 ? 4.599 -9.846 -23.451 1.00 93.44 407 ILE A C 1
ATOM 3383 O O . ILE A 1 407 ? 5.829 -9.804 -23.604 1.00 93.44 407 ILE A O 1
ATOM 3387 N N . ASN A 1 408 ? 3.829 -10.620 -24.216 1.00 91.06 408 ASN A N 1
ATOM 3388 C CA . ASN A 1 408 ? 4.358 -11.479 -25.271 1.00 91.06 408 ASN A CA 1
ATOM 3389 C C . ASN A 1 408 ? 4.620 -10.694 -26.563 1.00 91.06 408 ASN A C 1
ATOM 3391 O O . ASN A 1 408 ? 5.464 -11.095 -27.369 1.00 91.06 408 ASN A O 1
ATOM 3395 N N . THR A 1 409 ? 3.988 -9.531 -26.718 1.00 91.38 409 THR A N 1
ATOM 3396 C CA . THR A 1 409 ? 4.231 -8.618 -27.830 1.00 91.38 409 THR A CA 1
ATOM 3397 C C . THR A 1 409 ? 5.597 -7.937 -27.689 1.00 91.38 409 THR A C 1
ATOM 3399 O O . THR A 1 409 ? 5.981 -7.454 -26.622 1.00 91.38 409 THR A O 1
ATOM 3402 N N . ASN A 1 410 ? 6.358 -7.881 -28.787 1.00 88.56 410 ASN A N 1
ATOM 3403 C CA . ASN A 1 410 ? 7.562 -7.056 -28.851 1.00 88.56 410 ASN A CA 1
ATOM 3404 C C . ASN A 1 410 ? 7.219 -5.678 -29.420 1.00 88.56 410 ASN A C 1
ATOM 3406 O O . ASN A 1 410 ? 7.112 -5.504 -30.635 1.00 88.56 410 ASN A O 1
ATOM 3410 N N . TYR A 1 411 ? 7.047 -4.698 -28.540 1.00 90.12 411 TYR A N 1
ATOM 3411 C CA . TYR A 1 411 ? 6.721 -3.342 -28.953 1.00 90.12 411 TYR A CA 1
ATOM 3412 C C . TYR A 1 411 ? 7.932 -2.679 -29.632 1.00 90.12 411 TYR A C 1
ATOM 3414 O O . TYR A 1 411 ? 9.052 -2.768 -29.120 1.00 90.12 411 TYR A O 1
ATOM 3422 N N . PRO A 1 412 ? 7.748 -1.990 -30.773 1.00 81.94 412 PRO A N 1
ATOM 3423 C CA . PRO A 1 412 ? 8.851 -1.351 -31.480 1.00 81.94 412 PRO A CA 1
ATOM 3424 C C . PRO A 1 412 ? 9.409 -0.165 -30.686 1.00 81.94 412 PRO A C 1
ATOM 3426 O O . PRO A 1 412 ? 8.687 0.508 -29.948 1.00 81.94 412 PRO A O 1
ATOM 3429 N N . GLN A 1 413 ? 10.699 0.116 -30.858 1.00 75.56 413 GLN A N 1
ATOM 3430 C CA . GLN A 1 413 ? 11.345 1.303 -30.303 1.00 75.56 413 GLN A CA 1
ATOM 3431 C C . GLN A 1 413 ? 11.133 2.513 -31.232 1.00 75.56 413 GLN A C 1
ATOM 3433 O O . GLN A 1 413 ? 11.365 2.425 -32.437 1.00 75.56 413 GLN A O 1
ATOM 3438 N N . GLN A 1 414 ? 10.726 3.663 -30.681 1.00 64.38 414 GLN A N 1
ATOM 3439 C CA . GLN A 1 414 ? 10.674 4.924 -31.430 1.00 64.38 414 GLN A CA 1
ATOM 3440 C C . GLN A 1 414 ? 12.111 5.455 -31.650 1.00 64.38 414 GLN A C 1
ATOM 3442 O O . GLN A 1 414 ? 12.834 5.716 -30.689 1.00 64.38 414 GLN A O 1
ATOM 3447 N N . SER A 1 415 ? 12.513 5.643 -32.917 1.00 59.47 415 SER A N 1
ATOM 3448 C CA . SER A 1 415 ? 13.848 6.045 -33.445 1.00 59.47 415 SER A CA 1
ATOM 3449 C C . SER A 1 415 ? 14.838 4.895 -33.703 1.00 59.47 415 SER A C 1
ATOM 3451 O O . SER A 1 415 ? 14.894 3.948 -32.930 1.00 59.47 415 SER A O 1
ATOM 3453 N N . LYS A 1 416 ? 15.687 4.884 -34.744 1.00 55.06 416 LYS A N 1
ATOM 3454 C CA . LYS A 1 416 ? 15.928 5.685 -35.974 1.00 55.06 416 LYS A CA 1
ATOM 3455 C C . LYS A 1 416 ? 16.446 4.680 -37.032 1.00 55.06 416 LYS A C 1
ATOM 3457 O O . LYS A 1 416 ? 16.749 3.547 -36.672 1.00 55.06 416 LYS A O 1
ATOM 3462 N N . LYS A 1 417 ? 16.573 5.073 -38.309 1.00 65.75 417 LYS A N 1
ATOM 3463 C CA . LYS A 1 417 ? 17.195 4.279 -39.398 1.00 65.75 417 LYS A CA 1
ATOM 3464 C C . LYS A 1 417 ? 18.627 3.826 -39.024 1.00 65.75 417 LYS A C 1
ATOM 3466 O O . LYS A 1 417 ? 19.590 4.480 -39.405 1.00 65.75 417 LYS A O 1
ATOM 3471 N N . SER A 1 418 ? 18.766 2.754 -38.251 1.00 79.00 418 SER A N 1
ATOM 3472 C CA . SER A 1 418 ? 20.045 2.169 -37.841 1.00 79.00 418 SER A CA 1
ATOM 3473 C C . SER A 1 418 ? 20.321 0.956 -38.717 1.00 79.00 418 SER A C 1
ATOM 3475 O O . SER A 1 418 ? 19.415 0.166 -38.987 1.00 79.00 418 SER A O 1
ATOM 3477 N N . THR A 1 419 ? 21.551 0.815 -39.202 1.00 88.31 419 THR A N 1
ATOM 3478 C CA . THR A 1 419 ? 21.921 -0.322 -40.048 1.00 88.31 419 THR A CA 1
ATOM 3479 C C . THR A 1 419 ? 22.123 -1.588 -39.209 1.00 88.31 419 THR A C 1
ATOM 3481 O O . THR A 1 419 ? 22.496 -1.492 -38.030 1.00 88.31 419 THR A O 1
ATOM 3484 N N . PRO A 1 420 ? 21.895 -2.783 -39.791 1.00 89.38 420 PRO A N 1
ATOM 3485 C CA . PRO A 1 420 ? 22.192 -4.048 -39.128 1.00 89.38 420 PRO A CA 1
ATOM 3486 C C . PRO A 1 420 ? 23.638 -4.101 -38.628 1.00 89.38 420 PRO A C 1
ATOM 3488 O O . PRO A 1 420 ? 24.563 -3.653 -39.309 1.00 89.38 420 PRO A O 1
ATOM 3491 N N . PHE A 1 421 ? 23.837 -4.643 -37.429 1.00 91.44 421 PHE A N 1
ATOM 3492 C CA . PHE A 1 421 ? 25.173 -4.867 -36.889 1.00 91.44 421 PHE A CA 1
ATOM 3493 C C . PHE A 1 421 ? 25.788 -6.122 -37.513 1.00 91.44 421 PHE A C 1
ATOM 3495 O O . PHE A 1 421 ? 25.165 -7.179 -37.505 1.00 91.44 421 PHE A O 1
ATOM 3502 N N . ILE A 1 422 ? 27.033 -6.023 -37.981 1.00 91.25 422 ILE A N 1
ATOM 3503 C CA . ILE A 1 422 ? 27.827 -7.171 -38.437 1.00 91.25 422 ILE A CA 1
ATOM 3504 C C . ILE A 1 422 ? 29.007 -7.333 -37.478 1.00 91.25 422 ILE A C 1
ATOM 3506 O O . ILE A 1 422 ? 29.774 -6.391 -37.260 1.00 91.25 422 ILE A O 1
ATOM 3510 N N . LEU A 1 423 ? 29.156 -8.521 -36.886 1.00 94.19 423 LEU A N 1
ATOM 3511 C CA . LEU A 1 423 ? 30.215 -8.789 -35.913 1.00 94.19 423 LEU A CA 1
ATOM 3512 C C . LEU A 1 423 ? 31.589 -8.805 -36.600 1.00 94.19 423 LEU A C 1
ATOM 3514 O O . LEU A 1 423 ? 31.869 -9.676 -37.422 1.00 94.19 423 LEU A O 1
ATOM 3518 N N . SER A 1 424 ? 32.479 -7.883 -36.228 1.00 95.44 424 SER A N 1
ATOM 3519 C CA . SER A 1 424 ? 33.891 -7.929 -36.629 1.00 95.44 424 SER A CA 1
ATOM 3520 C C . SER A 1 424 ? 34.732 -8.725 -35.626 1.00 95.44 424 SER A C 1
ATOM 3522 O O . SER A 1 424 ? 34.445 -8.732 -34.425 1.00 95.44 424 SER A O 1
ATOM 3524 N N . GLN A 1 425 ? 35.820 -9.346 -36.095 1.00 94.75 425 GLN A N 1
ATOM 3525 C CA . GLN A 1 425 ? 36.762 -10.058 -35.220 1.00 94.75 425 GLN A CA 1
ATOM 3526 C C . GLN A 1 425 ? 37.347 -9.131 -34.141 1.00 94.75 425 GLN A C 1
ATOM 3528 O O . GLN A 1 425 ? 37.471 -9.516 -32.982 1.00 94.75 425 GLN A O 1
ATOM 3533 N N . SER A 1 426 ? 37.665 -7.879 -34.491 1.00 95.75 426 SER A N 1
ATOM 3534 C CA . SER A 1 426 ? 38.205 -6.896 -33.543 1.00 95.75 426 SER A CA 1
ATOM 3535 C C . SER A 1 426 ? 37.226 -6.573 -32.411 1.00 95.75 426 SER A C 1
ATOM 3537 O O . SER A 1 426 ? 37.627 -6.497 -31.247 1.00 95.75 426 SER A O 1
ATOM 3539 N N . TYR A 1 427 ? 35.935 -6.438 -32.730 1.00 95.06 427 TYR A N 1
ATOM 3540 C CA . TYR A 1 427 ? 34.889 -6.231 -31.734 1.00 95.06 427 TYR A CA 1
ATOM 3541 C C . TYR A 1 427 ? 34.760 -7.448 -30.814 1.00 95.06 427 TYR A C 1
ATOM 3543 O O . TYR A 1 427 ? 34.725 -7.293 -29.592 1.00 95.06 427 TYR A O 1
ATOM 3551 N N . TRP A 1 428 ? 34.743 -8.657 -31.387 1.00 96.06 428 TRP A N 1
ATOM 3552 C CA . TRP A 1 428 ? 34.673 -9.904 -30.624 1.00 96.06 428 TRP A CA 1
ATOM 3553 C C . TRP A 1 428 ? 35.861 -10.071 -29.670 1.00 96.06 428 TRP A C 1
ATOM 3555 O O . TRP A 1 428 ? 35.663 -10.307 -28.478 1.00 96.06 428 TRP A O 1
ATOM 3565 N N . ASN A 1 429 ? 37.086 -9.836 -30.148 1.00 96.44 429 ASN A N 1
ATOM 3566 C CA . ASN A 1 429 ? 38.295 -9.912 -29.327 1.00 96.44 429 ASN A CA 1
ATOM 3567 C C . ASN A 1 429 ? 38.219 -8.966 -28.117 1.00 96.44 429 ASN A C 1
ATOM 3569 O O . ASN A 1 429 ? 38.512 -9.367 -26.990 1.00 96.44 429 ASN A O 1
ATOM 3573 N N . SER A 1 430 ? 37.763 -7.726 -28.329 1.00 95.62 430 SER A N 1
ATOM 3574 C CA . SER A 1 430 ? 37.562 -6.756 -27.245 1.00 95.62 430 SER A CA 1
ATOM 3575 C C . SER A 1 430 ? 36.528 -7.238 -26.218 1.00 95.62 430 SER A C 1
ATOM 3577 O O . SER A 1 430 ? 36.747 -7.119 -25.010 1.00 95.62 430 SER A O 1
ATOM 3579 N N . LYS A 1 431 ? 35.422 -7.841 -26.677 1.00 94.94 431 LYS A N 1
ATOM 3580 C CA . LYS A 1 431 ? 34.389 -8.406 -25.799 1.00 94.94 431 LYS A CA 1
ATOM 3581 C C . LYS A 1 431 ? 34.903 -9.565 -24.951 1.00 94.94 431 LYS A C 1
ATOM 3583 O O . LYS A 1 431 ? 34.700 -9.539 -23.739 1.00 94.94 431 LYS A O 1
ATOM 3588 N N . VAL A 1 432 ? 35.598 -10.529 -25.557 1.00 95.25 432 VAL A N 1
ATOM 3589 C CA . VAL A 1 432 ? 36.172 -11.698 -24.865 1.00 95.25 432 VAL A CA 1
ATOM 3590 C C . VAL A 1 432 ? 37.111 -11.268 -23.734 1.00 95.25 432 VAL A C 1
ATOM 3592 O O . VAL A 1 432 ? 36.990 -11.767 -22.614 1.00 95.25 432 VAL A O 1
ATOM 3595 N N . ILE A 1 433 ? 37.983 -10.283 -23.984 1.00 95.12 433 ILE A N 1
ATOM 3596 C CA . ILE A 1 433 ? 38.858 -9.705 -22.948 1.00 95.12 433 ILE A CA 1
ATOM 3597 C C . ILE A 1 433 ? 38.020 -9.130 -21.799 1.00 95.12 433 ILE A C 1
ATOM 3599 O O . ILE A 1 433 ? 38.270 -9.433 -20.630 1.00 95.12 433 ILE A O 1
ATOM 3603 N N . GLY A 1 434 ? 36.993 -8.339 -22.124 1.00 94.25 434 GLY A N 1
ATOM 3604 C CA . GLY A 1 434 ? 36.092 -7.754 -21.134 1.00 94.25 434 GLY A CA 1
ATOM 3605 C C . GLY A 1 434 ? 35.370 -8.799 -20.276 1.00 94.25 434 GLY A C 1
ATOM 3606 O O . GLY A 1 434 ? 35.275 -8.626 -19.061 1.00 94.25 434 GLY A O 1
ATOM 3607 N N . TYR A 1 435 ? 34.896 -9.895 -20.873 1.00 94.62 435 TYR A N 1
ATOM 3608 C CA . TYR A 1 435 ? 34.251 -10.994 -20.145 1.00 94.62 435 TYR A CA 1
ATOM 3609 C C . TYR A 1 435 ? 35.223 -11.707 -19.205 1.00 94.62 435 TYR A C 1
ATOM 3611 O O . TYR A 1 435 ? 34.891 -11.940 -18.041 1.00 94.62 435 TYR A O 1
ATOM 3619 N N . GLY A 1 436 ? 36.448 -11.970 -19.667 1.00 93.81 436 GLY A N 1
ATOM 3620 C CA . GLY A 1 436 ? 37.497 -12.565 -18.841 1.00 93.81 436 GLY A CA 1
ATOM 3621 C C . GLY A 1 436 ? 37.863 -11.707 -17.626 1.00 93.81 436 GLY A C 1
ATOM 3622 O O . GLY A 1 436 ? 38.028 -12.238 -16.530 1.00 93.81 436 GLY A O 1
ATOM 3623 N N . ILE A 1 437 ? 37.945 -10.381 -17.786 1.00 94.19 437 ILE A N 1
ATOM 3624 C CA . ILE A 1 437 ? 38.200 -9.455 -16.668 1.00 94.19 437 ILE A CA 1
ATOM 3625 C C . ILE A 1 437 ? 37.057 -9.507 -15.649 1.00 94.19 437 ILE A C 1
ATOM 3627 O O . ILE A 1 437 ? 37.313 -9.650 -14.454 1.00 94.19 437 ILE A O 1
ATOM 3631 N N . GLN A 1 438 ? 35.805 -9.439 -16.109 1.00 91.31 438 GLN A N 1
ATOM 3632 C CA . GLN A 1 438 ? 34.634 -9.474 -15.227 1.00 91.31 438 GLN A CA 1
ATOM 3633 C C . GLN A 1 438 ? 34.558 -10.759 -14.397 1.00 91.31 438 GLN A C 1
ATOM 3635 O O . GLN A 1 438 ? 34.234 -10.715 -13.210 1.00 91.31 438 GLN A O 1
ATOM 3640 N N . ASP A 1 439 ? 34.841 -11.907 -15.010 1.00 93.25 439 ASP A N 1
ATOM 3641 C CA . ASP A 1 439 ? 34.780 -13.195 -14.320 1.00 93.25 439 ASP A CA 1
ATOM 3642 C C . ASP A 1 439 ? 35.926 -13.368 -13.321 1.00 93.25 439 ASP A C 1
ATOM 3644 O O . ASP A 1 439 ? 35.687 -13.846 -12.212 1.00 93.25 439 ASP A O 1
ATOM 3648 N N . LYS A 1 440 ? 37.133 -12.884 -13.645 1.00 93.31 440 LYS A N 1
ATOM 3649 C CA . LYS A 1 440 ? 38.263 -12.844 -12.701 1.00 93.31 440 LYS A CA 1
ATOM 3650 C C . LYS A 1 440 ? 37.971 -11.955 -11.493 1.00 93.31 440 LYS A C 1
ATOM 3652 O O . LYS A 1 440 ? 38.213 -12.375 -10.367 1.00 93.31 440 LYS A O 1
ATOM 3657 N N . GLN A 1 441 ? 37.404 -10.766 -11.712 1.00 93.38 441 GLN A N 1
ATOM 3658 C CA . GLN A 1 441 ? 37.028 -9.838 -10.636 1.00 93.38 441 GLN A CA 1
ATOM 3659 C C . GLN A 1 441 ? 35.978 -10.420 -9.680 1.00 93.38 441 GLN A C 1
ATOM 3661 O O . GLN A 1 441 ? 35.912 -10.028 -8.521 1.00 93.38 441 GLN A O 1
ATOM 3666 N N . LYS A 1 442 ? 35.148 -11.350 -10.159 1.00 91.38 442 LYS A N 1
ATOM 3667 C CA . LYS A 1 442 ? 34.137 -12.054 -9.358 1.00 91.38 442 LYS A CA 1
ATOM 3668 C C . LYS A 1 442 ? 34.583 -13.459 -8.935 1.00 91.38 442 LYS A C 1
ATOM 3670 O O . LYS A 1 442 ? 33.744 -14.250 -8.521 1.00 91.38 442 LYS A O 1
ATOM 3675 N N . HIS A 1 443 ? 35.880 -13.767 -9.042 1.00 93.12 443 HIS A N 1
ATOM 3676 C CA . HIS A 1 443 ? 36.488 -15.045 -8.652 1.00 93.12 443 HIS A CA 1
ATOM 3677 C C . HIS A 1 443 ? 35.833 -16.287 -9.286 1.00 93.12 443 HIS A C 1
ATOM 3679 O O . HIS A 1 443 ? 35.796 -17.362 -8.687 1.00 93.12 443 HIS A O 1
ATOM 3685 N N . ARG A 1 444 ? 35.322 -16.164 -10.518 1.00 91.31 444 ARG A N 1
ATOM 3686 C CA . ARG A 1 444 ? 34.733 -17.290 -11.256 1.00 91.31 444 ARG A CA 1
ATOM 3687 C C . ARG A 1 444 ? 35.817 -18.106 -11.967 1.00 91.31 444 ARG A C 1
ATOM 3689 O O . ARG A 1 444 ? 36.861 -17.581 -12.357 1.00 91.31 444 ARG A O 1
ATOM 3696 N N . LYS A 1 445 ? 35.557 -19.401 -12.184 1.00 89.44 445 LYS A N 1
ATOM 3697 C CA . LYS A 1 445 ? 36.452 -20.291 -12.948 1.00 89.44 445 LYS A CA 1
ATOM 3698 C C . LYS A 1 445 ? 36.461 -19.875 -14.421 1.00 89.44 445 LYS A C 1
ATOM 3700 O O . LYS A 1 445 ? 35.430 -19.960 -15.065 1.00 89.44 445 LYS A O 1
ATOM 3705 N N . THR A 1 446 ? 37.606 -19.469 -14.965 1.00 86.00 446 THR A N 1
ATOM 3706 C CA . THR A 1 446 ? 37.680 -18.923 -16.340 1.00 86.00 446 THR A CA 1
ATOM 3707 C C . THR A 1 446 ? 38.155 -19.913 -17.403 1.00 86.00 446 THR A C 1
ATOM 3709 O O . THR A 1 446 ? 38.201 -19.572 -18.581 1.00 86.00 446 THR A O 1
ATOM 3712 N N . ASN A 1 447 ? 38.472 -21.150 -17.011 1.00 86.38 447 ASN A N 1
ATOM 3713 C CA . ASN A 1 447 ? 39.091 -22.152 -17.888 1.00 86.38 447 ASN A CA 1
ATOM 3714 C C . ASN A 1 447 ? 38.238 -22.500 -19.120 1.00 86.38 447 ASN A C 1
ATOM 3716 O O . ASN A 1 447 ? 38.788 -22.852 -20.155 1.00 86.38 447 ASN A O 1
ATOM 3720 N N . ASN A 1 448 ? 36.912 -22.373 -19.003 1.00 88.31 448 ASN A N 1
ATOM 3721 C CA . ASN A 1 448 ? 35.947 -22.711 -20.052 1.00 88.31 448 ASN A CA 1
ATOM 3722 C C . ASN A 1 448 ? 35.198 -21.472 -20.572 1.00 88.31 448 ASN A C 1
ATOM 3724 O O . ASN A 1 448 ? 34.076 -21.592 -21.072 1.00 88.31 448 ASN A O 1
ATOM 3728 N N . ASN A 1 449 ? 35.771 -20.277 -20.395 1.00 92.38 449 ASN A N 1
ATOM 3729 C CA . ASN A 1 449 ? 35.173 -19.059 -20.925 1.00 92.38 449 ASN A CA 1
ATOM 3730 C C . ASN A 1 449 ? 35.099 -19.096 -22.452 1.00 92.38 449 ASN A C 1
ATOM 3732 O O . ASN A 1 449 ? 35.897 -19.756 -23.115 1.00 92.38 449 ASN A O 1
ATOM 3736 N N . VAL A 1 450 ? 34.178 -18.306 -22.998 1.00 94.00 450 VAL A N 1
ATOM 3737 C CA . VAL A 1 450 ? 34.185 -17.942 -24.413 1.00 94.00 450 VAL A CA 1
ATOM 3738 C C . VAL A 1 450 ? 35.550 -17.385 -24.811 1.00 94.00 450 VAL A C 1
ATOM 3740 O O . VAL A 1 450 ? 36.177 -16.626 -24.066 1.00 94.00 450 VAL A O 1
ATOM 3743 N N . THR A 1 451 ? 36.007 -17.764 -25.997 1.00 94.75 451 THR A N 1
ATOM 3744 C CA . THR A 1 451 ? 37.332 -17.432 -26.519 1.00 94.75 451 THR A CA 1
ATOM 3745 C C . THR A 1 451 ? 37.230 -16.674 -27.838 1.00 94.75 451 THR A C 1
ATOM 3747 O O . THR A 1 451 ? 36.185 -16.628 -28.490 1.00 94.75 451 THR A O 1
ATOM 3750 N N . ILE A 1 452 ? 38.348 -16.099 -28.280 1.00 94.62 452 ILE A N 1
ATOM 3751 C CA . ILE A 1 452 ? 38.434 -15.444 -29.592 1.00 94.62 452 ILE A CA 1
ATOM 3752 C C . ILE A 1 452 ? 38.117 -16.401 -30.756 1.00 94.62 452 ILE A C 1
ATOM 3754 O O . ILE A 1 452 ? 37.645 -15.942 -31.793 1.00 94.62 452 ILE A O 1
ATOM 3758 N N . ASN A 1 453 ? 38.300 -17.714 -30.553 1.00 95.44 453 ASN A N 1
ATOM 3759 C CA . ASN A 1 453 ? 38.033 -18.762 -31.542 1.00 95.44 453 ASN A CA 1
ATOM 3760 C C . ASN A 1 453 ? 36.534 -19.066 -31.698 1.00 95.44 453 ASN A C 1
ATOM 3762 O O . ASN A 1 453 ? 36.140 -19.736 -32.644 1.00 95.44 453 ASN A O 1
ATOM 3766 N N . ASP A 1 454 ? 35.683 -18.550 -30.808 1.00 95.38 454 ASP A N 1
ATOM 3767 C CA . ASP A 1 454 ? 34.229 -18.733 -30.885 1.00 95.38 454 ASP A CA 1
ATOM 3768 C C . ASP A 1 454 ? 33.541 -17.706 -31.802 1.00 95.38 454 ASP A C 1
ATOM 3770 O O . ASP A 1 454 ? 32.315 -17.590 -31.794 1.00 95.38 454 ASP A O 1
ATOM 3774 N N . TYR A 1 455 ? 34.322 -16.951 -32.583 1.00 96.12 455 TYR A N 1
ATOM 3775 C CA . TYR A 1 455 ? 33.848 -15.865 -33.440 1.00 96.12 455 TYR A CA 1
ATOM 3776 C C . TYR A 1 455 ? 32.733 -16.299 -34.396 1.00 96.12 455 TYR A C 1
ATOM 3778 O O . TYR A 1 455 ? 31.667 -15.688 -34.377 1.00 96.12 455 TYR A O 1
ATOM 3786 N N . ASP A 1 456 ? 32.945 -17.358 -35.184 1.00 96.00 456 ASP A N 1
ATOM 3787 C CA . ASP A 1 456 ? 31.974 -17.786 -36.201 1.00 96.00 456 ASP A CA 1
ATOM 3788 C C . ASP A 1 456 ? 30.646 -18.218 -35.573 1.00 96.00 456 ASP A C 1
ATOM 3790 O O . ASP A 1 456 ? 29.576 -17.862 -36.065 1.00 96.00 456 ASP A O 1
ATOM 3794 N N . TYR A 1 457 ? 30.713 -18.899 -34.424 1.00 95.25 457 TYR A N 1
ATOM 3795 C CA . TYR A 1 457 ? 29.533 -19.281 -33.652 1.00 95.25 457 TYR A CA 1
ATOM 3796 C C . TYR A 1 457 ? 28.728 -18.052 -33.208 1.00 95.25 457 TYR A C 1
ATOM 3798 O O . TYR A 1 457 ? 27.517 -18.002 -33.407 1.00 95.25 457 TYR A O 1
ATOM 3806 N N . TYR A 1 458 ? 29.383 -17.045 -32.620 1.00 95.06 458 TYR A N 1
ATOM 3807 C CA . TYR A 1 458 ? 28.686 -15.855 -32.121 1.00 95.06 458 TYR A CA 1
ATOM 3808 C C . TYR A 1 458 ? 28.270 -14.881 -33.223 1.00 95.06 458 TYR A C 1
ATOM 3810 O O . TYR A 1 458 ? 27.277 -14.174 -33.054 1.00 95.06 458 TYR A O 1
ATOM 3818 N N . LYS A 1 459 ? 28.977 -14.859 -34.356 1.00 95.00 459 LYS A N 1
ATOM 3819 C CA . LYS A 1 459 ? 28.561 -14.122 -35.550 1.00 95.00 459 LYS A CA 1
ATOM 3820 C C . LYS A 1 459 ? 27.224 -14.655 -36.060 1.00 95.00 459 LYS A C 1
ATOM 3822 O O . LYS A 1 459 ? 26.263 -13.894 -36.134 1.00 95.00 459 LYS A O 1
ATOM 3827 N N . ASP A 1 460 ? 27.151 -15.960 -36.314 1.00 94.50 460 ASP A N 1
ATOM 3828 C CA . ASP A 1 460 ? 25.924 -16.632 -36.746 1.00 94.50 460 ASP A CA 1
ATOM 3829 C C . ASP A 1 460 ? 24.799 -16.493 -35.698 1.00 94.50 460 ASP A C 1
ATOM 3831 O O . ASP A 1 460 ? 23.653 -16.185 -36.032 1.00 94.50 460 ASP A O 1
ATOM 3835 N N . LEU A 1 461 ? 25.127 -16.611 -34.405 1.00 94.06 461 LEU A N 1
ATOM 3836 C CA . LEU A 1 461 ? 24.159 -16.421 -33.323 1.00 94.06 461 LEU A CA 1
ATOM 3837 C C . LEU A 1 461 ? 23.545 -15.011 -33.323 1.00 94.06 461 LEU A C 1
ATOM 3839 O O . LEU A 1 461 ? 22.328 -14.880 -33.187 1.00 94.06 461 LEU A O 1
ATOM 3843 N N . PHE A 1 462 ? 24.356 -13.958 -33.475 1.00 94.31 462 PHE A N 1
ATOM 3844 C CA . PHE A 1 462 ? 23.876 -12.570 -33.492 1.00 94.31 462 PHE A CA 1
ATOM 3845 C C . PHE A 1 462 ? 23.118 -12.204 -34.775 1.00 94.31 462 PHE A C 1
ATOM 3847 O O . PHE A 1 462 ? 22.265 -11.320 -34.730 1.00 94.31 462 PHE A O 1
ATOM 3854 N N . GLU A 1 463 ? 23.386 -12.875 -35.895 1.00 91.12 463 GLU A N 1
ATOM 3855 C CA . GLU A 1 463 ? 22.621 -12.705 -37.136 1.00 91.12 463 GLU A CA 1
ATOM 3856 C C . GLU A 1 463 ? 21.235 -13.375 -37.028 1.00 91.12 463 GLU A C 1
ATOM 3858 O O . GLU A 1 463 ? 20.196 -12.767 -37.330 1.00 91.12 463 GLU A O 1
ATOM 3863 N N . ARG A 1 464 ? 21.189 -14.615 -36.521 1.00 91.62 464 ARG A N 1
ATOM 3864 C CA . ARG A 1 464 ? 19.945 -15.394 -36.408 1.00 91.62 464 ARG A CA 1
ATOM 3865 C C . ARG A 1 464 ? 19.042 -14.925 -35.271 1.00 91.62 464 ARG A C 1
ATOM 3867 O O . ARG A 1 464 ? 17.827 -14.830 -35.460 1.00 91.62 464 ARG A O 1
ATOM 3874 N N . GLN A 1 465 ? 19.597 -14.588 -34.111 1.00 92.06 465 GLN A N 1
ATOM 3875 C CA . GLN A 1 465 ? 18.827 -14.240 -32.911 1.00 92.06 465 GLN A CA 1
ATOM 3876 C C . GLN A 1 465 ? 18.727 -12.722 -32.691 1.00 92.06 465 GLN A C 1
ATOM 3878 O O . GLN A 1 465 ? 19.299 -11.924 -33.430 1.00 92.06 465 GLN A O 1
ATOM 3883 N N . GLY A 1 466 ? 17.901 -12.312 -31.732 1.00 91.81 466 GLY A N 1
ATOM 3884 C CA . GLY A 1 466 ? 17.843 -10.942 -31.221 1.00 91.81 466 GLY A CA 1
ATOM 3885 C C . GLY A 1 466 ? 18.301 -10.897 -29.766 1.00 91.81 466 GLY A C 1
ATOM 3886 O O . GLY A 1 466 ? 18.740 -11.901 -29.209 1.00 91.81 466 GLY A O 1
ATOM 3887 N N . CYS A 1 467 ? 18.178 -9.739 -29.130 1.00 92.88 467 CYS A N 1
ATOM 3888 C CA . CYS A 1 467 ? 18.347 -9.617 -27.687 1.00 92.88 467 CYS A CA 1
ATOM 3889 C C . CYS A 1 467 ? 17.346 -10.529 -26.956 1.00 92.88 467 CYS A C 1
ATOM 3891 O O . CYS A 1 467 ? 16.144 -10.393 -27.168 1.00 92.88 467 CYS A O 1
ATOM 3893 N N . ALA A 1 468 ? 17.818 -11.397 -26.061 1.00 92.69 468 ALA A N 1
ATOM 3894 C CA . ALA A 1 468 ? 16.978 -12.323 -25.298 1.00 92.69 468 ALA A CA 1
ATOM 3895 C C . ALA A 1 468 ? 15.899 -11.605 -24.464 1.00 92.69 468 ALA A C 1
ATOM 3897 O O . ALA A 1 468 ? 14.779 -12.085 -24.335 1.00 92.69 468 ALA A O 1
ATOM 3898 N N . ILE A 1 469 ? 16.207 -10.404 -23.963 1.00 91.81 469 ILE A N 1
ATOM 3899 C CA . ILE A 1 469 ? 15.310 -9.654 -23.077 1.00 91.81 469 ILE A CA 1
ATOM 3900 C C . ILE A 1 469 ? 14.305 -8.824 -23.880 1.00 91.81 469 ILE A C 1
ATOM 3902 O O . ILE A 1 469 ? 13.098 -9.012 -23.740 1.00 91.81 469 ILE A O 1
ATOM 3906 N N . CYS A 1 470 ? 14.774 -7.901 -24.732 1.00 89.81 470 CYS A N 1
ATOM 3907 C CA . CYS A 1 470 ? 13.871 -7.014 -25.476 1.00 89.81 470 CYS A CA 1
ATOM 3908 C C . CYS A 1 470 ? 13.370 -7.588 -26.803 1.00 89.81 470 CYS A C 1
ATOM 3910 O O . CYS A 1 470 ? 12.404 -7.066 -27.331 1.00 89.81 470 CYS A O 1
ATOM 3912 N N . GLY A 1 471 ? 13.984 -8.637 -27.351 1.00 89.69 471 GLY A N 1
ATOM 3913 C CA . GLY A 1 471 ? 13.610 -9.229 -28.641 1.00 89.69 471 GLY A CA 1
ATOM 3914 C C . GLY A 1 471 ? 14.134 -8.492 -29.879 1.00 89.69 471 GLY A C 1
ATOM 3915 O O . GLY A 1 471 ? 13.951 -8.980 -30.993 1.00 89.69 471 GLY A O 1
ATOM 3916 N N . ASP A 1 472 ? 14.794 -7.341 -29.728 1.00 89.38 472 ASP A N 1
ATOM 3917 C CA . ASP A 1 472 ? 15.263 -6.559 -30.877 1.00 89.38 472 ASP A CA 1
ATOM 3918 C C . ASP A 1 472 ? 16.424 -7.218 -31.610 1.00 89.38 472 ASP A C 1
ATOM 3920 O O . ASP A 1 472 ? 17.323 -7.810 -31.004 1.00 89.38 472 ASP A O 1
ATOM 3924 N N . LYS A 1 473 ? 16.467 -6.995 -32.922 1.00 91.25 473 LYS A N 1
ATOM 3925 C CA . LYS A 1 473 ? 17.659 -7.247 -33.725 1.00 91.25 473 LYS A CA 1
ATOM 3926 C C . LYS A 1 473 ? 18.781 -6.271 -33.367 1.00 91.25 473 LYS A C 1
ATOM 3928 O O . LYS A 1 473 ? 18.551 -5.141 -32.926 1.00 91.25 473 LYS A O 1
ATOM 3933 N N . PHE A 1 474 ? 20.014 -6.726 -33.557 1.00 92.12 474 PHE A N 1
ATOM 3934 C CA . PHE A 1 474 ? 21.194 -5.928 -33.260 1.00 92.12 474 PHE A CA 1
ATOM 3935 C C . PHE A 1 474 ? 21.511 -4.958 -34.397 1.00 92.12 474 PHE A C 1
ATOM 3937 O O . PHE A 1 474 ? 21.538 -5.322 -35.574 1.00 92.12 474 PHE A O 1
ATOM 3944 N N . THR A 1 475 ? 21.780 -3.711 -34.029 1.00 90.75 475 THR A N 1
ATOM 3945 C CA . THR A 1 475 ? 22.110 -2.620 -34.955 1.00 90.75 475 THR A CA 1
ATOM 3946 C C . THR A 1 475 ? 23.358 -1.891 -34.478 1.00 90.75 475 THR A C 1
ATOM 3948 O O . THR A 1 475 ? 23.869 -2.152 -33.384 1.00 90.75 475 THR A O 1
ATOM 3951 N N . MET A 1 476 ? 23.876 -0.964 -35.281 1.00 89.25 476 MET A N 1
ATOM 3952 C CA . MET A 1 476 ? 25.037 -0.166 -34.876 1.00 89.25 476 MET A CA 1
ATOM 3953 C C . MET A 1 476 ? 24.778 0.679 -33.619 1.00 89.25 476 MET A C 1
ATOM 3955 O O . MET A 1 476 ? 25.711 0.890 -32.840 1.00 89.25 476 MET A O 1
ATOM 3959 N N . ASP A 1 477 ? 23.527 1.075 -33.373 1.00 86.94 477 ASP A N 1
ATOM 3960 C CA . ASP A 1 477 ? 23.116 1.779 -32.149 1.00 86.94 477 ASP A CA 1
ATOM 3961 C C . ASP A 1 477 ? 22.727 0.816 -31.012 1.00 86.94 477 ASP A C 1
ATOM 3963 O O . ASP A 1 477 ? 22.824 1.162 -29.835 1.00 86.94 477 ASP A O 1
ATOM 3967 N N . ASN A 1 478 ? 22.345 -0.419 -31.350 1.00 87.88 478 ASN A N 1
ATOM 3968 C CA . ASN A 1 478 ? 21.942 -1.471 -30.418 1.00 87.88 478 ASN A CA 1
ATOM 3969 C C . ASN A 1 478 ? 22.887 -2.682 -30.504 1.00 87.88 478 ASN A C 1
ATOM 3971 O O . ASN A 1 478 ? 22.495 -3.774 -30.920 1.00 87.88 478 ASN A O 1
ATOM 3975 N N . LYS A 1 479 ? 24.161 -2.476 -30.152 1.00 91.75 479 LYS A N 1
ATOM 3976 C CA . LYS A 1 479 ? 25.208 -3.500 -30.310 1.00 91.75 479 LYS A CA 1
ATOM 3977 C C . LYS A 1 479 ? 25.013 -4.691 -29.351 1.00 91.75 479 LYS A C 1
ATOM 3979 O O . LYS A 1 479 ? 24.635 -4.473 -28.191 1.00 91.75 479 LYS A O 1
ATOM 3984 N N . PRO A 1 480 ? 25.342 -5.924 -29.783 1.00 94.00 480 PRO A N 1
ATOM 3985 C CA . PRO A 1 480 ? 25.191 -7.117 -28.962 1.00 94.00 480 PRO A CA 1
ATOM 3986 C C . PRO A 1 480 ? 26.258 -7.220 -27.866 1.00 94.00 480 PRO A C 1
ATOM 3988 O O . PRO A 1 480 ? 27.404 -6.775 -27.990 1.00 94.00 480 PRO A O 1
ATOM 3991 N N . THR A 1 481 ? 25.875 -7.871 -26.780 1.00 93.81 481 THR A N 1
ATOM 3992 C CA . THR A 1 481 ? 26.710 -8.367 -25.691 1.00 93.81 481 THR A CA 1
ATOM 3993 C C . THR A 1 481 ? 26.246 -9.779 -25.322 1.00 93.81 481 THR A C 1
ATOM 3995 O O . THR A 1 481 ? 25.192 -10.236 -25.760 1.00 93.81 481 THR A O 1
ATOM 3998 N N . LEU A 1 482 ? 27.036 -10.482 -24.517 1.00 94.06 482 LEU A N 1
ATOM 3999 C CA . LEU A 1 482 ? 26.619 -11.700 -23.840 1.00 94.06 482 LEU A CA 1
ATOM 4000 C C . LEU A 1 482 ? 26.117 -11.356 -22.444 1.00 94.06 482 LEU A C 1
ATOM 4002 O O . LEU A 1 482 ? 26.837 -10.725 -21.665 1.00 94.06 482 LEU A O 1
ATOM 4006 N N . ASP A 1 483 ? 24.877 -11.739 -22.158 1.00 92.75 483 ASP A N 1
ATOM 4007 C CA . ASP A 1 483 ? 24.354 -11.794 -20.797 1.00 92.75 483 ASP A CA 1
ATOM 4008 C C . ASP A 1 483 ? 24.502 -13.211 -20.244 1.00 92.75 483 ASP A C 1
ATOM 4010 O O . ASP A 1 483 ? 24.405 -14.183 -20.997 1.00 92.75 483 ASP A O 1
ATOM 4014 N N . ARG A 1 484 ? 24.763 -13.323 -18.941 1.00 91.44 484 ARG A N 1
ATOM 4015 C CA . ARG A 1 484 ? 24.839 -14.619 -18.262 1.00 91.44 484 ARG A CA 1
ATOM 4016 C C . ARG A 1 484 ? 23.437 -15.077 -17.875 1.00 91.44 484 ARG A C 1
ATOM 4018 O O . ARG A 1 484 ? 22.658 -14.283 -17.348 1.00 91.44 484 ARG A O 1
ATOM 4025 N N . ILE A 1 485 ? 23.163 -16.361 -18.082 1.00 90.19 485 ILE A N 1
ATOM 4026 C CA . ILE A 1 485 ? 21.932 -17.013 -17.623 1.00 90.19 485 ILE A CA 1
ATOM 4027 C C . ILE A 1 485 ? 22.002 -17.167 -16.097 1.00 90.19 485 ILE A C 1
ATOM 4029 O O . ILE A 1 485 ? 21.147 -16.648 -15.385 1.00 90.19 485 ILE A O 1
ATOM 4033 N N . ASP A 1 486 ? 23.081 -17.766 -15.583 1.00 88.62 486 ASP A N 1
ATOM 4034 C CA . ASP A 1 486 ? 23.424 -17.774 -14.159 1.00 88.62 486 ASP A CA 1
ATOM 4035 C C . ASP A 1 486 ? 24.637 -16.868 -13.890 1.00 88.62 486 ASP A C 1
ATOM 4037 O O . ASP A 1 486 ? 25.759 -17.112 -14.348 1.00 88.62 486 ASP A O 1
ATOM 4041 N N . ASN A 1 487 ? 24.417 -15.819 -13.093 1.00 89.00 487 ASN A N 1
ATOM 4042 C CA . ASN A 1 487 ? 25.441 -14.859 -12.683 1.00 89.00 487 ASN A CA 1
ATOM 4043 C C . ASN A 1 487 ? 26.521 -15.449 -11.755 1.00 89.00 487 ASN A C 1
ATOM 4045 O O . ASN A 1 487 ? 27.567 -14.814 -11.564 1.00 89.00 487 ASN A O 1
ATOM 4049 N N . LYS A 1 488 ? 26.310 -16.637 -11.175 1.00 89.81 488 LYS A N 1
ATOM 4050 C CA . LYS A 1 488 ? 27.324 -17.375 -10.402 1.00 89.81 488 LYS A CA 1
ATOM 4051 C C . LYS A 1 488 ? 28.311 -18.105 -11.311 1.00 89.81 488 LYS A C 1
ATOM 4053 O O . LYS A 1 488 ? 29.457 -18.325 -10.918 1.00 89.81 488 LYS A O 1
ATOM 4058 N N . LEU A 1 489 ? 27.897 -18.434 -12.531 1.00 91.31 489 LEU A N 1
ATOM 4059 C CA . LEU A 1 489 ? 28.703 -19.153 -13.506 1.00 91.31 489 LEU A CA 1
ATOM 4060 C C . LEU A 1 489 ? 29.463 -18.187 -14.4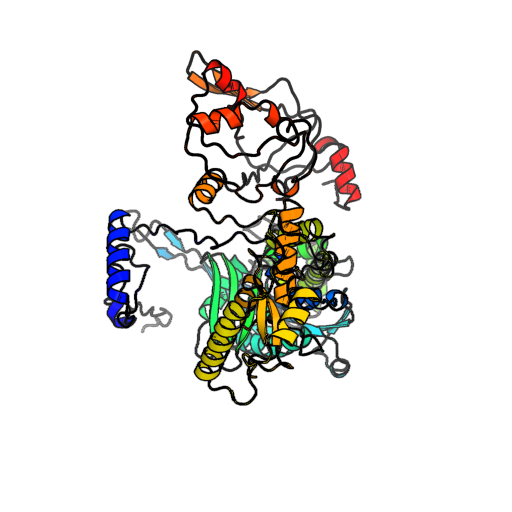39 1.00 91.31 489 LEU A C 1
ATOM 4062 O O . LEU A 1 489 ? 29.055 -17.039 -14.634 1.00 91.31 489 LEU A O 1
ATOM 4066 N N . PRO A 1 490 ? 30.619 -18.609 -14.981 1.00 94.06 490 PRO A N 1
ATOM 4067 C CA . PRO A 1 490 ? 31.406 -17.799 -15.909 1.00 94.06 490 PRO A CA 1
ATOM 4068 C C . PRO A 1 490 ? 30.725 -17.666 -17.281 1.00 94.06 490 PRO A C 1
ATOM 4070 O O . PRO A 1 490 ? 29.738 -18.348 -17.569 1.00 94.06 490 PRO A O 1
ATOM 4073 N N . HIS A 1 491 ? 31.261 -16.809 -18.154 1.00 95.12 491 HIS A N 1
ATOM 4074 C CA . HIS A 1 491 ? 30.769 -16.686 -19.529 1.00 95.12 491 HIS A CA 1
ATOM 4075 C C . HIS A 1 491 ? 31.167 -17.898 -20.383 1.00 95.12 491 HIS A C 1
ATOM 4077 O O . HIS A 1 491 ? 32.155 -17.842 -21.111 1.00 95.12 491 HIS A O 1
ATOM 4083 N N . THR A 1 492 ? 30.411 -18.991 -20.304 1.00 94.69 492 THR A N 1
ATOM 4084 C CA . THR A 1 492 ? 30.545 -20.160 -21.189 1.00 94.69 492 THR A CA 1
ATOM 4085 C C . THR A 1 492 ? 29.488 -20.121 -22.294 1.00 94.69 492 THR A C 1
ATOM 4087 O O . THR A 1 492 ? 28.466 -19.448 -22.159 1.00 94.69 492 THR A O 1
ATOM 4090 N N . LYS A 1 493 ? 29.673 -20.901 -23.369 1.00 92.81 493 LYS A N 1
ATOM 4091 C CA . LYS A 1 493 ? 28.673 -21.007 -24.450 1.00 92.81 493 LYS A CA 1
ATOM 4092 C C . LYS A 1 493 ? 27.280 -21.415 -23.963 1.00 92.81 493 LYS A C 1
ATOM 4094 O O . LYS A 1 493 ? 26.296 -20.919 -24.492 1.00 92.81 493 LYS A O 1
ATOM 4099 N N . SER A 1 494 ? 27.203 -22.295 -22.963 1.00 93.31 494 SER A N 1
ATOM 4100 C CA . SER A 1 494 ? 25.941 -22.794 -22.402 1.00 93.31 494 SER A CA 1
ATOM 4101 C C . SER A 1 494 ? 25.324 -21.873 -21.347 1.00 93.31 494 SER A C 1
ATOM 4103 O O . SER A 1 494 ? 24.162 -22.052 -21.006 1.00 93.31 494 SER A O 1
ATOM 4105 N N . ASN A 1 495 ? 26.089 -20.920 -20.807 1.00 93.56 495 ASN A N 1
ATOM 4106 C CA . ASN A 1 495 ? 25.643 -19.988 -19.770 1.00 93.56 495 ASN A CA 1
ATOM 4107 C C . ASN A 1 495 ? 25.468 -18.556 -20.302 1.00 93.56 495 ASN A C 1
ATOM 4109 O O . ASN A 1 495 ? 25.274 -17.626 -19.523 1.00 93.56 495 ASN A O 1
ATOM 4113 N N . CYS A 1 496 ? 25.570 -18.344 -21.614 1.00 93.38 496 CYS A N 1
ATOM 4114 C CA . CYS A 1 496 ? 25.466 -17.022 -22.214 1.00 93.38 496 CYS A CA 1
ATOM 4115 C C . CYS A 1 496 ? 24.398 -16.963 -23.295 1.00 93.38 496 CYS A C 1
ATOM 4117 O O . CYS A 1 496 ? 24.288 -17.862 -24.124 1.00 93.38 496 CYS A O 1
ATOM 4119 N N . GLN A 1 497 ? 23.696 -15.835 -23.337 1.00 94.44 497 GLN A N 1
ATOM 4120 C CA . GLN A 1 497 ? 22.710 -15.523 -24.364 1.00 94.44 497 GLN A CA 1
ATOM 4121 C C . GLN A 1 497 ? 22.954 -14.135 -24.974 1.00 94.44 497 GLN A C 1
ATOM 4123 O O . GLN A 1 497 ? 23.495 -13.250 -24.295 1.00 94.44 497 GLN A O 1
ATOM 4128 N N . PRO A 1 498 ? 22.571 -13.911 -26.245 1.00 95.25 498 PRO A N 1
ATOM 4129 C CA . PRO A 1 498 ? 22.650 -12.595 -26.863 1.00 95.25 498 PRO A CA 1
ATOM 4130 C C . PRO A 1 498 ? 21.773 -11.588 -26.125 1.00 95.25 498 PRO A C 1
ATOM 4132 O O . PRO A 1 498 ? 20.589 -11.814 -25.899 1.00 95.25 498 PRO A O 1
ATOM 4135 N N . CYS A 1 499 ? 22.326 -10.434 -25.785 1.00 95.06 499 CYS A N 1
ATOM 4136 C CA . CYS A 1 499 ? 21.592 -9.357 -25.137 1.00 95.06 499 CYS A CA 1
ATOM 4137 C C . CYS A 1 499 ? 22.121 -8.017 -25.638 1.00 95.06 499 CYS A C 1
ATOM 4139 O O . CYS A 1 499 ? 23.275 -7.917 -26.038 1.00 95.06 499 CYS A O 1
ATOM 4141 N N . CYS A 1 500 ? 21.307 -6.966 -25.659 1.00 92.56 500 CYS A N 1
ATOM 4142 C CA . CYS A 1 500 ? 21.837 -5.644 -25.963 1.00 92.56 500 CYS A CA 1
ATOM 4143 C C . CYS A 1 500 ? 22.407 -4.976 -24.710 1.00 92.56 500 CYS A C 1
ATOM 4145 O O . CYS A 1 500 ? 22.022 -5.289 -23.581 1.00 92.56 500 CYS A O 1
ATOM 4147 N N . LEU A 1 501 ? 23.308 -4.011 -24.906 1.00 89.31 501 LEU A N 1
ATOM 4148 C CA . LEU A 1 501 ? 23.986 -3.331 -23.800 1.00 89.31 501 LEU A CA 1
ATOM 4149 C C . LEU A 1 501 ? 23.009 -2.692 -22.798 1.00 89.31 501 LEU A C 1
ATOM 4151 O O . LEU A 1 501 ? 23.240 -2.770 -21.592 1.00 89.31 501 LEU A O 1
ATOM 4155 N N . TYR A 1 502 ? 21.928 -2.075 -23.290 1.00 89.12 502 TYR A N 1
ATOM 4156 C CA . TYR A 1 502 ? 20.908 -1.465 -22.435 1.00 89.12 502 TYR A CA 1
ATOM 4157 C C . TYR A 1 502 ? 20.215 -2.511 -21.559 1.00 89.12 502 TYR A C 1
ATOM 4159 O O . TYR A 1 502 ? 20.174 -2.348 -20.343 1.00 89.12 502 TYR A O 1
ATOM 4167 N N . CYS A 1 503 ? 19.724 -3.598 -22.162 1.00 91.44 503 CYS A N 1
ATOM 4168 C CA . CYS A 1 503 ? 19.002 -4.643 -21.440 1.00 91.44 503 CYS A CA 1
ATOM 4169 C C . CYS A 1 503 ? 19.897 -5.355 -20.425 1.00 91.44 503 CYS A C 1
ATOM 4171 O O . CYS A 1 503 ? 19.481 -5.546 -19.290 1.00 91.44 503 CYS A O 1
ATOM 4173 N N . ASN A 1 504 ? 21.138 -5.674 -20.798 1.00 90.88 504 ASN A N 1
ATOM 4174 C CA . ASN A 1 504 ? 22.104 -6.320 -19.909 1.00 90.88 504 ASN A CA 1
ATOM 4175 C C . ASN A 1 504 ? 22.410 -5.431 -18.684 1.00 90.88 504 ASN A C 1
ATOM 4177 O O . ASN A 1 504 ? 22.325 -5.880 -17.542 1.00 90.88 504 ASN A O 1
ATOM 4181 N N . ARG A 1 505 ? 22.643 -4.126 -18.901 1.00 89.00 505 ARG A N 1
ATOM 4182 C CA . ARG A 1 505 ? 22.857 -3.165 -17.806 1.00 89.00 505 ARG A CA 1
ATOM 4183 C C . ARG A 1 505 ? 21.609 -2.968 -16.941 1.00 89.00 505 ARG A C 1
ATOM 4185 O O . ARG A 1 505 ? 21.739 -2.837 -15.729 1.00 89.00 505 ARG A O 1
ATOM 4192 N N . TYR A 1 506 ? 20.426 -2.900 -17.552 1.00 88.50 506 TYR A N 1
ATOM 4193 C CA . TYR A 1 506 ? 19.170 -2.683 -16.832 1.00 88.50 506 TYR A CA 1
ATOM 4194 C C . TYR A 1 506 ? 18.760 -3.909 -16.004 1.00 88.50 506 TYR A C 1
ATOM 4196 O O . TYR A 1 506 ? 18.351 -3.738 -14.855 1.00 88.50 506 TYR A O 1
ATOM 4204 N N . LYS A 1 507 ? 18.934 -5.122 -16.554 1.00 90.81 507 LYS A N 1
ATOM 4205 C CA . LYS A 1 507 ? 18.743 -6.392 -15.841 1.00 90.81 507 LYS A CA 1
ATOM 4206 C C . LYS A 1 507 ? 19.666 -6.472 -14.637 1.00 90.81 507 LYS A C 1
ATOM 4208 O O . LYS A 1 507 ? 19.185 -6.670 -13.529 1.00 90.81 507 LYS A O 1
ATOM 4213 N N . SER A 1 508 ? 20.974 -6.274 -14.837 1.00 87.19 508 SER A N 1
ATOM 4214 C CA . SER A 1 508 ? 21.979 -6.489 -13.790 1.00 87.19 508 SER A CA 1
ATOM 4215 C C . SER A 1 508 ? 21.844 -7.906 -13.193 1.00 87.19 508 SER A C 1
ATOM 4217 O O . SER A 1 508 ? 22.170 -8.904 -13.836 1.00 87.19 508 SER A O 1
ATOM 4219 N N . ASP A 1 509 ? 21.327 -7.995 -11.977 1.00 84.31 509 ASP A N 1
ATOM 4220 C CA . ASP A 1 509 ? 21.096 -9.176 -11.153 1.00 84.31 509 ASP A CA 1
ATOM 4221 C C . ASP A 1 509 ? 19.603 -9.440 -10.900 1.00 84.31 509 ASP A C 1
ATOM 4223 O O . ASP A 1 509 ? 19.257 -10.379 -10.188 1.00 84.31 509 ASP A O 1
ATOM 4227 N N . ARG A 1 510 ? 18.718 -8.635 -11.498 1.00 88.00 510 ARG A N 1
ATOM 4228 C CA . ARG A 1 510 ? 17.263 -8.777 -11.398 1.00 88.00 510 ARG A CA 1
ATOM 4229 C C . ARG A 1 510 ? 16.762 -9.943 -12.245 1.00 88.00 510 ARG A C 1
ATOM 4231 O O . ARG A 1 510 ? 17.412 -10.369 -13.203 1.00 88.00 510 ARG A O 1
ATOM 4238 N N . ASP A 1 511 ? 15.552 -10.388 -11.920 1.00 89.88 511 ASP A N 1
ATOM 4239 C CA . ASP A 1 511 ? 14.827 -11.388 -12.698 1.00 89.88 511 ASP A CA 1
ATOM 4240 C C . ASP A 1 511 ? 14.655 -10.947 -14.161 1.00 89.88 511 ASP A C 1
ATOM 4242 O O . ASP A 1 511 ? 14.281 -9.806 -14.459 1.00 89.88 511 ASP A O 1
ATOM 4246 N N . GLU A 1 512 ? 14.949 -11.858 -15.086 1.00 92.00 512 GLU A N 1
ATOM 4247 C CA . GLU A 1 512 ? 14.946 -11.576 -16.519 1.00 92.00 512 GLU A CA 1
ATOM 4248 C C . GLU A 1 512 ? 13.551 -11.235 -17.045 1.00 92.00 512 GLU A C 1
ATOM 4250 O O . GLU A 1 512 ? 13.398 -10.282 -17.816 1.00 92.00 512 GLU A O 1
ATOM 4255 N N . LYS A 1 513 ? 12.528 -11.976 -16.610 1.00 93.88 513 LYS A N 1
ATOM 4256 C CA . LYS A 1 513 ? 11.158 -11.807 -17.096 1.00 93.88 513 LYS A CA 1
ATOM 4257 C C . LYS A 1 513 ? 10.558 -10.508 -16.575 1.00 93.88 513 LYS A C 1
ATOM 4259 O O . LYS A 1 513 ? 9.979 -9.748 -17.348 1.00 93.88 513 LYS A O 1
ATOM 4264 N N . VAL A 1 514 ? 10.759 -10.194 -15.295 1.00 93.88 514 VAL A N 1
ATOM 4265 C CA . VAL A 1 514 ? 10.349 -8.910 -14.704 1.00 93.88 514 VAL A CA 1
ATOM 4266 C C . VAL A 1 514 ? 11.093 -7.749 -15.371 1.00 93.88 514 VAL A C 1
ATOM 4268 O O . VAL A 1 514 ? 10.508 -6.703 -15.655 1.00 93.88 514 VAL A O 1
ATOM 4271 N N . THR A 1 515 ? 12.372 -7.933 -15.706 1.00 93.00 515 THR A N 1
ATOM 4272 C CA . THR A 1 515 ? 13.133 -6.933 -16.468 1.00 93.00 515 THR A CA 1
ATOM 4273 C C . THR A 1 515 ? 12.522 -6.711 -17.853 1.00 93.00 515 THR A C 1
ATOM 4275 O O . THR A 1 515 ? 12.307 -5.563 -18.256 1.00 93.00 515 THR A O 1
ATOM 4278 N N . ARG A 1 516 ? 12.201 -7.794 -18.574 1.00 94.12 516 ARG A N 1
ATOM 4279 C CA . ARG A 1 516 ? 11.501 -7.731 -19.863 1.00 94.12 516 ARG A CA 1
ATOM 4280 C C . ARG A 1 516 ? 10.163 -7.004 -19.732 1.00 94.12 516 ARG A C 1
ATOM 4282 O O . ARG A 1 516 ? 9.886 -6.141 -20.564 1.00 94.12 516 ARG A O 1
ATOM 4289 N N . LEU A 1 517 ? 9.384 -7.284 -18.685 1.00 95.25 517 LEU A N 1
ATOM 4290 C CA . LEU A 1 517 ? 8.113 -6.612 -18.407 1.00 95.25 517 LEU A CA 1
ATOM 4291 C C . LEU A 1 517 ? 8.265 -5.094 -18.363 1.00 95.25 517 LEU A C 1
ATOM 4293 O O . LEU A 1 517 ? 7.582 -4.394 -19.108 1.00 95.25 517 LEU A O 1
ATOM 4297 N N . PHE A 1 518 ? 9.190 -4.568 -17.564 1.00 93.12 518 PHE A N 1
ATOM 4298 C CA . PHE A 1 518 ? 9.362 -3.117 -17.468 1.00 93.12 518 PHE A CA 1
ATOM 4299 C C . PHE A 1 518 ? 9.906 -2.480 -18.754 1.00 93.12 518 PHE A C 1
ATOM 4301 O O . PHE A 1 518 ? 9.550 -1.341 -19.068 1.00 93.12 518 PHE A O 1
ATOM 4308 N N . ILE A 1 519 ? 10.711 -3.204 -19.540 1.00 91.50 519 ILE A N 1
ATOM 4309 C CA . ILE A 1 519 ? 11.159 -2.739 -20.862 1.00 91.50 519 ILE A CA 1
ATOM 4310 C C . ILE A 1 519 ? 9.978 -2.652 -21.836 1.00 91.50 519 ILE A C 1
ATOM 4312 O O . ILE A 1 519 ? 9.812 -1.623 -22.496 1.00 91.50 519 ILE A O 1
ATOM 4316 N N . GLN A 1 520 ? 9.151 -3.697 -21.919 1.00 93.00 520 GLN A N 1
ATOM 4317 C CA . GLN A 1 520 ? 7.994 -3.716 -22.815 1.00 93.00 520 GLN A CA 1
ATOM 4318 C C . GLN A 1 520 ? 6.926 -2.709 -22.372 1.00 93.00 520 GLN A C 1
ATOM 4320 O O . GLN A 1 520 ? 6.409 -1.982 -23.216 1.00 93.00 520 GLN A O 1
ATOM 4325 N N . LEU A 1 521 ? 6.680 -2.548 -21.066 1.00 92.69 521 LEU A N 1
ATOM 4326 C CA . LEU A 1 521 ? 5.802 -1.497 -20.531 1.00 92.69 521 LEU A CA 1
ATOM 4327 C C . LEU A 1 521 ? 6.276 -0.100 -20.932 1.00 92.69 521 LEU A C 1
ATOM 4329 O O . LEU A 1 521 ? 5.467 0.738 -21.328 1.00 92.69 521 LEU A O 1
ATOM 4333 N N . ARG A 1 522 ? 7.589 0.160 -20.872 1.00 89.75 522 ARG A N 1
ATOM 4334 C CA . ARG A 1 522 ? 8.160 1.438 -21.321 1.00 89.75 522 ARG A CA 1
ATOM 4335 C C . ARG A 1 522 ? 7.887 1.696 -22.794 1.00 89.75 522 ARG A C 1
ATOM 4337 O O . ARG A 1 522 ? 7.504 2.807 -23.153 1.00 89.75 522 ARG A O 1
ATOM 4344 N N . ARG A 1 523 ? 8.057 0.684 -23.639 1.00 89.19 523 ARG A N 1
ATOM 4345 C CA . ARG A 1 523 ? 7.814 0.790 -25.082 1.00 89.19 523 ARG A CA 1
ATOM 4346 C C . ARG A 1 523 ? 6.337 0.966 -25.400 1.00 89.19 523 ARG A C 1
ATOM 4348 O O . ARG A 1 523 ? 5.997 1.871 -26.150 1.00 89.19 523 ARG A O 1
ATOM 4355 N N . TYR A 1 524 ? 5.468 0.173 -24.779 1.00 90.62 524 TYR A N 1
ATOM 4356 C CA . TYR A 1 524 ? 4.019 0.313 -24.901 1.00 90.62 524 TYR A CA 1
ATOM 4357 C C . TYR A 1 524 ? 3.556 1.714 -24.494 1.00 90.62 524 TYR A C 1
ATOM 4359 O O . TYR A 1 524 ? 2.820 2.359 -25.236 1.00 90.62 524 TYR A O 1
ATOM 4367 N N . CYS A 1 525 ? 4.043 2.217 -23.358 1.00 87.19 525 CYS A N 1
ATOM 4368 C CA . CYS A 1 525 ? 3.755 3.563 -22.875 1.00 87.19 525 CYS A CA 1
ATOM 4369 C C . CYS A 1 525 ? 4.136 4.637 -23.904 1.00 87.19 525 CYS A C 1
ATOM 4371 O O . CYS A 1 525 ? 3.333 5.515 -24.202 1.00 87.19 525 CYS A O 1
ATOM 4373 N N . ILE A 1 526 ? 5.336 4.542 -24.481 1.00 83.44 526 ILE A N 1
ATOM 4374 C CA . ILE A 1 526 ? 5.828 5.471 -25.506 1.00 83.44 526 ILE A CA 1
ATOM 4375 C C . ILE A 1 526 ? 4.995 5.376 -26.797 1.00 83.44 526 ILE A C 1
ATOM 4377 O O . ILE A 1 526 ? 4.592 6.401 -27.344 1.00 83.44 526 ILE A O 1
ATOM 4381 N N . ASN A 1 527 ? 4.708 4.159 -27.262 1.00 83.88 527 ASN A N 1
ATOM 4382 C CA . ASN A 1 527 ? 3.978 3.909 -28.508 1.00 83.88 527 ASN A CA 1
ATOM 4383 C C . ASN A 1 527 ? 2.515 4.346 -28.449 1.00 83.88 527 ASN A C 1
ATOM 4385 O O . ASN A 1 527 ? 1.966 4.737 -29.470 1.00 83.88 527 ASN A O 1
ATOM 4389 N N . ASN A 1 528 ? 1.914 4.316 -27.260 1.00 79.88 528 ASN A N 1
ATOM 4390 C CA . ASN A 1 528 ? 0.531 4.729 -27.032 1.00 79.88 528 ASN A CA 1
ATOM 4391 C C . ASN A 1 528 ? 0.421 6.120 -26.387 1.00 79.88 528 ASN A C 1
ATOM 4393 O O . ASN A 1 528 ? -0.654 6.498 -25.930 1.00 79.88 528 ASN A O 1
ATOM 4397 N N . HIS A 1 529 ? 1.523 6.878 -26.318 1.00 77.06 529 HIS A N 1
ATOM 4398 C CA . HIS A 1 529 ? 1.562 8.233 -25.754 1.00 77.06 529 HIS A CA 1
ATOM 4399 C C . HIS A 1 529 ? 0.990 8.337 -24.322 1.00 77.06 529 HIS A C 1
ATOM 4401 O O . HIS A 1 529 ? 0.335 9.316 -23.963 1.00 77.06 529 HIS A O 1
ATOM 4407 N N . LEU A 1 530 ? 1.242 7.323 -23.488 1.00 77.88 530 LEU A N 1
ATOM 4408 C CA . LEU A 1 530 ? 0.732 7.241 -22.117 1.00 77.88 530 LEU A CA 1
ATOM 4409 C C . LEU A 1 530 ? 1.582 8.070 -21.126 1.00 77.88 530 LEU A C 1
ATOM 4411 O O . LEU A 1 530 ? 2.756 8.344 -21.390 1.00 77.88 530 LEU A O 1
ATOM 4415 N N . PRO A 1 531 ? 1.025 8.454 -19.957 1.00 75.94 531 PRO A N 1
ATOM 4416 C CA . PRO A 1 531 ? 1.729 9.276 -18.969 1.00 75.94 531 PRO A CA 1
ATOM 4417 C C . PRO A 1 531 ? 3.020 8.651 -18.413 1.00 75.94 531 PRO A C 1
ATOM 4419 O O . PRO A 1 531 ? 3.079 7.453 -18.116 1.00 75.94 531 PRO A O 1
ATOM 4422 N N . GLN A 1 532 ? 4.029 9.502 -18.198 1.00 81.25 532 GLN A N 1
ATOM 4423 C CA . GLN A 1 532 ? 5.335 9.150 -17.627 1.00 81.25 532 GLN A CA 1
ATOM 4424 C C . GLN A 1 532 ? 5.711 10.075 -16.465 1.00 81.25 532 GLN A C 1
ATOM 4426 O O . GLN A 1 532 ? 5.164 11.170 -16.320 1.00 81.25 532 GLN A O 1
ATOM 4431 N N . THR A 1 533 ? 6.669 9.654 -15.638 1.00 81.56 533 THR A N 1
ATOM 4432 C CA . THR A 1 533 ? 7.233 10.508 -14.588 1.00 81.56 533 THR A CA 1
ATOM 4433 C C . THR A 1 533 ? 8.007 11.690 -15.181 1.00 81.56 533 THR A C 1
ATOM 4435 O O . THR A 1 533 ? 8.693 11.582 -16.200 1.00 81.56 533 THR A O 1
ATOM 4438 N N . ILE A 1 534 ? 7.881 12.857 -14.540 1.00 82.44 534 ILE A N 1
ATOM 4439 C CA . ILE A 1 534 ? 8.590 14.077 -14.940 1.00 82.44 534 ILE A CA 1
ATOM 4440 C C . ILE A 1 534 ? 10.007 14.022 -14.371 1.00 82.44 534 ILE A C 1
ATOM 4442 O O . ILE A 1 534 ? 10.181 13.886 -13.164 1.00 82.44 534 ILE A O 1
ATOM 4446 N N . VAL A 1 535 ? 11.008 14.202 -15.231 1.00 85.12 535 VAL A N 1
ATOM 4447 C CA . VAL A 1 535 ? 12.435 14.175 -14.845 1.00 85.12 535 VAL A CA 1
ATOM 4448 C C . VAL A 1 535 ? 13.138 15.523 -14.941 1.00 85.12 535 VAL A C 1
ATOM 4450 O O . VAL A 1 535 ? 14.259 15.692 -14.472 1.00 85.12 535 VAL A O 1
ATOM 4453 N N . ASN A 1 536 ? 12.479 16.514 -15.540 1.00 85.25 536 ASN A N 1
ATOM 4454 C CA . ASN A 1 536 ? 13.021 17.857 -15.663 1.00 85.25 536 ASN A CA 1
ATOM 4455 C C . ASN A 1 536 ? 12.500 18.735 -14.513 1.00 85.25 536 ASN A C 1
ATOM 4457 O O . ASN A 1 536 ? 11.294 18.946 -14.386 1.00 85.25 536 ASN A O 1
ATOM 4461 N N . ASN A 1 537 ? 13.411 19.263 -13.687 1.00 82.88 537 ASN A N 1
ATOM 4462 C CA . ASN A 1 537 ? 13.049 20.091 -12.534 1.00 82.88 537 ASN A CA 1
ATOM 4463 C C . ASN A 1 537 ? 12.365 21.404 -12.936 1.00 82.88 537 ASN A C 1
ATOM 4465 O O . ASN A 1 537 ? 11.425 21.814 -12.268 1.00 82.88 537 ASN A O 1
ATOM 4469 N N . GLU A 1 538 ? 12.782 22.050 -14.024 1.00 84.06 538 GLU A N 1
ATOM 4470 C CA . GLU A 1 538 ? 12.130 23.267 -14.519 1.00 84.06 538 GLU A CA 1
ATOM 4471 C C . GLU A 1 538 ? 10.671 22.992 -14.903 1.00 84.06 538 GLU A C 1
ATOM 4473 O O . GLU A 1 538 ? 9.766 23.682 -14.431 1.00 84.06 538 GLU A O 1
ATOM 4478 N N . VAL A 1 539 ? 10.429 21.918 -15.659 1.00 84.06 539 VAL A N 1
ATOM 4479 C CA . VAL A 1 539 ? 9.075 21.494 -16.046 1.00 84.06 539 VAL A CA 1
ATOM 4480 C C . VAL A 1 539 ? 8.251 21.084 -14.830 1.00 84.06 539 VAL A C 1
ATOM 4482 O O . VAL A 1 539 ? 7.098 21.493 -14.703 1.00 84.06 539 VAL A O 1
ATOM 4485 N N . TYR A 1 540 ? 8.841 20.327 -13.901 1.00 82.50 540 TYR A N 1
ATOM 4486 C CA . TYR A 1 540 ? 8.180 19.967 -12.650 1.00 82.50 540 TYR A CA 1
ATOM 4487 C C . TYR A 1 540 ? 7.751 21.216 -11.877 1.00 82.50 540 TYR A C 1
ATOM 4489 O O . TYR A 1 540 ? 6.604 21.296 -11.455 1.00 82.50 540 TYR A O 1
ATOM 4497 N N . GLN A 1 541 ? 8.632 22.208 -11.708 1.00 79.44 541 GLN A N 1
ATOM 4498 C CA . GLN A 1 541 ? 8.305 23.444 -10.993 1.00 79.44 541 GLN A CA 1
ATOM 4499 C C . GLN A 1 541 ? 7.226 24.249 -11.725 1.00 79.44 541 GLN A C 1
ATOM 4501 O O . GLN A 1 541 ? 6.304 24.751 -11.080 1.00 79.44 541 GLN A O 1
ATOM 4506 N N . LEU A 1 542 ? 7.304 24.340 -13.056 1.00 78.88 542 LEU A N 1
ATOM 4507 C CA . LEU A 1 542 ? 6.299 25.008 -13.882 1.00 78.88 542 LEU A CA 1
ATOM 4508 C C . LEU A 1 542 ? 4.914 24.375 -13.698 1.00 78.88 542 LEU A C 1
ATOM 4510 O O . LEU A 1 542 ? 3.942 25.084 -13.446 1.00 78.88 542 LEU A O 1
ATOM 4514 N N . ILE A 1 543 ? 4.824 23.047 -13.758 1.00 76.94 543 ILE A N 1
ATOM 4515 C CA . ILE A 1 543 ? 3.567 22.320 -13.551 1.00 76.94 543 ILE A CA 1
ATOM 4516 C C . ILE A 1 543 ? 3.121 22.448 -12.092 1.00 76.94 543 ILE A C 1
ATOM 4518 O O . ILE A 1 543 ? 1.984 22.822 -11.821 1.00 76.94 543 ILE A O 1
ATOM 4522 N N . ARG A 1 544 ? 4.018 22.207 -11.130 1.00 73.12 544 ARG A N 1
ATOM 4523 C CA . ARG A 1 544 ? 3.704 22.164 -9.696 1.00 73.12 544 ARG A CA 1
ATOM 4524 C C . ARG A 1 544 ? 3.168 23.484 -9.156 1.00 73.12 544 ARG A C 1
ATOM 4526 O O . ARG A 1 544 ? 2.301 23.435 -8.285 1.00 73.12 544 ARG A O 1
ATOM 4533 N N . ARG A 1 545 ? 3.661 24.624 -9.657 1.00 66.31 545 ARG A N 1
ATOM 4534 C CA . ARG A 1 545 ? 3.155 25.971 -9.324 1.00 66.31 545 ARG A CA 1
ATOM 4535 C C . ARG A 1 545 ? 1.704 26.171 -9.757 1.00 66.31 545 ARG A C 1
ATOM 4537 O O . ARG A 1 545 ? 0.975 26.890 -9.088 1.00 66.31 545 ARG A O 1
ATOM 4544 N N . ASN A 1 546 ? 1.309 25.522 -10.849 1.00 57.78 546 ASN A N 1
ATOM 4545 C CA . ASN A 1 546 ? -0.044 25.578 -11.395 1.00 57.78 546 ASN A CA 1
ATOM 4546 C C . ASN A 1 546 ? -0.948 24.455 -10.864 1.00 57.78 546 ASN A C 1
ATOM 4548 O O . ASN A 1 546 ? -2.163 24.539 -11.006 1.00 57.78 546 ASN A O 1
ATOM 4552 N N . ILE A 1 547 ? -0.385 23.441 -10.191 1.00 56.88 547 ILE A N 1
ATOM 4553 C CA . ILE A 1 547 ? -1.148 22.548 -9.312 1.00 56.88 547 ILE A CA 1
ATOM 4554 C C . ILE A 1 547 ? -1.491 23.341 -8.045 1.00 56.88 547 ILE A C 1
ATOM 4556 O O . ILE A 1 547 ? -0.871 23.189 -6.984 1.00 56.88 547 ILE A O 1
ATOM 4560 N N . THR A 1 548 ? -2.498 24.204 -8.154 1.00 47.25 548 THR A N 1
ATOM 4561 C CA . THR A 1 548 ? -3.325 24.546 -7.001 1.00 47.25 548 THR A CA 1
ATOM 4562 C C . THR A 1 548 ? -3.920 23.219 -6.541 1.00 47.25 548 THR A C 1
ATOM 4564 O O . THR A 1 548 ? -4.406 22.459 -7.377 1.00 47.25 548 THR A O 1
ATOM 4567 N N . GLY A 1 549 ? -3.722 22.838 -5.269 1.00 41.19 549 GLY A N 1
ATOM 4568 C CA . GLY A 1 549 ? -4.200 21.549 -4.750 1.00 41.19 549 GLY A CA 1
ATOM 4569 C C . GLY A 1 549 ? -5.643 21.401 -5.186 1.00 41.19 549 GLY A C 1
ATOM 4570 O O . GLY A 1 549 ? -6.420 22.277 -4.810 1.00 41.19 549 GLY A O 1
ATOM 4571 N N . GLY A 1 550 ? -5.883 20.440 -6.100 1.00 38.41 550 GLY A N 1
ATOM 4572 C CA . GLY A 1 550 ? -6.924 20.549 -7.126 1.00 38.41 550 GLY A CA 1
ATOM 4573 C C . GLY A 1 550 ? -8.144 21.103 -6.470 1.00 38.41 550 GLY A C 1
ATOM 4574 O O . GLY A 1 550 ? -8.608 20.384 -5.595 1.00 38.41 550 GLY A O 1
ATOM 4575 N N . LEU A 1 551 ? -8.450 22.384 -6.770 1.00 37.22 551 LEU A N 1
ATOM 4576 C CA . LEU A 1 551 ? -9.367 23.251 -6.029 1.00 37.22 551 LEU A CA 1
ATOM 4577 C C . LEU A 1 551 ? -10.236 22.343 -5.185 1.00 37.22 551 LEU A C 1
ATOM 4579 O O . LEU A 1 551 ? -11.137 21.723 -5.754 1.00 37.22 551 LEU A O 1
ATOM 4583 N N . SER A 1 552 ? -9.831 22.103 -3.922 1.00 37.19 552 SER A N 1
ATOM 4584 C CA . SER A 1 552 ? -10.563 21.221 -3.011 1.00 37.19 552 SER A CA 1
ATOM 4585 C C . SER A 1 552 ? -11.784 22.022 -2.657 1.00 37.19 552 SER A C 1
ATOM 4587 O O . SER A 1 552 ? -11.941 22.583 -1.577 1.00 37.19 552 SER A O 1
ATOM 4589 N N . ASN A 1 553 ? -12.610 22.115 -3.673 1.00 38.66 553 ASN A N 1
ATOM 4590 C CA . ASN A 1 553 ? -13.884 22.704 -3.753 1.00 38.66 553 ASN A CA 1
ATOM 4591 C C . ASN A 1 553 ? -14.823 21.675 -3.155 1.00 38.66 553 ASN A C 1
ATOM 4593 O O . ASN A 1 553 ? -15.863 21.410 -3.746 1.00 38.66 553 ASN A O 1
ATOM 4597 N N . VAL A 1 554 ? -14.479 21.187 -1.954 1.00 37.62 554 VAL A N 1
ATOM 4598 C CA . VAL A 1 554 ? -15.444 20.738 -0.960 1.00 37.62 554 VAL A CA 1
ATOM 4599 C C . VAL A 1 554 ? -16.250 21.990 -0.621 1.00 37.62 554 VAL A C 1
ATOM 4601 O O . VAL A 1 554 ? -16.058 22.699 0.362 1.00 37.62 554 VAL A O 1
ATOM 4604 N N . MET A 1 555 ? -17.047 22.359 -1.606 1.00 39.62 555 MET A N 1
ATOM 4605 C CA . MET A 1 555 ? -17.886 23.509 -1.701 1.00 39.62 555 MET A CA 1
ATOM 4606 C C . MET A 1 555 ? -19.221 22.919 -1.343 1.00 39.62 555 MET A C 1
ATOM 4608 O O . MET A 1 555 ? -19.892 22.323 -2.182 1.00 39.62 555 MET A O 1
ATOM 4612 N N . HIS A 1 556 ? -19.584 23.059 -0.078 1.00 36.78 556 HIS A N 1
ATOM 4613 C CA . HIS A 1 556 ? -20.957 22.899 0.357 1.00 36.78 556 HIS A CA 1
ATOM 4614 C C . HIS A 1 556 ? -21.786 23.973 -0.379 1.00 36.78 556 HIS A C 1
ATOM 4616 O O . HIS A 1 556 ? -21.962 25.081 0.117 1.00 36.78 556 HIS A O 1
ATOM 4622 N N . ARG A 1 557 ? -22.169 23.713 -1.639 1.00 52.09 557 ARG A N 1
ATOM 4623 C CA . ARG A 1 557 ? -23.025 24.589 -2.450 1.00 52.09 557 ARG A CA 1
ATOM 4624 C C . ARG A 1 557 ? -24.467 24.133 -2.295 1.00 52.09 557 ARG A C 1
ATOM 4626 O O . ARG A 1 557 ? -24.749 22.944 -2.400 1.00 52.09 557 ARG A O 1
ATOM 4633 N N . TYR A 1 558 ? -25.366 25.094 -2.143 1.00 49.62 558 TYR A N 1
ATOM 4634 C CA . TYR A 1 558 ? -26.791 24.911 -2.373 1.00 49.62 558 TYR A CA 1
ATOM 4635 C C . TYR A 1 558 ? -27.096 25.475 -3.763 1.00 49.62 558 TYR A C 1
ATOM 4637 O O . TYR A 1 558 ? -27.077 26.690 -3.948 1.00 49.62 558 TYR A O 1
ATOM 4645 N N . ASN A 1 559 ? -27.274 24.597 -4.750 1.00 54.53 559 ASN A N 1
ATOM 4646 C CA . ASN A 1 559 ? -27.817 24.963 -6.055 1.00 54.53 559 ASN A CA 1
ATOM 4647 C C . ASN A 1 559 ? -29.155 24.243 -6.183 1.00 54.53 559 ASN A C 1
ATOM 4649 O O . ASN A 1 559 ? -29.209 23.043 -5.945 1.00 54.53 559 ASN A O 1
ATOM 4653 N N . HIS A 1 560 ? -30.198 24.966 -6.556 1.00 58.81 560 HIS A N 1
ATOM 4654 C CA . HIS A 1 560 ? -31.502 24.427 -6.905 1.00 58.81 560 HIS A CA 1
ATOM 4655 C C . HIS A 1 560 ? -31.740 24.627 -8.388 1.00 58.81 560 HIS A C 1
ATOM 4657 O O . HIS A 1 560 ? -31.538 25.732 -8.914 1.00 58.81 560 HIS A O 1
ATOM 4663 N N . ALA A 1 561 ? -32.197 23.559 -9.036 1.00 59.59 561 ALA A N 1
ATOM 4664 C CA . ALA A 1 561 ? -32.686 23.643 -10.396 1.00 59.59 561 ALA A CA 1
ATOM 4665 C C . ALA A 1 561 ? -33.797 24.706 -10.478 1.00 59.59 561 ALA A C 1
ATOM 4667 O O . ALA A 1 561 ? -34.715 24.735 -9.667 1.00 59.59 561 ALA A O 1
ATOM 4668 N N . ASN A 1 562 ? -33.692 25.597 -11.455 1.00 70.12 562 ASN A N 1
ATOM 4669 C CA . ASN A 1 562 ? -34.600 26.693 -11.782 1.00 70.12 562 ASN A CA 1
ATOM 4670 C C . ASN A 1 562 ? -34.746 27.812 -10.734 1.00 70.12 562 ASN A C 1
ATOM 4672 O O . ASN A 1 562 ? -35.391 28.813 -11.035 1.00 70.12 562 ASN A O 1
ATOM 4676 N N . GLU A 1 563 ? -34.098 27.717 -9.570 1.00 70.25 563 GLU A N 1
ATOM 4677 C CA . GLU A 1 563 ? -34.162 28.748 -8.519 1.00 70.25 563 GLU A CA 1
ATOM 4678 C C . GLU A 1 563 ? -32.831 29.482 -8.327 1.00 70.25 563 GLU A C 1
ATOM 4680 O O . GLU A 1 563 ? -32.803 30.693 -8.115 1.00 70.25 56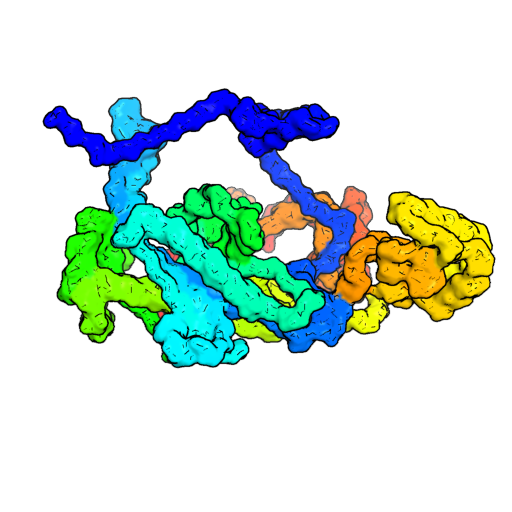3 GLU A O 1
ATOM 4685 N N . THR A 1 564 ? -31.701 28.771 -8.395 1.00 66.19 564 THR A N 1
ATOM 4686 C CA . THR A 1 564 ? -30.394 29.383 -8.127 1.00 66.19 564 THR A CA 1
ATOM 4687 C C . THR A 1 564 ? -29.882 30.132 -9.348 1.00 66.19 564 THR A C 1
ATOM 4689 O O . THR A 1 564 ? -29.586 29.524 -10.376 1.00 66.19 564 THR A O 1
ATOM 4692 N N . THR A 1 565 ? -29.722 31.449 -9.233 1.00 70.69 565 THR A N 1
ATOM 4693 C CA . THR A 1 565 ? -29.055 32.283 -10.238 1.00 70.69 565 THR A CA 1
ATOM 4694 C C . THR A 1 565 ? -27.543 32.072 -10.213 1.00 70.69 565 THR A C 1
ATOM 4696 O O . THR A 1 565 ? -26.893 32.082 -9.165 1.00 70.69 565 THR A O 1
ATOM 4699 N N . ILE A 1 566 ? -26.957 31.876 -11.394 1.00 68.00 566 ILE A N 1
ATOM 4700 C CA . ILE A 1 566 ? -25.510 31.738 -11.557 1.00 68.00 566 ILE A CA 1
ATOM 4701 C C . ILE A 1 566 ? -24.876 33.096 -11.254 1.00 68.00 566 ILE A C 1
ATOM 4703 O O . ILE A 1 566 ? -25.241 34.096 -11.873 1.00 68.00 566 ILE A O 1
ATOM 4707 N N . LYS A 1 567 ? -23.920 33.138 -10.321 1.00 70.31 567 LYS A N 1
ATOM 4708 C CA . LYS A 1 567 ? -23.181 34.357 -9.962 1.00 70.31 567 LYS A CA 1
ATOM 4709 C C . LYS A 1 567 ? -21.918 34.507 -10.799 1.00 70.31 567 LYS A C 1
ATOM 4711 O O . LYS A 1 567 ? -21.257 33.515 -11.105 1.00 70.31 567 LYS A O 1
ATOM 4716 N N . ARG A 1 568 ? -21.566 35.748 -11.130 1.00 68.88 568 ARG A N 1
ATOM 4717 C CA . ARG A 1 568 ? -20.361 36.102 -11.890 1.00 68.88 568 ARG A CA 1
ATOM 4718 C C . ARG A 1 568 ? -19.642 37.262 -11.199 1.00 68.88 568 ARG A C 1
ATOM 4720 O O . ARG A 1 568 ? -20.288 38.203 -10.749 1.00 68.88 568 ARG A O 1
ATOM 4727 N N . TYR A 1 569 ? -18.318 37.217 -11.117 1.00 78.25 569 TYR A N 1
ATOM 4728 C CA . TYR A 1 569 ? -17.523 38.412 -10.870 1.00 78.25 569 TYR A CA 1
ATOM 4729 C C . TYR A 1 569 ? -17.604 39.348 -12.069 1.00 78.25 569 TYR A C 1
ATOM 4731 O O . TYR A 1 569 ? -17.434 38.931 -13.218 1.00 78.25 569 TYR A O 1
ATOM 4739 N N . TYR A 1 570 ? -17.824 40.616 -11.764 1.00 84.19 570 TYR A N 1
ATOM 4740 C CA . TYR A 1 570 ? -17.838 41.713 -12.704 1.00 84.19 570 TYR A CA 1
ATOM 4741 C C . TYR A 1 570 ? -16.824 42.760 -12.258 1.00 84.19 570 TYR A C 1
ATOM 4743 O O . TYR A 1 570 ? -16.946 43.355 -11.18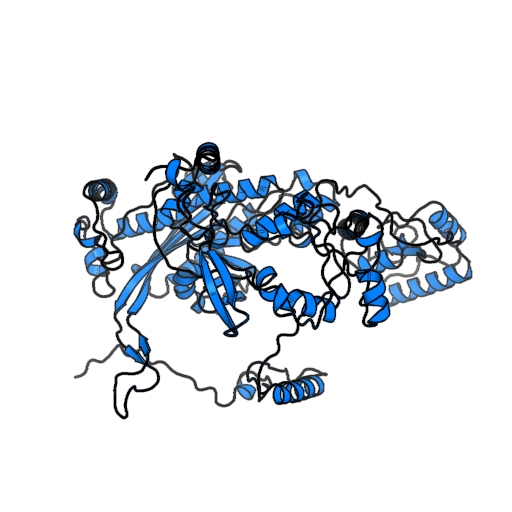5 1.00 84.19 570 TYR A O 1
ATOM 4751 N N . TYR A 1 571 ? -15.805 42.951 -13.081 1.00 85.94 571 TYR A N 1
ATOM 4752 C CA . TYR A 1 571 ? -14.884 44.064 -13.007 1.00 85.94 571 TYR A CA 1
ATOM 4753 C C . TYR A 1 571 ? -15.533 45.296 -13.629 1.00 85.94 571 TYR A C 1
ATOM 4755 O O . TYR A 1 571 ? -15.925 45.289 -14.796 1.00 85.94 571 TYR A O 1
ATOM 4763 N N . ASN A 1 572 ? -15.650 46.352 -12.837 1.00 85.31 572 ASN A N 1
ATOM 4764 C CA . ASN A 1 572 ? -16.087 47.652 -13.302 1.00 85.31 572 ASN A CA 1
ATOM 4765 C C . ASN A 1 572 ? -14.844 48.481 -13.665 1.00 85.31 572 ASN A C 1
ATOM 4767 O O . ASN A 1 572 ? -14.020 48.802 -12.807 1.00 85.31 572 ASN A O 1
ATOM 4771 N N . GLU A 1 573 ? -14.719 48.807 -14.952 1.00 85.44 573 GLU A N 1
ATOM 4772 C CA . GLU A 1 573 ? -13.573 49.535 -15.507 1.00 85.44 573 GLU A CA 1
ATOM 4773 C C . GLU A 1 573 ? -13.469 50.980 -14.999 1.00 85.44 573 GLU A C 1
ATOM 4775 O O . GLU A 1 573 ? -12.360 51.503 -14.908 1.00 85.44 573 GLU A O 1
ATOM 4780 N N . GLU A 1 574 ? -14.585 51.619 -14.636 1.00 85.38 574 GLU A N 1
ATOM 4781 C CA . GLU A 1 574 ? -14.618 53.020 -14.196 1.00 85.38 574 GLU A CA 1
ATOM 4782 C C . GLU A 1 574 ? -14.080 53.175 -12.773 1.00 85.38 574 GLU A C 1
ATOM 4784 O O . GLU A 1 574 ? -13.222 54.014 -12.507 1.00 85.38 574 GLU A O 1
ATOM 4789 N N . ASN A 1 575 ? -14.568 52.348 -11.846 1.00 88.00 575 ASN A N 1
ATOM 4790 C CA . ASN A 1 575 ? -14.199 52.434 -10.432 1.00 88.00 575 ASN A CA 1
ATOM 4791 C C . ASN A 1 575 ? -13.096 51.439 -10.030 1.00 88.00 575 ASN A C 1
ATOM 4793 O O . ASN A 1 575 ? -12.683 51.422 -8.870 1.00 88.00 575 ASN A O 1
ATOM 4797 N N . LYS A 1 576 ? -12.613 50.624 -10.979 1.00 84.75 576 LYS A N 1
ATOM 4798 C CA . LYS A 1 576 ? -11.556 49.617 -10.796 1.00 84.75 576 LYS A CA 1
ATOM 4799 C C . LYS A 1 576 ? -11.875 48.599 -9.693 1.00 84.75 576 LYS A C 1
ATOM 4801 O O . LYS A 1 576 ? -10.966 48.078 -9.045 1.00 84.75 576 LYS A O 1
ATOM 4806 N N . THR A 1 577 ? -13.158 48.296 -9.474 1.00 82.88 577 THR A N 1
ATOM 4807 C CA . THR A 1 577 ? -13.607 47.330 -8.456 1.00 82.88 577 THR A CA 1
ATOM 4808 C C . THR A 1 577 ? -14.140 46.043 -9.069 1.00 82.88 577 THR A C 1
ATOM 4810 O O . THR A 1 577 ? -14.648 46.020 -10.188 1.00 82.88 577 THR A O 1
ATOM 4813 N N . ILE A 1 578 ? -14.041 44.953 -8.308 1.00 79.06 578 ILE A N 1
ATOM 4814 C CA . ILE A 1 578 ? -14.651 43.667 -8.641 1.00 79.06 578 ILE A CA 1
ATOM 4815 C C . ILE A 1 578 ? -15.869 43.489 -7.742 1.00 79.06 578 ILE A C 1
ATOM 4817 O O . ILE A 1 578 ? -15.757 43.525 -6.517 1.00 79.06 578 ILE A O 1
ATOM 4821 N N . THR A 1 579 ? -17.026 43.265 -8.348 1.00 80.62 579 THR A N 1
ATOM 4822 C CA . THR A 1 579 ? -18.289 42.987 -7.656 1.00 80.62 579 THR A CA 1
ATOM 4823 C C . THR A 1 579 ? -18.808 41.614 -8.052 1.00 80.62 579 THR A C 1
ATOM 4825 O O . THR A 1 579 ? -18.420 41.067 -9.080 1.00 80.62 579 THR A O 1
ATOM 4828 N N . VAL A 1 580 ? -19.661 41.019 -7.223 1.00 78.25 580 VAL A N 1
ATOM 4829 C CA . VAL A 1 580 ? -20.377 39.789 -7.578 1.00 78.25 580 VAL A CA 1
ATOM 4830 C C . VAL A 1 580 ? -21.763 40.193 -8.051 1.00 78.25 580 VAL A C 1
ATOM 4832 O O . VAL A 1 580 ? -22.488 40.844 -7.302 1.00 78.25 580 VAL A O 1
ATOM 4835 N N . ILE A 1 581 ? -22.125 39.796 -9.267 1.00 79.44 581 ILE A N 1
ATOM 4836 C CA . ILE A 1 581 ? -23.446 40.033 -9.849 1.00 79.44 581 ILE A CA 1
ATOM 4837 C C . ILE A 1 581 ? -24.187 38.713 -10.050 1.00 79.44 581 ILE A C 1
ATOM 4839 O O . ILE A 1 581 ? -23.577 37.678 -10.343 1.00 79.44 581 ILE A O 1
ATOM 4843 N N . ASP A 1 582 ? -25.509 38.758 -9.924 1.00 78.38 582 ASP A N 1
ATOM 4844 C CA . ASP A 1 582 ? -26.377 37.664 -10.348 1.00 78.38 582 ASP A CA 1
ATOM 4845 C C . ASP A 1 582 ? -26.550 37.737 -11.870 1.00 78.38 582 ASP A C 1
ATOM 4847 O O . ASP A 1 582 ? -26.829 38.797 -12.435 1.00 78.38 582 ASP A O 1
ATOM 4851 N N . THR A 1 583 ? -26.358 36.618 -12.566 1.00 74.25 583 THR A N 1
ATOM 4852 C CA . THR A 1 583 ? -26.668 36.544 -13.997 1.00 74.25 583 THR A CA 1
ATOM 4853 C C . THR A 1 583 ? -28.157 36.271 -14.204 1.00 74.25 583 THR A C 1
ATOM 4855 O O . THR A 1 583 ? -28.850 35.765 -13.324 1.00 74.25 583 THR A O 1
ATOM 4858 N N . LYS A 1 584 ? -28.644 36.522 -15.423 1.00 80.00 584 LYS A N 1
ATOM 4859 C CA . LYS A 1 584 ? -29.998 36.134 -15.856 1.00 80.00 584 LYS A CA 1
ATOM 4860 C C . LYS A 1 584 ? -30.206 34.618 -15.994 1.00 80.00 584 LYS A C 1
ATOM 4862 O O . LYS A 1 584 ? -31.289 34.189 -16.377 1.00 80.00 584 LYS A O 1
ATOM 4867 N N . HIS A 1 585 ? -29.159 33.820 -15.791 1.00 75.75 585 HIS A N 1
ATOM 4868 C CA . HIS A 1 585 ? -29.200 32.377 -15.971 1.00 75.75 585 HIS A CA 1
ATOM 4869 C C . HIS A 1 585 ? -29.427 31.703 -14.625 1.00 75.75 585 HIS A C 1
ATOM 4871 O O . HIS A 1 585 ? -28.645 31.884 -13.692 1.00 75.75 585 HIS A O 1
ATOM 4877 N N . THR A 1 586 ? -30.483 30.905 -14.541 1.00 76.62 586 THR A N 1
ATOM 4878 C CA . THR A 1 586 ? -30.711 29.990 -13.427 1.00 76.62 586 THR A CA 1
ATOM 4879 C C . THR A 1 586 ? -30.102 28.630 -13.751 1.00 76.62 586 THR A C 1
ATOM 4881 O O . THR A 1 586 ? -30.043 28.209 -14.910 1.00 76.62 586 THR A O 1
ATOM 4884 N N . VAL A 1 587 ? -29.582 27.952 -12.731 1.00 64.25 587 VAL A N 1
ATOM 4885 C CA . VAL A 1 587 ? -29.103 26.572 -12.841 1.00 64.25 587 VAL A CA 1
ATOM 4886 C C . VAL A 1 587 ? -30.282 25.722 -13.286 1.00 64.25 587 VAL A C 1
ATOM 4888 O O . VAL A 1 587 ? -31.242 25.622 -12.548 1.00 64.25 587 VAL A O 1
ATOM 4891 N N . SER A 1 588 ? -30.251 25.125 -14.473 1.00 56.34 588 SER A N 1
ATOM 4892 C CA . SER A 1 588 ? -31.380 24.317 -14.955 1.00 56.34 588 SER A CA 1
ATOM 4893 C C . SER A 1 588 ? -31.317 22.870 -14.463 1.00 56.34 588 SER A C 1
ATOM 4895 O O . SER A 1 588 ? -32.347 22.260 -14.208 1.00 56.34 588 SER A O 1
ATOM 4897 N N . HIS A 1 589 ? -30.104 22.330 -14.320 1.00 55.00 589 HIS A N 1
ATOM 4898 C CA . HIS A 1 589 ? -29.836 20.946 -13.935 1.00 55.00 589 HIS A CA 1
ATOM 4899 C C . HIS A 1 589 ? -28.549 20.887 -13.104 1.00 55.00 589 HIS A C 1
ATOM 4901 O O . HIS A 1 589 ? -27.603 21.640 -13.352 1.00 55.00 589 HIS A O 1
ATOM 4907 N N . ILE A 1 590 ? -28.498 19.976 -12.137 1.00 53.66 590 ILE A N 1
ATOM 4908 C CA . ILE A 1 590 ? -27.288 19.633 -11.384 1.00 53.66 590 ILE A CA 1
ATOM 4909 C C . ILE A 1 590 ? -26.813 18.297 -11.949 1.00 53.66 590 ILE A C 1
ATOM 4911 O O . ILE A 1 590 ? -27.623 17.393 -12.079 1.00 53.66 590 ILE A O 1
ATOM 4915 N N . CYS A 1 591 ? -25.539 18.168 -12.324 1.00 46.41 591 CYS A N 1
ATOM 4916 C CA . CYS A 1 591 ? -25.018 16.954 -12.980 1.00 46.41 591 CYS A CA 1
ATOM 4917 C C . CYS A 1 591 ? -24.065 16.135 -12.089 1.00 46.41 591 CYS A C 1
ATOM 4919 O O . CYS A 1 591 ? -23.420 15.211 -12.577 1.00 46.41 591 CYS A O 1
ATOM 4921 N N . GLY A 1 592 ? -23.938 16.484 -10.804 1.00 42.88 592 GLY A N 1
ATOM 4922 C CA . GLY A 1 592 ? -23.121 15.738 -9.847 1.00 42.88 592 GLY A CA 1
ATOM 4923 C C . GLY A 1 592 ? -23.070 16.379 -8.460 1.00 42.88 592 GLY A C 1
ATOM 4924 O O . GLY A 1 592 ? -23.064 17.604 -8.332 1.00 42.88 592 GLY A O 1
ATOM 4925 N N . VAL A 1 593 ? -23.003 15.539 -7.426 1.00 42.41 593 VAL A N 1
ATOM 4926 C CA . VAL A 1 593 ? -22.577 15.918 -6.069 1.00 42.41 593 VAL A CA 1
ATOM 4927 C C . VAL A 1 593 ? -21.078 15.622 -5.989 1.00 42.41 593 VAL A C 1
ATOM 4929 O O . VAL A 1 593 ? -20.636 14.595 -6.500 1.00 42.41 593 VAL A O 1
ATOM 4932 N N . ASP A 1 594 ? -20.277 16.537 -5.442 1.00 42.12 594 ASP A N 1
ATOM 4933 C CA . ASP A 1 594 ? -18.813 16.421 -5.438 1.00 42.12 594 ASP A CA 1
ATOM 4934 C C . ASP A 1 594 ? -18.338 15.204 -4.623 1.00 42.12 594 ASP A C 1
ATOM 4936 O O . ASP A 1 594 ? -18.241 15.242 -3.398 1.00 42.12 594 ASP A O 1
ATOM 4940 N N . PHE A 1 595 ? -18.033 14.110 -5.320 1.00 36.34 595 PHE A N 1
ATOM 4941 C CA . PHE A 1 595 ? -17.408 12.913 -4.767 1.00 36.34 595 PHE A CA 1
ATOM 4942 C C . PHE A 1 595 ? -15.913 12.880 -5.110 1.00 36.34 595 PHE A C 1
ATOM 4944 O O . PHE A 1 595 ? -15.482 11.954 -5.783 1.00 36.34 595 PHE A O 1
ATOM 4951 N N . ASN A 1 596 ? -15.094 13.862 -4.707 1.00 39.59 596 ASN A N 1
ATOM 4952 C CA . ASN A 1 596 ? -13.613 13.811 -4.801 1.00 39.59 596 ASN A CA 1
ATOM 4953 C C . ASN A 1 596 ? -13.019 13.380 -6.175 1.00 39.59 596 ASN A C 1
ATOM 4955 O O . ASN A 1 596 ? -11.858 12.978 -6.259 1.00 39.59 596 ASN A O 1
ATOM 4959 N N . SER A 1 597 ? -13.792 13.438 -7.262 1.00 42.81 597 SER A N 1
ATOM 4960 C CA . SER A 1 597 ? -13.487 12.779 -8.545 1.00 42.81 597 SER A CA 1
ATOM 4961 C C . SER A 1 597 ? -13.335 13.765 -9.702 1.00 42.81 597 SER A C 1
ATOM 4963 O O . SER A 1 597 ? -13.005 13.364 -10.817 1.00 42.81 597 SER A O 1
ATOM 4965 N N . LEU A 1 598 ? -13.425 15.070 -9.426 1.00 43.88 598 LEU A N 1
ATOM 4966 C CA . LEU A 1 598 ? -13.152 16.155 -10.374 1.00 43.88 598 LEU A CA 1
ATOM 4967 C C . LEU A 1 598 ? -11.652 16.371 -10.631 1.00 43.88 598 LEU A C 1
ATOM 4969 O O . LEU A 1 598 ? -11.209 17.498 -10.842 1.00 43.88 598 LEU A O 1
ATOM 4973 N N . TYR A 1 599 ? -10.837 15.316 -10.645 1.00 52.38 599 TYR A N 1
ATOM 4974 C CA . TYR A 1 599 ? -9.512 15.456 -11.233 1.00 52.38 599 TYR A CA 1
ATOM 4975 C C . TYR A 1 599 ? -9.698 15.509 -12.753 1.00 52.38 599 TYR A C 1
ATOM 4977 O O . TYR A 1 599 ? -10.184 14.529 -13.316 1.00 52.38 599 TYR A O 1
ATOM 4985 N N . PRO A 1 600 ? -9.241 16.565 -13.458 1.00 47.31 600 PRO A N 1
ATOM 4986 C CA . PRO A 1 600 ? -9.194 16.578 -14.928 1.00 47.31 600 PRO A CA 1
ATOM 4987 C C . PRO A 1 600 ? -8.503 15.328 -15.495 1.00 47.31 600 PRO A C 1
ATOM 4989 O O . PRO A 1 600 ? -8.790 14.868 -16.592 1.00 47.31 600 PRO A O 1
ATOM 4992 N N . SER A 1 601 ? -7.645 14.710 -14.680 1.00 48.09 601 SER A N 1
ATOM 4993 C CA . SER A 1 601 ? -7.026 13.422 -14.948 1.00 48.09 601 SER A CA 1
ATOM 4994 C C . SER A 1 601 ? -8.027 12.288 -15.259 1.00 48.09 601 SER A C 1
ATOM 4996 O O . SER A 1 601 ? -7.695 11.430 -16.073 1.00 48.09 601 SER A O 1
ATOM 4998 N N . CYS A 1 602 ? -9.214 12.260 -14.641 1.00 47.25 602 CYS A N 1
ATOM 4999 C CA . CYS A 1 602 ? -10.268 11.261 -14.878 1.00 47.25 602 CYS A CA 1
ATOM 5000 C C . CYS A 1 602 ? -10.936 11.432 -16.251 1.00 47.25 602 CYS A C 1
ATOM 5002 O O . CYS A 1 602 ? -11.445 10.466 -16.805 1.00 47.25 602 CYS A O 1
ATOM 5004 N N . PHE A 1 603 ? -10.882 12.643 -16.814 1.00 50.12 603 PHE A N 1
ATOM 5005 C CA . PHE A 1 603 ? -11.419 12.989 -18.133 1.00 50.12 603 PHE A CA 1
ATOM 5006 C C . PHE A 1 603 ? -10.350 12.992 -19.230 1.00 50.12 603 PHE A C 1
ATOM 5008 O O . PHE A 1 603 ? -10.617 13.418 -20.351 1.00 50.12 603 PHE A O 1
ATOM 5015 N N . SER A 1 604 ? -9.138 12.509 -18.936 1.00 57.34 604 SER A N 1
ATOM 5016 C CA . SER A 1 604 ? -8.125 12.300 -19.969 1.00 57.34 604 SER A CA 1
ATOM 5017 C C . SER A 1 604 ? -8.692 11.445 -21.100 1.00 57.34 604 SER A C 1
ATOM 5019 O O . SER A 1 604 ? -9.367 10.449 -20.853 1.00 57.34 604 SER A O 1
ATOM 5021 N N . SER A 1 605 ? -8.376 11.818 -22.332 1.00 59.38 605 SER A N 1
ATOM 5022 C CA . SER A 1 605 ? -8.805 11.158 -23.563 1.00 59.38 605 SER A CA 1
ATOM 5023 C C . SER A 1 605 ? -10.315 11.228 -23.840 1.00 59.38 605 SER A C 1
ATOM 5025 O O . SER A 1 605 ? -10.766 10.680 -24.842 1.00 59.38 605 SER A O 1
ATOM 5027 N N . GLN A 1 606 ? -11.100 11.919 -23.002 1.00 61.53 606 GLN A N 1
ATOM 5028 C CA . GLN A 1 606 ? -12.517 12.166 -23.263 1.00 61.53 606 GLN A CA 1
ATOM 5029 C C . GLN A 1 606 ? -12.692 13.360 -24.194 1.00 61.53 606 GLN A C 1
ATOM 5031 O O . GLN A 1 606 ? -12.000 14.380 -24.074 1.00 61.53 606 GLN A O 1
ATOM 5036 N N . TYR A 1 607 ? -13.649 13.226 -25.109 1.00 70.12 607 TYR A N 1
ATOM 5037 C CA . TYR A 1 607 ? -14.066 14.319 -25.968 1.00 70.12 607 TYR A CA 1
ATOM 5038 C C . TYR A 1 607 ? -14.883 15.345 -25.177 1.00 70.12 607 TYR A C 1
ATOM 5040 O O . TYR A 1 607 ? -15.793 15.006 -24.424 1.00 70.12 607 TYR A O 1
ATOM 5048 N N . HIS A 1 608 ? -14.574 16.617 -25.388 1.00 62.41 608 HIS A N 1
ATOM 5049 C CA . HIS A 1 608 ? -15.267 17.756 -24.830 1.00 62.41 608 HIS A CA 1
ATOM 5050 C C . HIS A 1 608 ? -15.269 18.914 -25.846 1.00 62.41 608 HIS A C 1
ATOM 5052 O O . HIS A 1 608 ? -14.201 19.407 -26.221 1.00 62.41 608 HIS A O 1
ATOM 5058 N N . PRO A 1 609 ? -16.441 19.429 -26.261 1.00 69.19 609 PRO A N 1
ATOM 5059 C CA . PRO A 1 609 ? -16.551 20.400 -27.358 1.00 69.19 609 PRO A CA 1
ATOM 5060 C C . PRO A 1 609 ? -15.862 21.749 -27.080 1.00 69.19 609 PRO A C 1
ATOM 5062 O O . PRO A 1 609 ? -15.549 22.494 -28.010 1.00 69.19 609 PRO A O 1
ATOM 5065 N N . PHE A 1 610 ? -15.585 22.077 -25.812 1.00 63.41 610 PHE A N 1
ATOM 5066 C CA . PHE A 1 610 ? -14.837 23.290 -25.444 1.00 63.41 610 PHE A CA 1
ATOM 5067 C C . PHE A 1 610 ? -13.309 23.155 -25.583 1.00 63.41 610 PHE A C 1
ATOM 5069 O O . PHE A 1 610 ? -12.619 24.172 -25.623 1.00 63.41 610 PHE A O 1
ATOM 5076 N N . ASN A 1 611 ? -12.765 21.944 -25.752 1.00 66.56 611 ASN A N 1
ATOM 5077 C CA . ASN A 1 611 ? -11.323 21.706 -25.899 1.00 66.56 611 ASN A CA 1
ATOM 5078 C C . ASN A 1 611 ? -10.879 21.767 -27.370 1.00 66.56 611 ASN A C 1
ATOM 5080 O O . ASN A 1 611 ? -10.325 20.819 -27.920 1.00 66.56 611 ASN A O 1
ATOM 5084 N N . LYS A 1 612 ? -11.122 22.895 -28.044 1.00 69.88 612 LYS A N 1
ATOM 5085 C CA . LYS A 1 612 ? -10.865 23.031 -29.494 1.00 69.88 612 LYS A CA 1
ATOM 5086 C C . LYS A 1 612 ? -9.398 22.823 -29.890 1.00 69.88 612 LYS A C 1
ATOM 5088 O O . LYS A 1 612 ? -9.132 22.330 -30.979 1.00 69.88 612 LYS A O 1
ATOM 5093 N N . TYR A 1 613 ? -8.461 23.180 -29.008 1.00 68.38 613 TYR A N 1
ATOM 5094 C CA . TYR A 1 613 ? -7.013 23.075 -29.247 1.00 68.38 613 TYR A CA 1
ATOM 5095 C C . TYR A 1 613 ? -6.542 21.631 -29.473 1.00 68.38 613 TYR A C 1
ATOM 5097 O O . TYR A 1 613 ? -5.514 21.383 -30.082 1.00 68.38 613 TYR A O 1
ATOM 5105 N N . THR A 1 614 ? -7.301 20.662 -28.983 1.00 68.88 614 THR A N 1
ATOM 5106 C CA . THR A 1 614 ? -6.908 19.255 -28.951 1.00 68.88 614 THR A CA 1
ATOM 5107 C C . THR A 1 614 ? -7.914 18.382 -29.692 1.00 68.88 614 THR A C 1
ATOM 5109 O O . THR A 1 614 ? -8.113 17.220 -29.346 1.00 68.88 614 THR A O 1
ATOM 5112 N N . ASN A 1 615 ? -8.592 18.965 -30.689 1.00 73.69 615 ASN A N 1
ATOM 5113 C CA . ASN A 1 615 ? -9.694 18.344 -31.427 1.00 73.69 615 ASN A CA 1
ATOM 5114 C C . ASN A 1 615 ? -10.797 17.792 -30.496 1.00 73.69 615 ASN A C 1
ATOM 5116 O O . ASN A 1 615 ? -11.357 16.718 -30.699 1.00 73.69 615 ASN A O 1
ATOM 5120 N N . GLY A 1 616 ? -11.064 18.517 -29.409 1.00 74.00 616 GLY A N 1
ATOM 5121 C CA . GLY A 1 616 ? -12.011 18.140 -28.367 1.00 74.00 616 GLY A CA 1
ATOM 5122 C C . GLY A 1 616 ? -11.451 17.188 -27.311 1.00 74.00 616 GLY A C 1
ATOM 5123 O O . GLY A 1 616 ? -12.075 17.028 -26.274 1.00 74.00 616 GLY A O 1
ATOM 5124 N N . ILE A 1 617 ? -10.279 16.584 -27.486 1.00 69.00 617 ILE A N 1
ATOM 5125 C CA . ILE A 1 617 ? -9.772 15.565 -26.558 1.00 69.00 617 ILE A CA 1
ATOM 5126 C C . ILE A 1 617 ? -8.990 16.198 -25.406 1.00 69.00 617 ILE A C 1
ATOM 5128 O O . ILE A 1 617 ? -8.024 16.919 -25.624 1.00 69.00 617 ILE A O 1
ATOM 5132 N N . MET A 1 618 ? -9.340 15.928 -24.152 1.00 67.19 618 MET A N 1
ATOM 5133 C CA . MET A 1 618 ? -8.512 16.390 -23.031 1.00 67.19 618 MET A CA 1
ATOM 5134 C C . MET A 1 618 ? -7.261 15.510 -22.886 1.00 67.19 618 MET A C 1
ATOM 5136 O O . MET A 1 618 ? -7.377 14.345 -22.531 1.00 67.19 618 MET A O 1
ATOM 5140 N N . TYR A 1 619 ? -6.058 16.038 -23.110 1.00 65.19 619 TYR A N 1
ATOM 5141 C CA . TYR A 1 619 ? -4.822 15.265 -22.916 1.00 65.19 619 TYR A CA 1
ATOM 5142 C C . TYR A 1 619 ? -4.211 15.508 -21.532 1.00 65.19 619 TYR A C 1
ATOM 5144 O O . TYR A 1 619 ? -4.103 16.647 -21.077 1.00 65.19 619 TYR A O 1
ATOM 5152 N N . MET A 1 620 ? -3.759 14.441 -20.869 1.00 62.19 620 MET A N 1
ATOM 5153 C CA . MET A 1 620 ? -2.828 14.562 -19.745 1.00 62.19 620 MET A CA 1
ATOM 5154 C C . MET A 1 620 ? -1.402 14.782 -20.248 1.00 62.19 620 MET A C 1
ATOM 5156 O O . MET A 1 620 ? -1.026 14.291 -21.310 1.00 62.19 620 MET A O 1
ATOM 5160 N N . CYS A 1 621 ? -0.589 15.484 -19.457 1.00 62.19 621 CYS A N 1
ATOM 5161 C CA . CYS A 1 621 ? 0.832 15.639 -19.748 1.00 62.19 621 CYS A CA 1
ATOM 5162 C C . CYS A 1 621 ? 1.507 14.261 -19.866 1.00 62.19 621 CYS A C 1
ATOM 5164 O O . CYS A 1 621 ? 1.582 13.518 -18.885 1.00 62.19 621 CYS A O 1
ATOM 5166 N N . GLY A 1 622 ? 1.978 13.940 -21.072 1.00 66.31 622 GLY A N 1
ATOM 5167 C CA . GLY A 1 622 ? 2.799 12.767 -21.364 1.00 66.31 622 GLY A CA 1
ATOM 5168 C C . GLY A 1 622 ? 4.289 13.041 -21.149 1.00 66.31 622 GLY A C 1
ATOM 5169 O O . GLY A 1 622 ? 4.684 13.762 -20.231 1.00 66.31 622 GLY A O 1
ATOM 5170 N N . SER A 1 623 ? 5.135 12.479 -22.012 1.00 71.19 623 SER A N 1
ATOM 5171 C CA . SER A 1 623 ? 6.577 12.740 -21.996 1.00 71.19 623 SER A CA 1
ATOM 5172 C C . SER A 1 623 ? 6.909 14.187 -22.376 1.00 71.19 623 SER A C 1
ATOM 5174 O O . SER A 1 623 ? 6.312 14.772 -23.278 1.00 71.19 623 SER A O 1
ATOM 5176 N N . VAL A 1 624 ? 7.922 14.756 -21.723 1.00 79.00 624 VAL A N 1
ATOM 5177 C CA . VAL A 1 624 ? 8.463 16.076 -22.073 1.00 79.00 624 VAL A CA 1
ATOM 5178 C C . VAL A 1 624 ? 9.401 15.934 -23.271 1.00 79.00 624 VAL A C 1
ATOM 5180 O O . VAL A 1 624 ? 10.476 15.352 -23.141 1.00 79.00 624 VAL A O 1
ATOM 5183 N N . ASN 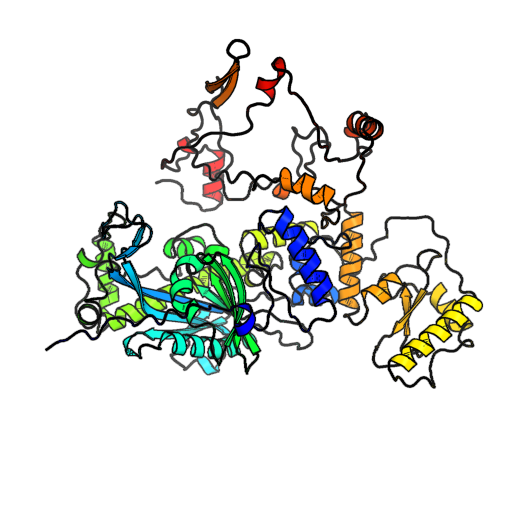A 1 625 ? 9.026 16.502 -24.419 1.00 77.94 625 ASN A N 1
ATOM 5184 C CA . ASN A 1 625 ? 9.842 16.440 -25.641 1.00 77.94 625 ASN A CA 1
ATOM 5185 C C . ASN A 1 625 ? 10.993 17.459 -25.659 1.00 77.94 625 ASN A C 1
ATOM 5187 O O . ASN A 1 625 ? 11.996 17.252 -26.337 1.00 77.94 625 ASN A O 1
ATOM 5191 N N . GLY A 1 626 ? 10.861 18.562 -24.923 1.00 83.00 626 GLY A N 1
ATOM 5192 C CA . GLY A 1 626 ? 11.879 19.602 -24.838 1.00 83.00 626 GLY A CA 1
ATOM 5193 C C . GLY A 1 626 ? 11.403 20.809 -24.039 1.00 83.00 626 GLY A C 1
ATOM 5194 O O . GLY A 1 626 ? 10.218 20.941 -23.738 1.00 83.00 626 GLY A O 1
ATOM 5195 N N . VAL A 1 627 ? 12.345 21.688 -23.700 1.00 86.19 627 VAL A N 1
ATOM 5196 C CA . VAL A 1 627 ? 12.081 22.996 -23.090 1.00 86.19 627 VAL A CA 1
ATOM 5197 C C . VAL A 1 627 ? 12.582 24.059 -24.058 1.00 86.19 627 VAL A C 1
ATOM 5199 O O . VAL A 1 627 ? 13.716 23.980 -24.530 1.00 86.19 627 VAL A O 1
ATOM 5202 N N . ILE A 1 628 ? 11.727 25.026 -24.384 1.00 87.19 628 ILE A N 1
ATOM 5203 C CA . ILE A 1 628 ? 12.030 26.090 -25.342 1.00 87.19 628 ILE A CA 1
ATOM 5204 C C . ILE A 1 628 ? 12.064 27.409 -24.585 1.00 87.19 628 ILE A C 1
ATOM 5206 O O . ILE A 1 628 ? 11.027 27.915 -24.166 1.00 87.19 628 ILE A O 1
ATOM 5210 N N . ASN A 1 629 ? 13.269 27.960 -24.450 1.00 86.19 629 ASN A N 1
ATOM 5211 C CA . ASN A 1 629 ? 13.499 29.253 -23.805 1.00 86.19 629 ASN A CA 1
ATOM 5212 C C . ASN A 1 629 ? 13.587 30.410 -24.814 1.00 86.19 629 ASN A C 1
ATOM 5214 O O . ASN A 1 629 ? 13.523 31.571 -24.420 1.00 86.19 629 ASN A O 1
ATOM 5218 N N . ASP A 1 630 ? 13.713 30.112 -26.113 1.00 90.44 630 ASP A N 1
ATOM 5219 C CA . ASP A 1 630 ? 13.697 31.128 -27.165 1.00 90.44 630 ASP A CA 1
ATOM 5220 C C . ASP A 1 630 ? 12.265 31.595 -27.460 1.00 90.44 630 ASP A C 1
ATOM 5222 O O . ASP A 1 630 ? 11.414 30.840 -27.940 1.00 90.44 630 ASP A O 1
ATOM 5226 N N . THR A 1 631 ? 12.003 32.874 -27.200 1.00 84.81 631 THR A N 1
ATOM 5227 C CA . THR A 1 631 ? 10.675 33.480 -27.351 1.00 84.81 631 THR A CA 1
ATOM 5228 C C . THR A 1 631 ? 10.160 33.427 -28.790 1.00 84.81 631 THR A C 1
ATOM 5230 O O . THR A 1 631 ? 8.956 33.277 -29.007 1.00 84.81 631 THR A O 1
ATOM 5233 N N . ASN A 1 632 ? 11.038 33.542 -29.791 1.00 88.19 632 ASN A N 1
ATOM 5234 C CA . ASN A 1 632 ? 10.626 33.538 -31.196 1.00 88.19 632 ASN A CA 1
ATOM 5235 C C . ASN A 1 632 ? 10.186 32.139 -31.634 1.00 88.19 632 ASN A C 1
ATOM 5237 O O . ASN A 1 632 ? 9.150 31.987 -32.282 1.00 88.19 632 ASN A O 1
ATOM 5241 N N . GLN A 1 633 ? 10.934 31.113 -31.240 1.00 88.06 633 GLN A N 1
ATOM 5242 C CA . GLN A 1 633 ? 10.597 29.715 -31.463 1.00 88.06 633 GLN A CA 1
ATOM 5243 C C . GLN A 1 633 ? 9.312 29.335 -30.723 1.00 88.06 633 GLN A C 1
ATOM 5245 O O . GLN A 1 633 ? 8.423 28.736 -31.328 1.00 88.06 633 GLN A O 1
ATOM 5250 N N . ALA A 1 634 ? 9.166 29.749 -29.461 1.00 84.88 634 ALA A N 1
ATOM 5251 C CA . ALA A 1 634 ? 7.941 29.530 -28.698 1.00 84.88 634 ALA A CA 1
ATOM 5252 C C . ALA A 1 634 ? 6.723 30.158 -29.397 1.00 84.88 634 ALA A C 1
ATOM 5254 O O . ALA A 1 634 ? 5.709 29.489 -29.586 1.00 84.88 634 ALA A O 1
ATOM 5255 N N . ARG A 1 635 ? 6.829 31.409 -29.871 1.00 84.44 635 ARG A N 1
ATOM 5256 C CA . ARG A 1 635 ? 5.749 32.083 -30.616 1.00 84.44 635 ARG A CA 1
ATOM 5257 C C . ARG A 1 635 ? 5.383 31.374 -31.916 1.00 84.44 635 ARG A C 1
ATOM 5259 O O . ARG A 1 635 ? 4.202 31.326 -32.240 1.00 84.44 635 ARG A O 1
ATOM 5266 N N . LYS A 1 636 ? 6.354 30.815 -32.648 1.00 87.12 636 LYS A N 1
ATOM 5267 C CA . LYS A 1 636 ? 6.074 30.025 -33.862 1.00 87.12 636 LYS A CA 1
ATOM 5268 C C . LYS A 1 636 ? 5.220 28.798 -33.553 1.00 87.12 636 LYS A C 1
ATOM 5270 O O . LYS A 1 636 ? 4.299 28.512 -34.305 1.00 87.12 636 LYS A O 1
ATOM 5275 N N . ILE A 1 637 ? 5.492 28.113 -32.442 1.00 83.62 637 ILE A N 1
ATOM 5276 C CA . ILE A 1 637 ? 4.710 26.946 -32.013 1.00 83.62 637 ILE A CA 1
ATOM 5277 C C . ILE A 1 637 ? 3.322 27.376 -31.527 1.00 83.62 637 ILE A C 1
ATOM 5279 O O . ILE A 1 637 ? 2.320 26.839 -31.991 1.00 83.62 637 ILE A O 1
ATOM 5283 N N . ILE A 1 638 ? 3.251 28.394 -30.660 1.00 80.75 638 ILE A N 1
ATOM 5284 C CA . ILE A 1 638 ? 1.989 28.921 -30.115 1.00 80.75 638 ILE A CA 1
ATOM 5285 C C . ILE A 1 638 ? 1.050 29.382 -31.237 1.00 80.75 638 ILE A C 1
ATOM 5287 O O . ILE A 1 638 ? -0.142 29.078 -31.215 1.00 80.75 638 ILE A O 1
ATOM 5291 N N . ASN A 1 639 ? 1.593 30.082 -32.234 1.00 83.75 639 ASN A N 1
ATOM 5292 C CA . ASN A 1 639 ? 0.823 30.648 -33.337 1.00 83.75 639 ASN A CA 1
ATOM 5293 C C . ASN A 1 639 ? 0.744 29.736 -34.569 1.00 83.75 639 ASN A C 1
ATOM 5295 O O . ASN A 1 639 ? 0.155 30.155 -35.566 1.00 83.75 639 ASN A O 1
ATOM 5299 N N . SER A 1 640 ? 1.279 28.510 -34.515 1.00 84.81 640 SER A N 1
ATOM 5300 C CA . SER A 1 640 ? 1.209 27.571 -35.641 1.00 84.81 640 SER A CA 1
ATOM 5301 C C . SER A 1 640 ? -0.248 27.302 -36.028 1.00 84.81 640 SER A C 1
ATOM 5303 O O . SER A 1 640 ? -1.121 27.215 -35.160 1.00 84.81 640 SER A O 1
ATOM 5305 N N . THR A 1 641 ? -0.525 27.171 -37.323 1.00 82.88 641 THR A N 1
ATOM 5306 C CA . THR A 1 641 ? -1.828 26.716 -37.833 1.00 82.88 641 THR A CA 1
ATOM 5307 C C . THR A 1 641 ? -2.074 25.242 -37.526 1.00 82.88 641 THR A C 1
ATOM 5309 O O . THR A 1 641 ? -3.222 24.841 -37.353 1.00 82.88 641 THR A O 1
ATOM 5312 N N . ASP A 1 642 ? -1.003 24.463 -37.356 1.00 83.31 642 ASP A N 1
ATOM 5313 C CA . ASP A 1 642 ? -1.067 23.024 -37.082 1.00 83.31 642 ASP A CA 1
ATOM 5314 C C . ASP A 1 642 ? -1.611 22.719 -35.686 1.00 83.31 642 ASP A C 1
ATOM 5316 O O . ASP A 1 642 ? -1.988 21.585 -35.409 1.00 83.31 642 ASP A O 1
ATOM 5320 N N . ARG A 1 643 ? -1.710 23.730 -34.810 1.00 72.88 643 ARG A N 1
ATOM 5321 C CA . ARG A 1 643 ? -2.185 23.607 -33.424 1.00 72.88 643 ARG A CA 1
ATOM 5322 C C . ARG A 1 643 ? -3.616 23.077 -33.269 1.00 72.88 643 ARG A C 1
ATOM 5324 O O . ARG A 1 643 ? -4.027 22.825 -32.150 1.00 72.88 643 ARG A O 1
ATOM 5331 N N . PHE A 1 644 ? -4.372 22.954 -34.360 1.00 73.94 644 PHE A N 1
ATOM 5332 C CA . PHE A 1 644 ? -5.720 22.372 -34.399 1.00 73.94 644 PHE A CA 1
ATOM 5333 C C . PHE A 1 644 ? -5.780 21.068 -35.213 1.00 73.94 644 PHE A C 1
ATOM 5335 O O . PHE A 1 644 ? -6.858 20.632 -35.607 1.00 73.94 644 PHE A O 1
ATOM 5342 N N . THR A 1 645 ? -4.626 20.474 -35.509 1.00 76.69 645 THR A N 1
ATOM 5343 C CA . THR A 1 645 ? -4.479 19.265 -36.327 1.00 76.69 645 THR A CA 1
ATOM 5344 C C . THR A 1 645 ? -3.649 18.222 -35.585 1.00 76.69 645 THR A C 1
ATOM 5346 O O . THR A 1 645 ? -2.983 18.540 -34.599 1.00 76.69 645 THR A O 1
ATOM 5349 N N . ASP A 1 646 ? -3.595 17.003 -36.117 1.00 71.12 646 ASP A N 1
ATOM 5350 C CA . ASP A 1 646 ? -2.763 15.919 -35.574 1.00 71.12 646 ASP A CA 1
ATOM 5351 C C . ASP A 1 646 ? -1.248 16.193 -35.681 1.00 71.12 646 ASP A C 1
ATOM 5353 O O . ASP A 1 646 ? -0.441 15.470 -35.103 1.00 71.12 646 ASP A O 1
ATOM 5357 N N . GLN A 1 647 ? -0.844 17.242 -36.411 1.00 74.62 647 GLN A N 1
ATOM 5358 C CA . GLN A 1 647 ? 0.546 17.710 -36.498 1.00 74.62 647 GLN A CA 1
ATOM 5359 C C . GLN A 1 647 ? 0.889 18.766 -35.429 1.00 74.62 647 GLN A C 1
ATOM 5361 O O . GLN A 1 647 ? 2.038 19.203 -35.323 1.00 74.62 647 GLN A O 1
ATOM 5366 N N . GLY A 1 648 ? -0.099 19.198 -34.640 1.00 74.38 648 GLY A N 1
ATOM 5367 C CA . GLY A 1 648 ? 0.064 20.178 -33.574 1.00 74.38 648 GLY A CA 1
ATOM 5368 C C . GLY A 1 648 ? 0.889 19.653 -32.400 1.00 74.38 648 GLY A C 1
ATOM 5369 O O . GLY A 1 648 ? 0.917 18.461 -32.101 1.00 74.38 648 GLY A O 1
ATOM 5370 N N . GLN A 1 649 ? 1.560 20.563 -31.694 1.00 75.69 649 GLN A N 1
ATOM 5371 C CA . GLN A 1 649 ? 2.321 20.236 -30.487 1.00 75.69 649 GLN A CA 1
ATOM 5372 C C . GLN A 1 649 ? 1.574 20.709 -29.242 1.00 75.69 649 GLN A C 1
ATOM 5374 O O . GLN A 1 649 ? 1.213 21.879 -29.141 1.00 75.69 649 GLN A O 1
ATOM 5379 N N . LEU A 1 650 ? 1.408 19.819 -28.260 1.00 76.94 650 LEU A N 1
ATOM 5380 C CA . LEU A 1 650 ? 0.977 20.208 -26.919 1.00 76.94 650 LEU A CA 1
ATOM 5381 C C . LEU A 1 650 ? 2.136 20.889 -26.189 1.00 76.94 650 LEU A C 1
ATOM 5383 O O . LEU A 1 650 ? 3.251 20.366 -26.155 1.00 76.94 650 LEU A O 1
ATOM 5387 N N . PHE A 1 651 ? 1.870 22.034 -25.568 1.00 79.00 651 PHE A N 1
ATOM 5388 C CA . PHE A 1 651 ? 2.864 22.763 -24.789 1.00 79.00 651 PHE A CA 1
ATOM 5389 C C . PHE A 1 651 ? 2.265 23.354 -23.515 1.00 79.00 651 PHE A C 1
ATOM 5391 O O . PHE A 1 651 ? 1.064 23.594 -23.409 1.00 79.00 651 PHE A O 1
ATOM 5398 N N . ILE A 1 652 ? 3.144 23.644 -22.558 1.00 77.00 652 ILE A N 1
ATOM 5399 C CA . ILE A 1 652 ? 2.847 24.478 -21.396 1.00 77.00 652 ILE A CA 1
ATOM 5400 C C . ILE A 1 652 ? 3.719 25.721 -21.531 1.00 77.00 652 ILE A C 1
ATOM 5402 O O . ILE A 1 652 ? 4.941 25.610 -21.596 1.00 77.00 652 ILE A O 1
ATOM 5406 N N . ALA A 1 653 ? 3.096 26.897 -21.586 1.00 76.75 653 ALA A N 1
ATOM 5407 C CA . ALA A 1 653 ? 3.801 28.167 -21.700 1.00 76.75 653 ALA A CA 1
ATOM 5408 C C . ALA A 1 653 ? 3.616 28.991 -20.423 1.00 76.75 653 ALA A C 1
ATOM 5410 O O . ALA A 1 653 ? 2.493 29.203 -19.969 1.00 76.75 653 ALA A O 1
ATOM 5411 N N . GLN A 1 654 ? 4.717 29.492 -19.860 1.00 74.25 654 GLN A N 1
ATOM 5412 C CA . GLN A 1 654 ? 4.649 30.534 -18.842 1.00 74.25 654 GLN A CA 1
ATOM 5413 C C . GLN A 1 654 ? 4.600 31.894 -19.537 1.00 74.25 654 GLN A C 1
ATOM 5415 O O . GLN A 1 654 ? 5.582 32.332 -20.133 1.00 74.25 654 GLN A O 1
ATOM 5420 N N . LEU A 1 655 ? 3.459 32.570 -19.450 1.00 70.00 655 LEU A N 1
ATOM 5421 C CA . LEU A 1 655 ? 3.263 33.882 -20.055 1.00 70.00 655 LEU A CA 1
ATOM 5422 C C . LEU A 1 655 ? 3.274 34.954 -18.964 1.00 70.00 655 LEU A C 1
ATOM 5424 O O . LEU A 1 655 ? 2.532 34.866 -17.988 1.00 70.00 655 LEU A O 1
ATOM 5428 N N . LYS A 1 656 ? 4.096 35.991 -19.140 1.00 67.56 656 LYS A N 1
ATOM 5429 C CA . LYS A 1 656 ? 3.906 37.266 -18.438 1.00 67.56 656 LYS A CA 1
ATOM 5430 C C . LYS A 1 656 ? 2.931 38.092 -19.270 1.00 67.56 656 LYS A C 1
ATOM 5432 O O . LYS A 1 656 ? 3.349 38.845 -20.143 1.00 67.56 656 LYS A O 1
ATOM 5437 N N . GLY A 1 657 ? 1.643 37.847 -19.063 1.00 63.03 657 GLY A N 1
ATOM 5438 C CA . GLY A 1 657 ? 0.563 38.569 -19.726 1.00 63.03 657 GLY A CA 1
ATOM 5439 C C . GLY A 1 657 ? -0.028 39.636 -18.813 1.00 63.03 657 GLY A C 1
ATOM 5440 O O . GLY A 1 657 ? -0.144 39.427 -17.608 1.00 63.03 657 GLY A O 1
ATOM 5441 N N . HIS A 1 658 ? -0.413 40.762 -19.401 1.00 67.06 658 HIS A N 1
ATOM 5442 C CA . HIS A 1 658 ? -1.415 41.654 -18.835 1.00 67.06 658 HIS A CA 1
ATOM 5443 C C . HIS A 1 658 ? -2.726 41.326 -19.551 1.00 67.06 658 HIS A C 1
ATOM 5445 O O . HIS A 1 658 ? -2.750 41.281 -20.781 1.00 67.06 658 HIS A O 1
ATOM 5451 N N . ILE A 1 659 ? -3.778 41.019 -18.793 1.00 69.19 659 ILE A N 1
ATOM 5452 C CA . ILE A 1 659 ? -5.126 40.981 -19.357 1.00 69.19 659 ILE A CA 1
ATOM 5453 C C . ILE A 1 659 ? -5.528 42.442 -19.465 1.00 69.19 659 ILE A C 1
ATOM 5455 O O . ILE A 1 659 ? -5.631 43.106 -18.435 1.00 69.19 659 ILE A O 1
ATOM 5459 N N . ASP A 1 660 ? -5.662 42.928 -20.697 1.00 79.75 660 ASP A N 1
ATOM 5460 C CA . ASP A 1 660 ? -6.194 44.264 -20.951 1.00 79.75 660 ASP A CA 1
ATOM 5461 C C . ASP A 1 660 ? -7.513 44.419 -20.186 1.00 79.75 660 ASP A C 1
ATOM 5463 O O . ASP A 1 660 ? -8.295 43.465 -20.114 1.00 79.75 660 ASP A O 1
ATOM 5467 N N . GLU A 1 661 ? -7.731 45.586 -19.581 1.00 81.94 661 GLU A N 1
ATOM 5468 C CA . GLU A 1 661 ? -8.894 45.845 -18.731 1.00 81.94 661 GLU A CA 1
ATOM 5469 C C . GLU A 1 661 ? -10.208 45.465 -19.417 1.00 81.94 661 GLU A C 1
ATOM 5471 O O . GLU A 1 661 ? -11.072 44.861 -18.775 1.00 81.94 661 GLU A O 1
ATOM 5476 N N . HIS A 1 662 ? -10.275 45.677 -20.734 1.00 82.50 662 HIS A N 1
ATOM 5477 C CA . HIS A 1 662 ? -11.409 45.317 -21.575 1.00 82.50 662 HIS A CA 1
ATOM 5478 C C . HIS A 1 662 ? -11.760 43.819 -21.538 1.00 82.50 662 HIS A C 1
ATOM 5480 O O . HIS A 1 662 ? -12.925 43.438 -21.644 1.00 82.50 662 HIS A O 1
ATOM 5486 N N . TYR A 1 663 ? -10.762 42.950 -21.354 1.00 78.69 663 TYR A N 1
ATOM 5487 C CA . TYR A 1 663 ? -10.936 41.497 -21.303 1.00 78.69 663 TYR A CA 1
ATOM 5488 C C . TYR A 1 663 ? -10.961 40.941 -19.875 1.00 78.69 663 TYR A C 1
ATOM 5490 O O . TYR A 1 663 ? -11.170 39.741 -19.703 1.00 78.69 663 TYR A O 1
ATOM 5498 N N . ILE A 1 664 ? -10.772 41.752 -18.823 1.00 79.94 664 ILE A N 1
ATOM 5499 C CA . ILE A 1 664 ? -10.748 41.244 -17.436 1.00 79.94 664 ILE A CA 1
ATOM 5500 C C . ILE A 1 664 ? -12.027 40.462 -17.130 1.00 79.94 664 ILE A C 1
ATOM 5502 O O . ILE A 1 664 ? -11.962 39.359 -16.586 1.00 79.94 664 ILE A O 1
ATOM 5506 N N . ASN A 1 665 ? -13.185 40.969 -17.552 1.00 81.75 665 ASN A N 1
ATOM 5507 C CA . ASN A 1 665 ? -14.465 40.299 -17.343 1.00 81.75 665 ASN A CA 1
ATOM 5508 C C . ASN A 1 665 ? -14.557 38.909 -17.992 1.00 81.75 665 ASN A C 1
ATOM 5510 O O . ASN A 1 665 ? -15.245 38.036 -17.450 1.00 81.75 665 ASN A O 1
ATOM 5514 N N . ASP A 1 666 ? -13.836 38.659 -19.084 1.00 76.50 666 ASP A N 1
ATOM 5515 C CA . ASP A 1 666 ? -13.808 37.360 -19.766 1.00 76.50 666 ASP A CA 1
ATOM 5516 C C . ASP A 1 666 ? -13.019 36.301 -18.987 1.00 76.50 666 ASP A C 1
ATOM 5518 O O . ASP A 1 666 ? -13.316 35.110 -19.084 1.00 76.50 666 ASP A O 1
ATOM 5522 N N . PHE A 1 667 ? -12.070 36.725 -18.145 1.00 66.19 667 PHE A N 1
ATOM 5523 C CA . PHE A 1 667 ? -11.137 35.832 -17.449 1.00 66.19 667 PHE A CA 1
ATOM 5524 C C . PHE A 1 667 ? -11.260 35.843 -15.913 1.00 66.19 667 PHE A C 1
ATOM 5526 O O . PHE A 1 667 ? -10.691 34.982 -15.246 1.00 66.19 667 PHE A O 1
ATOM 5533 N N . ILE A 1 668 ? -12.022 36.773 -15.329 1.00 69.62 668 ILE A N 1
ATOM 5534 C CA . ILE A 1 668 ? -12.084 37.015 -13.873 1.00 69.62 668 ILE A CA 1
ATOM 5535 C C . ILE A 1 668 ? -12.771 35.911 -13.044 1.00 69.62 668 ILE A C 1
ATOM 5537 O O . ILE A 1 668 ? -12.615 35.845 -11.827 1.00 69.62 668 ILE A O 1
ATOM 5541 N N . ASN A 1 669 ? -13.520 35.004 -13.669 1.00 60.38 669 ASN A N 1
ATOM 5542 C CA . ASN A 1 669 ? -14.452 34.095 -12.983 1.00 60.38 669 ASN A CA 1
ATOM 5543 C C . ASN A 1 669 ? -13.844 32.789 -12.441 1.00 60.38 669 ASN A C 1
ATOM 5545 O O . ASN A 1 669 ? -14.518 31.762 -12.389 1.00 60.38 669 ASN A O 1
ATOM 5549 N N . PHE A 1 670 ? -12.577 32.809 -12.026 1.00 54.81 670 PHE A N 1
ATOM 5550 C CA . PHE A 1 670 ? -11.856 31.588 -11.644 1.00 54.81 670 PHE A CA 1
ATOM 5551 C C . PHE A 1 670 ? -11.996 31.107 -10.174 1.00 54.81 670 PHE A C 1
ATOM 5553 O O . PHE A 1 670 ? -11.614 29.965 -9.916 1.00 54.81 670 PHE A O 1
ATOM 5560 N N . PRO A 1 671 ? -12.551 31.873 -9.208 1.00 41.50 671 PRO A N 1
ATOM 5561 C CA . PRO A 1 671 ? -13.002 31.277 -7.927 1.00 41.50 671 PRO A CA 1
ATOM 5562 C C . PRO A 1 671 ? -14.451 31.636 -7.479 1.00 41.50 671 PRO A C 1
ATOM 5564 O O . PRO A 1 671 ? -14.893 32.751 -7.684 1.00 41.50 671 PRO A O 1
ATOM 5567 N N . PRO A 1 672 ? -15.220 30.743 -6.823 1.00 41.44 672 PRO A N 1
ATOM 5568 C CA . PRO A 1 672 ? -16.448 31.102 -6.075 1.00 41.44 672 PRO A CA 1
ATOM 5569 C C . PRO A 1 672 ? -16.281 31.159 -4.530 1.00 41.44 672 PRO A C 1
ATOM 5571 O O . PRO A 1 672 ? -15.308 30.637 -3.993 1.00 41.44 672 PRO A O 1
ATOM 5574 N N . ILE A 1 673 ? -17.249 31.770 -3.813 1.00 34.81 673 ILE A N 1
ATOM 5575 C CA . ILE A 1 673 ? -17.288 32.041 -2.341 1.00 34.81 673 ILE A CA 1
ATOM 5576 C C . ILE A 1 673 ? -18.309 31.120 -1.598 1.00 34.81 673 ILE A C 1
ATOM 5578 O O . ILE A 1 673 ? -19.354 30.822 -2.175 1.00 34.81 673 ILE A O 1
ATOM 5582 N N . PHE A 1 674 ? -18.062 30.721 -0.322 1.00 39.97 674 PHE A N 1
ATOM 5583 C CA . PHE A 1 674 ? -18.844 29.722 0.480 1.00 39.97 674 PHE A CA 1
ATOM 5584 C C . PHE A 1 674 ? -19.557 30.211 1.755 1.00 39.97 674 PHE A C 1
ATOM 5586 O O . PHE A 1 674 ? -19.067 31.109 2.441 1.00 39.97 674 PHE A O 1
ATOM 5593 N N . ARG A 1 675 ? -20.650 29.498 2.116 1.00 31.12 675 ARG A N 1
ATOM 5594 C CA . ARG A 1 675 ? -21.284 29.360 3.455 1.00 31.12 675 ARG A CA 1
ATOM 5595 C C . ARG A 1 675 ? -21.895 27.945 3.620 1.00 31.12 675 ARG A C 1
ATOM 5597 O O . ARG A 1 675 ? -22.155 27.296 2.617 1.00 31.12 675 ARG A O 1
ATOM 5604 N N . ASN A 1 676 ? -22.115 27.481 4.857 1.00 27.45 676 ASN A N 1
ATOM 5605 C CA . ASN A 1 676 ? -22.493 26.097 5.216 1.00 27.45 676 ASN A CA 1
ATOM 5606 C C . ASN A 1 676 ? -24.003 25.949 5.539 1.00 27.45 676 ASN A C 1
ATOM 5608 O O . ASN A 1 676 ? -24.464 26.662 6.429 1.00 27.45 676 ASN A O 1
ATOM 5612 N N . LEU A 1 677 ? -24.752 25.060 4.856 1.00 39.75 677 LEU A N 1
ATOM 5613 C CA . LEU A 1 677 ? -26.197 24.779 5.062 1.00 39.75 677 LEU A CA 1
ATOM 5614 C C . LEU A 1 677 ? -26.577 23.327 4.641 1.00 39.75 677 LEU A C 1
ATOM 5616 O O . LEU A 1 677 ? -25.944 22.773 3.744 1.00 39.75 677 LEU A O 1
ATOM 5620 N N . SER A 1 678 ? -27.624 22.735 5.242 1.00 40.88 678 SER A N 1
ATOM 5621 C CA . SER A 1 678 ? -28.153 21.364 4.985 1.00 40.88 678 SER A CA 1
ATOM 5622 C C . SER A 1 678 ? -29.431 21.361 4.111 1.00 40.88 678 SER A C 1
ATOM 5624 O O . SER A 1 678 ? -30.176 22.337 4.181 1.00 40.88 678 SER A O 1
ATOM 5626 N N . TYR A 1 679 ? -29.735 20.293 3.338 1.00 53.53 679 TYR A N 1
ATOM 5627 C CA . TYR A 1 679 ? -30.941 20.223 2.468 1.00 53.53 679 TYR A CA 1
ATOM 5628 C C . TYR A 1 679 ? -31.500 18.806 2.172 1.00 53.53 679 TYR A C 1
ATOM 5630 O O . TYR A 1 679 ? -30.855 17.806 2.486 1.00 53.53 679 TYR A O 1
ATOM 5638 N N . GLN A 1 680 ? -32.701 18.753 1.560 1.00 56.75 680 GLN A N 1
ATOM 5639 C CA . GLN A 1 680 ? -33.472 17.544 1.196 1.00 56.75 680 GLN A CA 1
ATOM 5640 C C . GLN A 1 680 ? -33.164 17.027 -0.223 1.00 56.75 680 GLN A C 1
ATOM 5642 O O . GLN A 1 680 ? -33.048 17.805 -1.165 1.00 56.75 680 GLN A O 1
ATOM 5647 N N . SER A 1 681 ? -33.100 15.707 -0.406 1.00 59.91 681 SER A N 1
ATOM 5648 C CA . SER A 1 681 ? -32.659 15.035 -1.650 1.00 59.91 681 SER A CA 1
ATOM 5649 C C . SER A 1 681 ? -33.775 14.723 -2.671 1.00 59.91 681 SER A C 1
ATOM 5651 O O . SER A 1 681 ? -33.708 13.720 -3.380 1.00 59.91 681 SER A O 1
ATOM 5653 N N . SER A 1 682 ? -34.812 15.560 -2.763 1.00 70.50 682 SER A N 1
ATOM 5654 C CA . SER A 1 682 ? -35.981 15.282 -3.616 1.00 70.50 682 SER A CA 1
ATOM 5655 C C . SER A 1 682 ? -35.735 15.569 -5.105 1.00 70.50 682 SER A C 1
ATOM 5657 O O . SER A 1 682 ? -34.917 16.421 -5.461 1.00 70.50 682 SER A O 1
ATOM 5659 N N . LYS A 1 683 ? -36.499 14.917 -5.998 1.00 68.12 683 LYS A N 1
ATOM 5660 C CA . LYS A 1 683 ? -36.412 15.093 -7.468 1.00 68.12 683 LYS A CA 1
ATOM 5661 C C . LYS A 1 683 ? -36.514 16.558 -7.910 1.00 68.12 683 LYS A C 1
ATOM 5663 O O . LYS A 1 683 ? -35.832 16.966 -8.846 1.00 68.12 683 LYS A O 1
ATOM 5668 N N . ALA A 1 684 ? -37.336 17.349 -7.219 1.00 63.91 684 ALA A N 1
ATOM 5669 C CA . ALA A 1 684 ? -37.500 18.776 -7.488 1.00 63.91 684 ALA A CA 1
ATOM 5670 C C . ALA A 1 684 ? -36.256 19.602 -7.108 1.00 63.91 684 ALA A C 1
ATOM 5672 O O . ALA A 1 684 ? -35.930 20.565 -7.792 1.00 63.91 684 ALA A O 1
ATOM 5673 N N . VAL A 1 685 ? -35.553 19.205 -6.042 1.00 54.56 685 VAL A N 1
ATOM 5674 C CA . VAL A 1 685 ? -34.383 19.910 -5.497 1.00 54.56 685 VAL A CA 1
ATOM 5675 C C . VAL A 1 685 ? -33.128 19.626 -6.326 1.00 54.56 685 VAL A C 1
ATOM 5677 O O . VAL A 1 685 ? -32.428 20.551 -6.739 1.00 54.56 685 VAL A O 1
ATOM 5680 N N . ILE A 1 686 ? -32.847 18.346 -6.598 1.00 56.78 686 ILE A N 1
ATOM 5681 C CA . ILE A 1 686 ? -31.592 17.920 -7.243 1.00 56.78 686 ILE A CA 1
ATOM 5682 C C . ILE A 1 686 ? -31.702 17.722 -8.763 1.00 56.78 686 ILE A C 1
ATOM 5684 O O . ILE A 1 686 ? -30.687 17.542 -9.435 1.00 56.78 686 ILE A O 1
ATOM 5688 N N . GLY A 1 687 ? -32.917 17.795 -9.313 1.00 54.28 687 GLY A N 1
ATOM 5689 C CA . GLY A 1 687 ? -33.206 17.581 -10.729 1.00 54.28 687 GLY A CA 1
ATOM 5690 C C . GLY A 1 687 ? -33.390 16.106 -11.105 1.00 54.28 687 GLY A C 1
ATOM 5691 O O . GLY A 1 687 ? -32.857 15.197 -10.469 1.00 54.28 687 GLY A O 1
ATOM 5692 N N . GLU A 1 688 ? -34.150 15.875 -12.179 1.00 63.72 688 GLU A N 1
ATOM 5693 C CA . GLU A 1 688 ? -34.576 14.546 -12.642 1.00 63.72 688 GLU A CA 1
ATOM 5694 C C . GLU A 1 688 ? -33.408 13.604 -12.949 1.00 63.72 688 GLU A C 1
ATOM 5696 O O . GLU A 1 688 ? -33.368 12.497 -12.420 1.00 63.72 688 GLU A O 1
ATOM 5701 N N . TYR A 1 689 ? -32.413 14.076 -13.703 1.00 51.91 689 TYR A N 1
ATOM 5702 C CA . TYR A 1 689 ? -31.247 13.276 -14.087 1.00 51.91 689 TYR A CA 1
ATOM 5703 C C . TYR A 1 689 ? -30.466 12.727 -12.879 1.00 51.91 689 TYR A C 1
ATOM 5705 O O . TYR A 1 689 ? -30.101 11.553 -12.849 1.00 51.91 689 TYR A O 1
ATOM 5713 N N . MET A 1 690 ? -30.222 13.562 -11.862 1.00 48.12 690 MET A N 1
ATOM 5714 C CA . MET A 1 690 ? -29.489 13.144 -10.660 1.00 48.12 690 MET A CA 1
ATOM 5715 C C . MET A 1 690 ? -30.326 12.266 -9.748 1.00 48.12 690 MET A C 1
ATOM 5717 O O . MET A 1 690 ? -29.800 11.309 -9.189 1.00 48.12 690 MET A O 1
ATOM 5721 N N . TYR A 1 691 ? -31.617 12.562 -9.619 1.00 67.38 691 TYR A N 1
ATOM 5722 C CA . TYR A 1 691 ? -32.540 11.723 -8.865 1.00 67.38 691 TYR A CA 1
ATOM 5723 C C . TYR A 1 691 ? -32.605 10.305 -9.450 1.00 67.38 691 TYR A C 1
ATOM 5725 O O . TYR A 1 691 ? -32.492 9.330 -8.713 1.00 67.38 691 TYR A O 1
ATOM 5733 N N . GLU A 1 692 ? -32.693 10.176 -10.775 1.00 67.19 692 GLU A N 1
ATOM 5734 C CA . GLU A 1 692 ? -32.705 8.883 -11.469 1.00 67.19 692 GLU A CA 1
ATOM 5735 C C . GLU A 1 692 ? -31.363 8.148 -11.373 1.00 67.19 692 GLU A C 1
ATOM 5737 O O . GLU A 1 692 ? -31.346 6.951 -11.093 1.00 67.19 692 GLU A O 1
ATOM 5742 N N . GLN A 1 693 ? -30.236 8.855 -11.519 1.00 57.19 693 GLN A N 1
ATOM 5743 C CA . GLN A 1 693 ? -28.898 8.298 -11.282 1.00 57.19 693 GLN A CA 1
ATOM 5744 C C . GLN A 1 693 ? -28.758 7.757 -9.852 1.00 57.19 693 GLN A C 1
ATOM 5746 O O . GLN A 1 693 ? -28.338 6.615 -9.669 1.00 57.19 693 GLN A O 1
ATOM 5751 N N . MET A 1 694 ? -29.162 8.532 -8.843 1.00 57.09 694 MET A N 1
ATOM 5752 C CA . MET A 1 694 ? -29.111 8.126 -7.435 1.00 57.09 694 MET A CA 1
ATOM 5753 C C . MET A 1 694 ? -29.999 6.908 -7.159 1.00 57.09 694 MET A C 1
ATOM 5755 O O . MET A 1 694 ? -29.532 5.955 -6.538 1.00 57.09 694 MET A O 1
ATOM 5759 N N . GLN A 1 695 ? -31.221 6.883 -7.692 1.00 67.69 695 GLN A N 1
ATOM 5760 C CA . GLN A 1 695 ? -32.120 5.727 -7.605 1.00 67.69 695 GLN A CA 1
ATOM 5761 C C . GLN A 1 695 ? -31.531 4.485 -8.287 1.00 67.69 695 GLN A C 1
ATOM 5763 O O . GLN A 1 695 ? -31.533 3.398 -7.710 1.00 67.69 695 GLN A O 1
ATOM 5768 N N . SER A 1 696 ? -30.953 4.642 -9.483 1.00 57.44 696 SER A N 1
ATOM 5769 C CA . SER A 1 696 ? -30.315 3.542 -10.220 1.00 57.44 696 SER A CA 1
ATOM 5770 C C . SER A 1 696 ? -29.075 2.982 -9.513 1.00 57.44 696 SER A C 1
ATOM 5772 O O . SER A 1 696 ? -28.788 1.792 -9.618 1.00 57.44 696 SER A O 1
ATOM 5774 N N . ALA A 1 697 ? -28.378 3.821 -8.742 1.00 49.94 697 ALA A N 1
ATOM 5775 C CA . ALA A 1 697 ? -27.247 3.446 -7.902 1.00 49.94 697 ALA A CA 1
ATOM 5776 C C . ALA A 1 697 ? -27.666 2.935 -6.505 1.00 49.94 697 ALA A C 1
ATOM 5778 O O . ALA A 1 697 ? -26.804 2.682 -5.666 1.00 49.94 697 ALA A O 1
ATOM 5779 N N . GLY A 1 698 ? -28.971 2.792 -6.234 1.00 52.50 698 GLY A N 1
ATOM 5780 C CA . GLY A 1 698 ? -29.501 2.301 -4.956 1.00 52.50 698 GLY A CA 1
ATOM 5781 C C . GLY A 1 698 ? -29.410 3.299 -3.795 1.00 52.50 698 GLY A C 1
ATOM 5782 O O . GLY A 1 698 ? -29.585 2.920 -2.635 1.00 52.50 698 GLY A O 1
ATOM 5783 N N . VAL A 1 699 ? -29.141 4.576 -4.077 1.00 49.62 699 VAL A N 1
ATOM 5784 C CA . VAL A 1 699 ? -29.048 5.638 -3.071 1.00 49.62 699 VAL A CA 1
ATOM 5785 C C . VAL A 1 699 ? -30.458 6.085 -2.685 1.00 49.62 699 VAL A C 1
ATOM 5787 O O . VAL A 1 699 ? -31.226 6.542 -3.529 1.00 49.62 699 VAL A O 1
ATOM 5790 N N . LYS A 1 700 ? -30.806 5.978 -1.396 1.00 56.62 700 LYS A N 1
ATOM 5791 C CA . LYS A 1 700 ? -32.108 6.432 -0.883 1.00 56.62 700 LYS A CA 1
ATOM 5792 C C . LYS A 1 700 ? -32.243 7.949 -1.049 1.00 56.62 700 LYS A C 1
ATOM 5794 O O . LYS A 1 700 ? -31.601 8.702 -0.320 1.00 56.62 700 LYS A O 1
ATOM 5799 N N . THR A 1 701 ? -33.095 8.387 -1.967 1.00 54.50 701 THR A N 1
ATOM 5800 C CA . THR A 1 701 ? -33.597 9.765 -2.022 1.00 54.50 701 THR A CA 1
ATOM 5801 C C . THR A 1 701 ? -34.872 9.860 -1.184 1.00 54.50 701 THR A C 1
ATOM 5803 O O . THR A 1 701 ? -35.642 8.904 -1.163 1.00 54.50 701 THR A O 1
ATOM 5806 N N . ASP A 1 702 ? -35.083 11.004 -0.529 1.00 56.62 702 ASP A N 1
ATOM 5807 C CA . ASP A 1 702 ? -36.215 11.351 0.356 1.00 56.62 702 ASP A CA 1
ATOM 5808 C C . ASP A 1 702 ? -35.964 11.142 1.870 1.00 56.62 702 ASP A C 1
ATOM 5810 O O . ASP A 1 702 ? -36.474 10.229 2.525 1.00 56.62 702 ASP A O 1
ATOM 5814 N N . LYS A 1 703 ? -35.191 12.081 2.435 1.00 41.66 703 LYS A N 1
ATOM 5815 C CA . LYS A 1 703 ? -35.502 12.790 3.689 1.00 41.66 703 LYS A CA 1
ATOM 5816 C C . LYS A 1 703 ? -35.226 14.277 3.501 1.00 41.66 703 LYS A C 1
ATOM 5818 O O . LYS A 1 703 ? -34.185 14.601 2.880 1.00 41.66 703 LYS A O 1
#

InterPro domains:
  IPR003615 HNH nuclease [SM00507] (456-505)
  IPR003615 HNH nuclease [cd00085] (456-508)
  IPR043502 DNA/RNA polymerase superfamily [SSF56672] (530-619)

Foldseek 3Di:
DDDDPDDPPPPPPDPPDPCVVVVWDAQPQQSPDTFHPPDPCRVVVNVVCNVVCVVVRNDDDPDDDFDPDWAFPQCLQPLFQLCLVCQLVVNNVLDDFQQWAKEKDWDWFKDFDFAADDDAPDVPDSHHPDTDGIDTHTFKMKMKTKAADDPVCVPPPQWDWDQFPVGIIIIGMDMFGCVVDPCRLVVVVVVNLVSQVRSVVRRDDPDPVRDDDDAHEYEYAVCQQPVCLNRVVVLDDPQKHFPDFDDDPRGTLKTWMAGPPVRHIHMYHYPCLADPDDDLQVLLVVQADPPFDGQAADQRQLDHPVCNVVQFADQDDDDQQSNQDPPVNDGDDPVNVVVNVVVSNVARTSVRVVRVNRNSSNRSVSRSVSSSQVVLVVLVGRPSSDSHNVRSVVNSVSSVVCVVPHLVDQFDDDDDPFAADQDDLVNVQVQQVVLQVVCVVVVADCPQADDSVCRVVVRVQLVPFDAPQRRDRAGPVFHWHWAFCDPNHGHHPVGTHIHTPVLNVQCVPNDRSSSSSSVSSRSVCVVSLHAITDRDPVVVVLVVVVPPVVPPCPFQDQAFAPPAFDWAWDQDPPVRDTDIDGDPDHHHADDDDDPVQPDVVNQAQPAQPVPQQAVRGHHDDHDDPDDDPDPVVVCCLVPPPCSRDPSHDDDDDDDPDDDPSVCCRVPVGPDDDHDDDDDAQDCRGRHVNVNVVCVVVVHDHGD

pLDDT: mean 82.34, std 15.63, range [27.45, 98.75]

Organism: NCBI:txid222440

Radius of gyration: 32.36 Å; chains: 1; bounding box: 77×81×97 Å

Secondary structure (DSSP, 8-state):
----TT---------S-HHHHHT-EEPTTTS--EE-TTSTTHHHHHHHHHHHHHHTTT---------SS--B--HHHHT-HHHHHHHHTT-GGG-------EEEEEEEEEEEEEEEEEEESSTT-S-EEEEEEEEEEEEEEEEEEEEE--GGGTT-TTEEEEEETTEEEEEEEEEEEGGG-TTHHHHHHHHHHHHHHHHHHHHS-SSTTS---PPEEEEESSTTTTHHHHHGGGSSSSSEEEEEEEEETTEEEEEEEEETTT--EEEEEEGGGGS-S--HHHHHHHHS-TTSPPP----TTT-BTTTHHHHHT-SSPPPGGGG-BTTTTB---HHHHHHHHHHHTT-SSHHHHHHHHHHHHHHTTHHHHHHHHHHHHTTT--STTSSSHHHHHHHHHHHHHTTT--TTS-PPPS---PPBP---HHHHHHHHHHHHHHHHHTT---TT---GGGHHHHHHHHHH---TTT-PPPBSSS-EEEEESSTTS-S-TTSEEEEEHHHHHHHTTS-HHHHHHHHHHHHHHHHTT--B----HHHHHHHHHH--STT---------TTTPEEEEEEEETTTTEEEEEEEEEE---------S---GGGGTT-B-TT-GGGTTB-------------HHHHHHHHT-GGGGSTT-------------HHHHHHH--S------------HHHH-HHHHHHHHHTT-----

Sequence (703 aa):
SDINDNQAIYHVFRVTNTDGLTRQKYCPHCYQQSFDPKDDHYKRDYDSHVSQCKILGGQIIKKVKLDEQPFPYVPHIQRNETYAYLLANNATQQFKPTHYYITYDFETVERKVNTYFGKPIAKDSVICNSQWISVLEPLSVASTIKLKWREQYQNDDRYKKITSPFGTDALKTIYFDIRQGTDFITQWIEQVFEEAKQVALDNKYDDEAIPYKQNVSIIGFNSSRFDQALFTKYLHNEKWTIQSFLGTMGQGKQIVVEHKQTHQQINFIDAMNYTQPTDLANFAKDFGSITNQSKGLFPYEGITYDNYNYELNKSQPFPIKAFNSMLKNKTMSDDDYQLYLSDAKNYATRWDYLQHYNELDTQIMIQPLDNLINWFYQYNVDMLNSISLAANANAIKYAIAYKDFDINTNYPQQSKKSTPFILSQSYWNSKVIGYGIQDKQKHRKTNNNVTINDYDYYKDLFERQGCAICGDKFTMDNKPTLDRIDNKLPHTKSNCQPCCLYCNRYKSDRDEKVTRLFIQLRRYCINNHLPQTIVNNEVYQLIRRNITGGLSNVMHRYNHANETTIKRYYYNEENKTITVIDTKHTVSHICGVDFNSLYPSCFSSQYHPFNKYTNGIMYMCGSVNGVINDTNQARKIINSTDRFTDQGQLFIAQLKGHIDEHYINDFINFPPIFRNLSYQSSKAVIGEYMYEQMQSAGVKTDK